Protein 3HJE (pdb70)

Foldseek 3Di:
DDFFAEEEDAQAQLVVLLVCLVVCVLLQHQEYEYFAFAAADPPDRGNLAHQALAWGHVVSPTDVSVQVSQVSNVVSRHFYAYEDHQWKHFQAPSNVLVLQCQQPPPPRPSNQFFFFQVVDQAWEQADDPDDDWAWDDDPNAIFIDDPNGTHHFYPVLVVQNVPVVVSQVPTRHHYHHNQDDTRADADQLDSRITTTQCVDPVSVCRSPVNVLPHDGQYYEYEPLQLYLASQVSVVVVCVSNPPRAYEYAFFWAVVGDDPHPPGQYYQALVLQQQLLQQQAAQPPLLVVLVCVQDNDDLLVLQLVLLLVSCVRRPVVVQCVLCVVLVHHSVLVSNLLSPQPHLFDRDDPPDCPCLVSSVVSPVSSSVSCVVPVSSVSSVSSCSNSSCCLRQLQASLLQRPSQSLQSWRNHDVVRNHDFLVVSLVVLQVQFQGQHANDNDDLAIQKGNLLSLLSSQCNQPVVVVSVLLVVLCVQLVAPAGSRLSSVLLSLCLSQPDDLDDVVLVVSLVQSLSSCQSNVPQAHDVGGPVPNSVSVSVSSVCCSPRPVNVVSSVVVSVVSSLSSLLLLQLSLLCRLQGAYHRYHYAQSLFSHIAGGPPRSSPDHDDDDQDDADDPCCSVVRSLSSLSSSQSSNVSVVVPCQSRHFRWAWDDDDRQKGWTAGHPWKTKIGGSHQDWDKDADDDWWQFRRNRDIDHGIDIHHSHIGITTD

Radius of gyration: 26.4 Å; Cα contacts (8 Å, |Δi|>4): 1314; chains: 1; bounding box: 61×87×60 Å

B-factor: mean 23.53, std 9.02, range [10.16, 66.52]

Nearest PDB structures (foldseek):
  3hje-assembly1_A  TM=1.001E+00  e=0.000E+00  Sulfurisphaera tokodaii str. 7
  1iv8-assembly1_A  TM=9.634E-01  e=3.775E-85  Sulfolobus acidocaldarius
  5zcr-assembly2_B  TM=9.379E-01  e=2.049E-74  Saccharolobus shibatae B12
  6lcu-assembly1_A  TM=9.072E-01  e=7.700E-54  Arthrobacter ramosus
  6lcv-assembly1_A  TM=9.036E-01  e=4.249E-53  Arthrobacter ramosus

CATH classification: 3.20.20.80 (+4 more: 3.30.1590.10, 1.10.150.200, 1.10.10.470)

Structure (mmCIF, N/CA/C/O backbone):
data_3HJE
#
_entry.id   3HJE
#
_cell.length_a   63.992
_cell.length_b   86.100
_cell.length_c   70.130
_cell.angle_alpha   90.00
_cell.angle_beta   95.43
_cell.angle_gamma   90.00
#
_symmetry.space_group_name_H-M   'P 1 21 1'
#
loop_
_entity.id
_entity.type
_entity.pdbx_description
1 polymer '704aa long hypothetical glycosyltransferase'
2 non-polymer GLYCEROL
3 water water
#
loop_
_atom_site.group_PDB
_atom_site.id
_atom_site.type_symbol
_atom_site.label_atom_id
_atom_site.label_alt_id
_atom_site.label_comp_id
_atom_site.label_asym_id
_atom_site.label_entity_id
_atom_site.label_seq_id
_atom_site.pdbx_PDB_ins_code
_atom_site.Cartn_x
_atom_site.Cartn_y
_atom_site.Cartn_z
_atom_site.occupancy
_atom_site.B_iso_or_equiv
_atom_site.auth_seq_id
_atom_site.auth_comp_id
_atom_site.auth_asym_id
_atom_site.auth_atom_id
_atom_site.pdbx_PDB_model_num
ATOM 1 N N . MET A 1 1 ? 50.820 56.117 28.776 1.00 25.96 1 MET A N 1
ATOM 2 C CA . MET A 1 1 ? 50.323 57.264 29.600 1.00 25.64 1 MET A CA 1
ATOM 3 C C . MET A 1 1 ? 51.171 57.406 30.864 1.00 24.07 1 MET A C 1
ATOM 4 O O . MET A 1 1 ? 51.584 56.394 31.448 1.00 24.45 1 MET A O 1
ATOM 9 N N A LYS A 1 2 ? 51.446 58.641 31.282 0.50 23.05 2 LYS A N 1
ATOM 10 N N B LYS A 1 2 ? 51.424 58.650 31.277 0.50 22.94 2 LYS A N 1
ATOM 11 C CA A LYS A 1 2 ? 52.276 58.869 32.472 0.50 21.66 2 LYS A CA 1
ATOM 12 C CA B LYS A 1 2 ? 52.211 58.932 32.485 0.50 21.48 2 LYS A CA 1
ATOM 13 C C A LYS A 1 2 ? 51.530 58.579 33.776 0.50 20.27 2 LYS A C 1
ATOM 14 C C B LYS A 1 2 ? 51.461 58.481 33.739 0.50 20.17 2 LYS A C 1
ATOM 15 O O A LYS A 1 2 ? 50.433 59.088 34.009 0.50 19.91 2 LYS A O 1
ATOM 16 O O B LYS A 1 2 ? 50.274 58.775 33.900 0.50 19.90 2 LYS A O 1
ATOM 27 N N . LEU A 1 3 ? 52.150 57.757 34.618 1.00 18.82 3 LEU A N 1
ATOM 28 C CA . LEU A 1 3 ? 51.493 57.187 35.801 1.00 16.94 3 LEU A CA 1
ATOM 29 C C . LEU A 1 3 ? 51.433 58.124 36.998 1.00 15.60 3 LEU A C 1
ATOM 30 O O . LEU A 1 3 ? 52.474 58.502 37.544 1.00 14.79 3 LEU A O 1
ATOM 35 N N . LEU A 1 4 ? 50.215 58.477 37.415 1.00 14.09 4 LEU A N 1
ATOM 36 C CA . LEU A 1 4 ? 50.005 59.336 38.590 1.00 13.71 4 LEU A CA 1
ATOM 37 C C . LEU A 1 4 ? 49.020 58.751 39.606 1.00 12.98 4 LEU A C 1
ATOM 38 O O . LEU A 1 4 ? 49.123 59.012 40.813 1.00 12.53 4 LEU A O 1
ATOM 43 N N . SER A 1 5 ? 48.064 57.975 39.106 1.00 11.74 5 SER A N 1
ATOM 44 C CA . SER A 1 5 ? 47.015 57.406 39.943 1.00 11.51 5 SER A CA 1
ATOM 45 C C . SER A 1 5 ? 46.386 56.166 39.309 1.00 11.31 5 SER A C 1
ATOM 46 O O . SER A 1 5 ? 46.272 56.060 38.074 1.00 11.69 5 SER A O 1
ATOM 49 N N . THR A 1 6 ? 45.958 55.244 40.166 1.00 11.67 6 THR A N 1
ATOM 50 C CA . THR A 1 6 ? 45.369 53.978 39.733 1.00 11.95 6 THR A CA 1
ATOM 51 C C . THR A 1 6 ? 43.970 53.739 40.311 1.00 12.02 6 THR A C 1
ATOM 52 O O . THR A 1 6 ? 43.667 54.121 41.450 1.00 12.02 6 THR A O 1
ATOM 56 N N . TYR A 1 7 ? 43.124 53.095 39.512 1.00 12.19 7 TYR A N 1
ATOM 57 C CA . TYR A 1 7 ? 41.791 52.701 39.956 1.00 12.17 7 TYR A CA 1
ATOM 58 C C . TYR A 1 7 ? 41.711 51.187 39.827 1.00 12.12 7 TYR A C 1
ATOM 59 O O . TYR A 1 7 ? 41.679 50.641 38.712 1.00 11.97 7 TYR A O 1
ATOM 68 N N . ARG A 1 8 ? 41.738 50.518 40.977 1.00 12.33 8 ARG A N 1
ATOM 69 C CA . ARG A 1 8 ? 41.647 49.067 41.037 1.00 12.85 8 ARG A CA 1
ATOM 70 C C . ARG A 1 8 ? 40.231 48.569 40.752 1.00 12.79 8 ARG A C 1
ATOM 71 O O . ARG A 1 8 ? 39.264 48.947 41.444 1.00 13.36 8 ARG A O 1
ATOM 79 N N . LEU A 1 9 ? 40.121 47.713 39.741 1.00 12.91 9 LEU A N 1
ATOM 80 C CA . LEU A 1 9 ? 38.863 47.026 39.446 1.00 13.09 9 LEU A CA 1
ATOM 81 C C . LEU A 1 9 ? 38.985 45.539 39.734 1.00 12.94 9 LEU A C 1
ATOM 82 O O . LEU A 1 9 ? 39.916 44.872 39.268 1.00 12.50 9 LEU A O 1
ATOM 87 N N . GLN A 1 10 ? 38.014 45.024 40.481 1.00 12.58 10 GLN A N 1
ATOM 88 C CA . GLN A 1 10 ? 37.793 43.595 40.553 1.00 13.10 10 GLN A CA 1
ATOM 89 C C . GLN A 1 10 ? 37.293 43.131 39.169 1.00 13.73 10 GLN A C 1
ATOM 90 O O . GLN A 1 10 ? 37.002 43.974 38.318 1.00 13.87 10 GLN A O 1
ATOM 96 N N . PRO A 1 11 ? 37.243 41.808 38.919 1.00 14.80 11 PRO A N 1
ATOM 97 C CA . PRO A 1 11 ? 36.871 41.360 37.566 1.00 15.25 11 PRO A CA 1
ATOM 98 C C . PRO A 1 11 ? 35.589 42.006 37.041 1.00 15.63 11 PRO A C 1
ATOM 99 O O . PRO A 1 11 ? 34.574 42.073 37.746 1.00 15.59 11 PRO A O 1
ATOM 103 N N . MET A 1 12 ? 35.683 42.498 35.809 1.00 16.15 12 MET A N 1
ATOM 104 C CA . MET A 1 12 ? 34.588 43.170 35.110 1.00 16.64 12 MET A CA 1
ATOM 105 C C . MET A 1 12 ? 34.749 42.909 33.613 1.00 15.90 12 MET A C 1
ATOM 106 O O . MET A 1 12 ? 35.862 42.982 33.078 1.00 15.37 12 MET A O 1
ATOM 111 N N . LYS A 1 13 ? 33.643 42.598 32.941 1.00 15.99 13 LYS A N 1
ATOM 112 C CA . LYS A 1 13 ? 33.660 42.404 31.490 1.00 16.72 13 LYS A CA 1
ATOM 113 C C . LYS A 1 13 ? 34.377 43.572 30.824 1.00 15.70 13 LYS A C 1
ATOM 114 O O . LYS A 1 13 ? 34.131 44.731 31.173 1.00 14.93 13 LYS A O 1
ATOM 120 N N . PHE A 1 14 ? 35.270 43.271 29.880 1.00 15.39 14 PHE A N 1
ATOM 121 C CA . PHE A 1 14 ? 36.074 44.313 29.230 1.00 15.17 14 PHE A CA 1
ATOM 122 C C . PHE A 1 14 ? 35.217 45.389 28.589 1.00 15.05 14 PHE A C 1
ATOM 123 O O . PHE A 1 14 ? 35.528 46.574 28.682 1.00 14.43 14 PHE A O 1
ATOM 131 N N . SER A 1 15 ? 34.122 44.967 27.968 1.00 15.48 15 SER A N 1
ATOM 132 C CA . SER A 1 15 ? 33.196 45.903 27.314 1.00 16.11 15 SER A CA 1
ATOM 133 C C . SER A 1 15 ? 32.556 46.867 28.336 1.00 16.49 15 SER A C 1
ATOM 134 O O . SER A 1 15 ? 32.309 48.031 28.026 1.00 16.20 15 SER A O 1
ATOM 137 N N . GLU A 1 16 ? 32.327 46.387 29.558 1.00 16.60 16 GLU A N 1
ATOM 138 C CA . GLU A 1 16 ? 31.743 47.229 30.608 1.00 16.69 16 GLU A CA 1
ATOM 139 C C . GLU A 1 16 ? 32.753 48.249 31.142 1.00 16.06 16 GLU A C 1
ATOM 140 O O . GLU A 1 16 ? 32.396 49.408 31.385 1.00 15.16 16 GLU A O 1
ATOM 146 N N . ILE A 1 17 ? 34.012 47.825 31.297 1.00 14.71 17 ILE A N 1
ATOM 147 C CA . ILE A 1 17 ? 35.113 48.760 31.608 1.00 14.60 17 ILE A CA 1
ATOM 148 C C . ILE A 1 17 ? 35.222 49.837 30.517 1.00 14.51 17 ILE A C 1
ATOM 149 O O . ILE A 1 17 ? 35.255 51.031 30.814 1.00 13.90 17 ILE A O 1
ATOM 154 N N . ARG A 1 18 ? 35.246 49.400 29.257 1.00 15.14 18 ARG A N 1
ATOM 155 C CA . ARG A 1 18 ? 35.368 50.300 28.111 1.00 16.05 18 ARG A CA 1
ATOM 156 C C . ARG A 1 18 ? 34.249 51.364 28.098 1.00 16.57 18 ARG A C 1
ATOM 157 O O . ARG A 1 18 ? 34.481 52.531 27.797 1.00 16.03 18 ARG A O 1
ATOM 165 N N . ASN A 1 19 ? 33.041 50.968 28.461 1.00 17.59 19 ASN A N 1
ATOM 166 C CA . ASN A 1 19 ? 31.925 51.909 28.431 1.00 19.21 19 ASN A CA 1
ATOM 167 C C . ASN A 1 19 ? 31.865 52.852 29.645 1.00 19.28 19 ASN A C 1
ATOM 168 O O . ASN A 1 19 ? 31.004 53.736 29.729 1.00 19.96 19 ASN A O 1
ATOM 173 N N . ARG A 1 20 ? 32.811 52.677 30.567 1.00 18.72 20 ARG A N 1
ATOM 174 C CA . ARG A 1 20 ? 32.926 53.528 31.744 1.00 18.46 20 ARG A CA 1
ATOM 175 C C . ARG A 1 20 ? 34.168 54.436 31.672 1.00 17.84 20 ARG A C 1
ATOM 176 O O . ARG A 1 20 ? 34.460 55.158 32.622 1.00 17.73 20 ARG A O 1
ATOM 184 N N . LEU A 1 21 ? 34.881 54.414 30.540 1.00 17.02 21 LEU A N 1
ATOM 185 C CA . LEU A 1 21 ? 36.146 55.161 30.398 1.00 16.80 21 LEU A CA 1
ATOM 186 C C . LEU A 1 21 ? 36.030 56.669 30.619 1.00 16.68 21 LEU A C 1
ATOM 187 O O . LEU A 1 21 ? 36.897 57.270 31.248 1.00 16.66 21 LEU A O 1
ATOM 192 N N . ASP A 1 22 ? 34.962 57.275 30.110 1.00 16.19 22 ASP A N 1
ATOM 193 C CA . ASP A 1 22 ? 34.719 58.701 30.343 1.00 16.58 22 ASP A CA 1
ATOM 194 C C . ASP A 1 22 ? 34.629 59.046 31.837 1.00 16.08 22 ASP A C 1
ATOM 195 O O . ASP A 1 22 ? 35.145 60.077 32.272 1.00 16.23 22 ASP A O 1
ATOM 200 N N . TYR A 1 23 ? 33.979 58.184 32.609 1.00 15.89 23 TYR A N 1
ATOM 201 C CA . TYR A 1 23 ? 33.893 58.345 34.072 1.00 15.93 23 TYR A CA 1
ATOM 202 C C . TYR A 1 23 ? 35.292 58.432 34.697 1.00 15.41 23 TYR A C 1
ATOM 203 O O . TYR A 1 23 ? 35.586 59.359 35.463 1.00 15.53 23 TYR A O 1
ATOM 212 N N . PHE A 1 24 ? 36.154 57.468 34.369 1.00 15.01 24 PHE A N 1
ATOM 213 C CA . PHE A 1 24 ? 37.513 57.446 34.903 1.00 14.95 24 PHE A CA 1
ATOM 214 C C . PHE A 1 24 ? 38.316 58.678 34.497 1.00 15.40 24 PHE A C 1
ATOM 215 O O . PHE A 1 24 ? 39.032 59.247 35.324 1.00 15.40 24 PHE A O 1
ATOM 223 N N . VAL A 1 25 ? 38.183 59.103 33.238 1.00 15.14 25 VAL A N 1
ATOM 224 C CA . VAL A 1 25 ? 38.829 60.338 32.799 1.00 15.88 25 VAL A CA 1
ATOM 225 C C . VAL A 1 25 ? 38.386 61.512 33.666 1.00 15.68 25 VAL A C 1
ATOM 226 O O . VAL A 1 25 ? 39.231 62.227 34.206 1.00 15.40 25 VAL A O 1
ATOM 230 N N . GLU A 1 26 ? 37.066 61.691 33.801 1.00 15.80 26 GLU A N 1
ATOM 231 C CA . GLU A 1 26 ? 36.508 62.774 34.621 1.00 16.26 26 GLU A CA 1
ATOM 232 C C . GLU A 1 26 ? 37.002 62.735 36.068 1.00 15.69 26 GLU A C 1
ATOM 233 O O . GLU A 1 26 ? 37.348 63.777 36.633 1.00 15.44 26 GLU A O 1
ATOM 239 N N . LEU A 1 27 ? 37.019 61.540 36.662 1.00 15.48 27 LEU A N 1
ATOM 240 C CA . LEU A 1 27 ? 37.469 61.374 38.050 1.00 15.18 27 LEU A CA 1
ATOM 241 C C . LEU A 1 27 ? 38.928 61.820 38.228 1.00 14.99 27 LEU A C 1
ATOM 242 O O . LEU A 1 27 ? 39.312 62.282 39.306 1.00 14.69 27 LEU A O 1
ATOM 247 N N . GLY A 1 28 ? 39.723 61.687 37.168 1.00 14.93 28 GLY A N 1
ATOM 248 C CA . GLY A 1 28 ? 41.102 62.165 37.155 1.00 15.17 28 GLY A CA 1
ATOM 249 C C . GLY A 1 28 ? 42.197 61.105 37.274 1.00 15.60 28 GLY A C 1
ATOM 250 O O . GLY A 1 28 ? 43.375 61.444 37.339 1.00 15.96 28 GLY A O 1
ATOM 251 N N . VAL A 1 29 ? 41.823 59.826 37.313 1.00 15.59 29 VAL A N 1
ATOM 252 C CA . VAL A 1 29 ? 42.827 58.755 37.361 1.00 15.54 29 VAL A CA 1
ATOM 253 C C . VAL A 1 29 ? 43.561 58.650 36.025 1.00 15.43 29 VAL A C 1
ATOM 254 O O . VAL A 1 29 ? 43.000 58.972 34.974 1.00 14.63 29 VAL A O 1
ATOM 258 N N . THR A 1 30 ? 44.817 58.221 36.071 1.00 14.72 30 THR A N 1
ATOM 259 C CA . THR A 1 30 ? 45.604 58.052 34.851 1.00 14.29 30 THR A CA 1
ATOM 260 C C . THR A 1 30 ? 45.593 56.612 34.356 1.00 14.27 30 THR A C 1
ATOM 261 O O . THR A 1 30 ? 45.743 56.364 33.149 1.00 13.85 30 THR A O 1
ATOM 265 N N . HIS A 1 31 ? 45.426 55.676 35.292 1.00 13.76 31 HIS A N 1
ATOM 266 C CA . HIS A 1 31 ? 45.522 54.245 35.011 1.00 13.81 31 HIS A CA 1
ATOM 267 C C . HIS A 1 31 ? 44.429 53.411 35.660 1.00 13.80 31 HIS A C 1
ATOM 268 O O . HIS A 1 31 ? 44.004 53.677 36.797 1.00 14.94 31 HIS A O 1
ATOM 275 N N . LEU A 1 32 ? 43.991 52.397 34.923 1.00 13.27 32 LEU A N 1
ATOM 276 C CA . LEU A 1 32 ? 43.144 51.332 35.447 1.00 13.09 32 LEU A CA 1
ATOM 277 C C . LEU A 1 32 ? 44.039 50.177 35.867 1.00 13.05 32 LEU A C 1
ATOM 278 O O . LEU A 1 32 ? 44.927 49.747 35.112 1.00 13.60 32 LEU A O 1
ATOM 283 N N . TYR A 1 33 ? 43.815 49.710 37.089 1.00 12.73 33 TYR A N 1
ATOM 284 C CA . TYR A 1 33 ? 44.574 48.627 37.694 1.00 12.10 33 TYR A CA 1
ATOM 285 C C . TYR A 1 33 ? 43.654 47.395 37.643 1.00 12.20 33 TYR A C 1
ATOM 286 O O . TYR A 1 33 ? 42.716 47.255 38.423 1.00 12.13 33 TYR A O 1
ATOM 295 N N . LEU A 1 34 ? 43.887 46.541 36.646 1.00 12.15 34 LEU A N 1
ATOM 296 C CA . LEU A 1 34 ? 42.963 45.441 36.372 1.00 12.25 34 LEU A CA 1
ATOM 297 C C . LEU A 1 34 ? 43.312 44.152 37.111 1.00 12.30 34 LEU A C 1
ATOM 298 O O . LEU A 1 34 ? 44.485 43.816 37.252 1.00 12.46 34 LEU A O 1
ATOM 303 N N . SER A 1 35 ? 42.279 43.422 37.535 1.00 11.93 35 SER A N 1
ATOM 304 C CA . SER A 1 35 ? 42.424 42.067 38.081 1.00 12.54 35 SER A CA 1
ATOM 305 C C . SER A 1 35 ? 42.979 41.117 37.013 1.00 12.30 35 SER A C 1
ATOM 306 O O . SER A 1 35 ? 42.914 41.430 35.827 1.00 13.31 35 SER A O 1
ATOM 309 N N . PRO A 1 36 ? 43.529 39.958 37.430 1.00 12.47 36 PRO A N 1
ATOM 310 C CA . PRO A 1 36 ? 44.113 39.022 36.465 1.00 12.52 36 PRO A CA 1
ATOM 311 C C . PRO A 1 36 ? 43.130 38.630 35.343 1.00 12.71 36 PRO A C 1
ATOM 312 O O . PRO A 1 36 ? 41.932 38.431 35.587 1.00 12.58 36 PRO A O 1
ATOM 316 N N . VAL A 1 37 ? 43.641 38.528 34.126 1.00 13.25 37 VAL A N 1
ATOM 317 C CA . VAL A 1 37 ? 42.788 38.377 32.950 1.00 13.78 37 VAL A CA 1
ATOM 318 C C . VAL A 1 37 ? 42.992 37.047 32.204 1.00 14.33 37 VAL A C 1
ATOM 319 O O . VAL A 1 37 ? 42.331 36.801 31.196 1.00 14.43 37 VAL A O 1
ATOM 323 N N . LEU A 1 38 ? 43.905 36.206 32.692 1.00 14.36 38 LEU A N 1
ATOM 324 C CA . LEU A 1 38 ? 44.125 34.891 32.073 1.00 14.49 38 LEU A CA 1
ATOM 325 C C . LEU A 1 38 ? 43.071 33.877 32.501 1.00 14.51 38 LEU A C 1
ATOM 326 O O . LEU A 1 38 ? 42.516 33.964 33.602 1.00 14.63 38 LEU A O 1
ATOM 331 N N . LYS A 1 39 ? 42.810 32.915 31.618 1.00 14.48 39 LYS A N 1
ATOM 332 C CA . LYS A 1 39 ? 41.749 31.932 31.813 1.00 14.31 39 LYS A CA 1
ATOM 333 C C . LYS A 1 39 ? 41.885 31.292 33.186 1.00 13.95 39 LYS A C 1
ATOM 334 O O . LYS A 1 39 ? 42.952 30.776 33.545 1.00 13.27 39 LYS A O 1
ATOM 340 N N . ALA A 1 40 ? 40.801 31.355 33.949 1.00 14.34 40 ALA A N 1
ATOM 341 C CA . ALA A 1 40 ? 40.771 30.827 35.310 1.00 14.94 40 ALA A CA 1
ATOM 342 C C . ALA A 1 40 ? 39.726 29.724 35.441 1.00 15.59 40 ALA A C 1
ATOM 343 O O . ALA A 1 40 ? 39.049 29.387 34.467 1.00 15.62 40 ALA A O 1
ATOM 345 N N . ARG A 1 41 ? 39.576 29.178 36.647 1.00 16.26 41 ARG A N 1
ATOM 346 C CA . ARG A 1 41 ? 38.541 28.170 36.899 1.00 18.00 41 ARG A CA 1
ATOM 347 C C . ARG A 1 41 ? 37.164 28.736 36.565 1.00 18.72 41 ARG A C 1
ATOM 348 O O . ARG A 1 41 ? 36.934 29.933 36.759 1.00 18.63 41 ARG A O 1
ATOM 356 N N . PRO A 1 42 ? 36.245 27.878 36.072 1.00 19.18 42 PRO A N 1
ATOM 357 C CA . PRO A 1 42 ? 34.921 28.333 35.651 1.00 19.58 42 PRO A CA 1
ATOM 358 C C . PRO A 1 42 ? 34.260 29.166 36.738 1.00 19.74 42 PRO A C 1
ATOM 359 O O . PRO A 1 42 ? 34.240 28.758 37.901 1.00 20.22 42 PRO A O 1
ATOM 363 N N . GLY A 1 43 ? 33.770 30.341 36.349 1.00 20.00 43 GLY A N 1
ATOM 364 C CA . GLY A 1 43 ? 33.123 31.281 37.272 1.00 20.28 43 GLY A CA 1
ATOM 365 C C . GLY A 1 43 ? 33.971 31.818 38.420 1.00 19.98 43 GLY A C 1
ATOM 366 O O . GLY A 1 43 ? 33.429 32.219 39.462 1.00 19.94 43 GLY A O 1
ATOM 367 N N . SER A 1 44 ? 35.296 31.834 38.253 1.00 19.10 44 SER A N 1
ATOM 368 C CA . SER A 1 44 ? 36.143 32.473 39.260 1.00 18.23 44 SER A CA 1
ATOM 369 C C . SER A 1 44 ? 35.695 33.920 39.404 1.00 18.01 44 SER A C 1
ATOM 370 O O . SER A 1 44 ? 35.422 34.596 38.405 1.00 17.84 44 SER A O 1
ATOM 373 N N . THR A 1 45 ? 35.614 34.384 40.646 1.00 17.53 45 THR A N 1
ATOM 374 C CA . THR A 1 45 ? 35.226 35.764 40.910 1.00 17.23 45 THR A CA 1
ATOM 375 C C . THR A 1 45 ? 36.422 36.704 41.070 1.00 16.31 45 THR A C 1
ATOM 376 O O . THR A 1 45 ? 36.232 37.901 41.259 1.00 16.47 45 THR A O 1
ATOM 380 N N . HIS A 1 46 ? 37.641 36.167 40.993 1.00 15.44 46 HIS A N 1
ATOM 381 C CA . HIS A 1 46 ? 38.849 36.950 41.292 1.00 15.10 46 HIS A CA 1
ATOM 382 C C . HIS A 1 46 ? 40.007 36.792 40.296 1.00 14.76 46 HIS A C 1
ATOM 383 O O . HIS A 1 46 ? 40.861 37.676 40.195 1.00 15.55 46 HIS A O 1
ATOM 390 N N . GLY A 1 47 ? 40.057 35.666 39.585 1.00 14.55 47 GLY A N 1
ATOM 391 C CA . GLY A 1 47 ? 41.107 35.414 38.591 1.00 13.49 47 GLY A CA 1
ATOM 392 C C . GLY A 1 47 ? 42.465 34.964 39.101 1.00 13.30 47 GLY A C 1
ATOM 393 O O . GLY A 1 47 ? 43.394 34.821 38.309 1.00 13.25 47 GLY A O 1
ATOM 394 N N . TYR A 1 48 ? 42.589 34.716 40.409 1.00 13.38 48 TYR A N 1
ATOM 395 C CA . TYR A 1 48 ? 43.867 34.259 40.987 1.00 13.60 48 TYR A CA 1
ATOM 396 C C . TYR A 1 48 ? 44.100 32.752 40.867 1.00 13.65 48 TYR A C 1
ATOM 397 O O . TYR A 1 48 ? 45.152 32.239 41.288 1.00 13.50 48 TYR A O 1
ATOM 406 N N . ASP A 1 49 ? 43.114 32.063 40.292 1.00 13.20 49 ASP A N 1
ATOM 407 C CA . ASP A 1 49 ? 43.151 30.613 40.091 1.00 13.40 49 ASP A CA 1
ATOM 408 C C . ASP A 1 49 ? 43.264 30.288 38.594 1.00 13.20 49 ASP A C 1
ATOM 409 O O . ASP A 1 49 ? 42.308 29.840 37.956 1.00 12.93 49 ASP A O 1
ATOM 414 N N . VAL A 1 50 ? 44.462 30.506 38.058 1.00 13.13 50 VAL A N 1
ATOM 415 C CA . VAL A 1 50 ? 44.745 30.398 36.621 1.00 13.59 50 VAL A CA 1
ATOM 416 C C . VAL A 1 50 ? 44.765 28.942 36.157 1.00 13.41 50 VAL A C 1
ATOM 417 O O . VAL A 1 50 ? 45.362 28.086 36.815 1.00 13.02 50 VAL A O 1
ATOM 421 N N . VAL A 1 51 ? 44.123 28.674 35.020 1.00 13.36 51 VAL A N 1
ATOM 422 C CA . VAL A 1 51 ? 44.155 27.338 34.413 1.00 14.19 51 VAL A CA 1
ATOM 423 C C . VAL A 1 51 ? 44.947 27.272 33.110 1.00 14.16 51 VAL A C 1
ATOM 424 O O . VAL A 1 51 ? 45.392 26.196 32.695 1.00 14.14 51 VAL A O 1
ATOM 428 N N . ASP A 1 52 ? 45.139 28.424 32.478 1.00 14.62 52 ASP A N 1
ATOM 429 C CA . ASP A 1 52 ? 45.875 28.498 31.227 1.00 15.49 52 ASP A CA 1
ATOM 430 C C . ASP A 1 52 ? 46.487 29.873 31.026 1.00 15.31 52 ASP A C 1
ATOM 431 O O . ASP A 1 52 ? 45.773 30.878 30.853 1.00 15.45 52 ASP A O 1
ATOM 436 N N . TYR A 1 53 ? 47.818 29.901 31.046 1.00 15.26 53 TYR A N 1
ATOM 437 C CA . TYR A 1 53 ? 48.581 31.123 30.811 1.00 15.17 53 TYR A CA 1
ATOM 438 C C . TYR A 1 53 ? 48.489 31.621 29.358 1.00 15.50 53 TYR A C 1
ATOM 439 O O . TYR A 1 53 ? 48.852 32.757 29.070 1.00 15.28 53 TYR A O 1
ATOM 448 N N . ASN A 1 54 ? 47.992 30.776 28.456 1.00 15.69 54 ASN A N 1
ATOM 449 C CA . ASN A 1 54 ? 47.991 31.094 27.024 1.00 16.95 54 ASN A CA 1
ATOM 450 C C . ASN A 1 54 ? 46.766 31.831 26.512 1.00 16.64 54 ASN A C 1
ATOM 451 O O . ASN A 1 54 ? 46.740 32.240 25.356 1.00 16.40 54 ASN A O 1
ATOM 456 N N . THR A 1 55 ? 45.751 31.981 27.359 1.00 16.80 55 THR A N 1
ATOM 457 C CA . THR A 1 55 ? 44.447 32.456 26.896 1.00 17.34 55 THR A CA 1
ATOM 458 C C . THR A 1 55 ? 43.859 33.535 27.796 1.00 16.70 55 THR A C 1
ATOM 459 O O . THR A 1 55 ? 43.808 33.371 29.012 1.00 16.39 55 THR A O 1
ATOM 463 N N . ILE A 1 56 ? 43.430 34.633 27.175 1.00 16.27 56 ILE A N 1
ATOM 464 C CA . ILE A 1 56 ? 42.648 35.669 27.848 1.00 16.23 56 ILE A CA 1
ATOM 465 C C . ILE A 1 56 ? 41.249 35.119 28.171 1.00 16.50 56 ILE A C 1
ATOM 466 O O . ILE A 1 56 ? 40.589 34.540 27.305 1.00 16.09 56 ILE A O 1
ATOM 471 N N . ASN A 1 57 ? 40.849 35.276 29.431 1.00 16.35 57 ASN A N 1
ATOM 472 C CA . ASN A 1 57 ? 39.548 34.859 29.975 1.00 17.58 57 ASN A CA 1
ATOM 473 C C . ASN A 1 57 ? 38.362 35.208 29.061 1.00 18.06 57 ASN A C 1
ATOM 474 O O . ASN A 1 57 ? 38.049 36.383 28.845 1.00 17.20 57 ASN A O 1
ATOM 479 N N . ASP A 1 58 ? 37.704 34.174 28.539 1.00 18.78 58 ASP A N 1
ATOM 480 C CA . ASP A 1 58 ? 36.538 34.360 27.662 1.00 20.26 58 ASP A CA 1
ATOM 481 C C . ASP A 1 58 ? 35.305 34.850 28.408 1.00 20.01 58 ASP A C 1
ATOM 482 O O . ASP A 1 58 ? 34.441 35.505 27.821 1.00 19.82 58 ASP A O 1
ATOM 487 N N . GLU A 1 59 ? 35.216 34.527 29.696 1.00 20.15 59 GLU A N 1
ATOM 488 C CA . GLU A 1 59 ? 34.095 34.984 30.512 1.00 20.82 59 GLU A CA 1
ATOM 489 C C . GLU A 1 59 ? 34.050 36.517 30.602 1.00 20.06 59 GLU A C 1
ATOM 490 O O . GLU A 1 59 ? 32.973 37.105 30.724 1.00 19.88 59 GLU A O 1
ATOM 496 N N . LEU A 1 60 ? 35.222 37.145 30.502 1.00 19.08 60 LEU A N 1
ATOM 497 C CA . LEU A 1 60 ? 35.363 38.600 30.572 1.00 18.78 60 LEU A CA 1
ATOM 498 C C . LEU A 1 60 ? 35.205 39.282 29.215 1.00 18.09 60 LEU A C 1
ATOM 499 O O . LEU A 1 60 ? 35.140 40.509 29.138 1.00 17.71 60 LEU A O 1
ATOM 504 N N . GLY A 1 61 ? 35.139 38.481 28.155 1.00 18.00 61 GLY A N 1
ATOM 505 C CA . GLY A 1 61 ? 34.974 38.997 26.799 1.00 17.59 61 GLY A CA 1
ATOM 506 C C . GLY A 1 61 ? 36.058 38.493 25.867 1.00 17.89 61 GLY A C 1
ATOM 507 O O . GLY A 1 61 ? 35.947 38.620 24.647 1.00 17.78 61 GLY A O 1
ATOM 508 N N . GLY A 1 62 ? 37.121 37.930 26.435 1.00 17.46 62 GLY A N 1
ATOM 509 C CA . GLY A 1 62 ? 38.183 37.333 25.624 1.00 17.04 62 GLY A CA 1
ATOM 510 C C . GLY A 1 62 ? 39.184 38.323 25.054 1.00 17.25 62 GLY A C 1
ATOM 511 O O . GLY A 1 62 ? 39.113 39.532 25.307 1.00 16.92 62 GLY A O 1
ATOM 512 N N . GLU A 1 63 ? 40.132 37.800 24.283 1.00 17.12 63 GLU A N 1
ATOM 513 C CA . GLU A 1 63 ? 41.287 38.581 23.838 1.00 17.48 63 GLU A CA 1
ATOM 514 C C . GLU A 1 63 ? 40.958 39.809 22.980 1.00 17.98 63 GLU A C 1
ATOM 515 O O . GLU A 1 63 ? 41.542 40.879 23.169 1.00 17.33 63 GLU A O 1
ATOM 521 N N . GLU A 1 64 ? 40.038 39.664 22.030 1.00 18.32 64 GLU A N 1
ATOM 522 C CA . GLU A 1 64 ? 39.728 40.803 21.164 1.00 19.56 64 GLU A CA 1
ATOM 523 C C . GLU A 1 64 ? 39.084 41.954 21.942 1.00 18.60 64 GLU A C 1
ATOM 524 O O . GLU A 1 64 ? 39.403 43.114 21.693 1.00 18.54 64 GLU A O 1
ATOM 530 N N . GLU A 1 65 ? 38.230 41.626 22.913 1.00 18.13 65 GLU A N 1
ATOM 531 C CA . GLU A 1 65 ? 37.658 42.641 23.807 1.00 17.79 65 GLU A CA 1
ATOM 532 C C . GLU A 1 65 ? 38.707 43.284 24.735 1.00 17.10 65 GLU A C 1
ATOM 533 O O . GLU A 1 65 ? 38.642 44.481 25.015 1.00 16.43 65 GLU A O 1
ATOM 539 N N . TYR A 1 66 ? 39.680 42.492 25.177 1.00 16.28 66 TYR A N 1
ATOM 540 C CA . TYR A 1 66 ? 40.805 43.007 25.971 1.00 15.96 66 TYR A CA 1
ATOM 541 C C . TYR A 1 66 ? 41.620 44.030 25.172 1.00 16.02 66 TYR A C 1
ATOM 542 O O . TYR A 1 66 ? 41.890 45.142 25.648 1.00 15.37 66 TYR A O 1
ATOM 551 N N . ILE A 1 67 ? 41.980 43.661 23.940 1.00 16.19 67 ILE A N 1
ATOM 552 C CA . ILE A 1 67 ? 42.735 44.553 23.053 1.00 16.49 67 ILE A CA 1
ATOM 553 C C . ILE A 1 67 ? 41.933 45.827 22.792 1.00 15.82 67 ILE A C 1
ATOM 554 O O . ILE A 1 67 ? 42.479 46.930 22.808 1.00 15.23 67 ILE A O 1
ATOM 559 N N . ARG A 1 68 ? 40.629 45.664 22.581 1.00 16.16 68 ARG A N 1
ATOM 560 C CA . ARG A 1 68 ? 39.737 46.799 22.328 1.00 16.60 68 ARG A CA 1
ATOM 561 C C . ARG A 1 68 ? 39.741 47.776 23.504 1.00 15.72 68 ARG A C 1
ATOM 562 O O . ARG A 1 68 ? 39.794 48.995 23.307 1.00 15.73 68 ARG A O 1
ATOM 570 N N . LEU A 1 69 ? 39.675 47.231 24.717 1.00 15.09 69 LEU A N 1
ATOM 571 C CA . LEU A 1 69 ? 39.750 48.032 25.933 1.00 13.91 69 LEU A CA 1
ATOM 572 C C . LEU A 1 69 ? 41.080 48.784 26.018 1.00 14.13 69 LEU A C 1
ATOM 573 O O . LEU A 1 69 ? 41.096 49.992 26.257 1.00 13.95 69 LEU A O 1
ATOM 578 N N . ILE A 1 70 ? 42.190 48.070 25.832 1.00 14.18 70 ILE A N 1
ATOM 579 C CA . ILE A 1 70 ? 43.511 48.696 25.848 1.00 14.60 70 ILE A CA 1
ATOM 580 C C . ILE A 1 70 ? 43.607 49.881 24.876 1.00 14.87 70 ILE A C 1
ATOM 581 O O . ILE A 1 70 ? 44.036 50.964 25.268 1.00 14.35 70 ILE A O 1
ATOM 586 N N . ASP A 1 71 ? 43.167 49.670 23.632 1.00 15.47 71 ASP A N 1
ATOM 587 C CA A ASP A 1 71 ? 43.245 50.696 22.590 0.50 16.12 71 ASP A CA 1
ATOM 588 C CA B ASP A 1 71 ? 43.233 50.698 22.582 0.50 15.86 71 ASP A CA 1
ATOM 589 C C . ASP A 1 71 ? 42.342 51.907 22.872 1.00 16.16 71 ASP A C 1
ATOM 590 O O . ASP A 1 71 ? 42.779 53.058 22.739 1.00 16.14 71 ASP A O 1
ATOM 599 N N A GLU A 1 72 ? 41.094 51.648 23.258 0.50 16.27 72 GLU A N 1
ATOM 600 N N B GLU A 1 72 ? 41.085 51.656 23.238 0.50 16.31 72 GLU A N 1
ATOM 601 C CA A GLU A 1 72 ? 40.152 52.734 23.552 0.50 16.60 72 GLU A CA 1
ATOM 602 C CA B GLU A 1 72 ? 40.152 52.748 23.551 0.50 16.67 72 GLU A CA 1
ATOM 603 C C A GLU A 1 72 ? 40.517 53.510 24.830 0.50 16.62 72 GLU A C 1
ATOM 604 C C B GLU A 1 72 ? 40.606 53.529 24.796 0.50 16.67 72 GLU A C 1
ATOM 605 O O A GLU A 1 72 ? 40.298 54.719 24.904 0.50 16.38 72 GLU A O 1
ATOM 606 O O B GLU A 1 72 ? 40.540 54.761 24.812 0.50 16.32 72 GLU A O 1
ATOM 617 N N . ALA A 1 73 ? 41.091 52.818 25.817 1.00 16.81 73 ALA A N 1
ATOM 618 C CA . ALA A 1 73 ? 41.677 53.479 26.998 1.00 17.10 73 ALA A CA 1
ATOM 619 C C . ALA A 1 73 ? 42.783 54.450 26.566 1.00 17.85 73 ALA A C 1
ATOM 620 O O . ALA A 1 73 ? 42.772 55.628 26.945 1.00 17.16 73 ALA A O 1
ATOM 622 N N . LYS A 1 74 ? 43.720 53.951 25.757 1.00 18.49 74 LYS A N 1
ATOM 623 C CA . LYS A 1 74 ? 44.815 54.774 25.250 1.00 20.03 74 LYS A CA 1
ATOM 624 C C . LYS A 1 74 ? 44.275 56.037 24.552 1.00 20.19 74 LYS A C 1
ATOM 625 O O . LYS A 1 74 ? 44.725 57.155 24.828 1.00 20.11 74 LYS A O 1
ATOM 631 N N . SER A 1 75 ? 43.285 55.862 23.685 1.00 20.57 75 SER A N 1
ATOM 632 C CA . SER A 1 75 ? 42.728 57.007 22.961 1.00 21.37 75 SER A CA 1
ATOM 633 C C . SER A 1 75 ? 42.078 58.029 23.909 1.00 21.12 75 SER A C 1
ATOM 634 O O . SER A 1 75 ? 42.082 59.217 23.616 1.00 21.23 75 SER A O 1
ATOM 637 N N . LYS A 1 76 ? 41.570 57.564 25.054 1.00 20.91 76 LYS A N 1
ATOM 638 C CA . LYS A 1 76 ? 40.959 58.445 26.069 1.00 20.75 76 LYS A CA 1
ATOM 639 C C . LYS A 1 76 ? 41.968 59.010 27.084 1.00 20.21 76 LYS A C 1
ATOM 640 O O . LYS A 1 76 ? 41.607 59.806 27.964 1.00 20.28 76 LYS A O 1
ATOM 646 N N . GLY A 1 77 ? 43.230 58.603 26.950 1.00 19.63 77 GLY A N 1
ATOM 647 C CA . GLY A 1 77 ? 44.308 59.075 27.816 1.00 18.80 77 GLY A CA 1
ATOM 648 C C . GLY A 1 77 ? 44.422 58.308 29.124 1.00 18.40 77 GLY A C 1
ATOM 649 O O . GLY A 1 77 ? 44.857 58.867 30.138 1.00 19.11 77 GLY A O 1
ATOM 650 N N . LEU A 1 78 ? 44.024 57.034 29.110 1.00 16.88 78 LEU A N 1
ATOM 651 C CA . LEU A 1 78 ? 44.166 56.166 30.277 1.00 15.94 78 LEU A CA 1
ATOM 652 C C . LEU A 1 78 ? 45.079 55.000 29.921 1.00 15.39 78 LEU A C 1
ATOM 653 O O . LEU A 1 78 ? 45.025 54.486 28.798 1.00 14.93 78 LEU A O 1
ATOM 658 N N . GLY A 1 79 ? 45.906 54.592 30.878 1.00 14.42 79 GLY A N 1
ATOM 659 C CA . GLY A 1 79 ? 46.772 53.428 30.701 1.00 14.19 79 GLY A CA 1
ATOM 660 C C . GLY A 1 79 ? 46.270 52.242 31.523 1.00 13.61 79 GLY A C 1
ATOM 661 O O . GLY A 1 79 ? 45.317 52.369 32.291 1.00 13.36 79 GLY A O 1
ATOM 662 N N . ILE A 1 80 ? 46.918 51.095 31.356 1.00 13.02 80 ILE A N 1
ATOM 663 C CA . ILE A 1 80 ? 46.551 49.871 32.071 1.00 13.38 80 ILE A CA 1
ATOM 664 C C . ILE A 1 80 ? 47.740 49.353 32.895 1.00 13.13 80 ILE A C 1
ATOM 665 O O . ILE A 1 80 ? 48.868 49.282 32.404 1.00 12.82 80 ILE A O 1
ATOM 670 N N . ILE A 1 81 ? 47.470 49.022 34.151 1.00 12.93 81 ILE A N 1
ATOM 671 C CA . ILE A 1 81 ? 48.402 48.271 34.982 1.00 12.70 81 ILE A CA 1
ATOM 672 C C . ILE A 1 81 ? 47.775 46.889 35.213 1.00 12.33 81 ILE A C 1
ATOM 673 O O . ILE A 1 81 ? 46.698 46.777 35.803 1.00 12.31 81 ILE A O 1
ATOM 678 N N . GLN A 1 82 ? 48.444 45.845 34.736 1.00 11.85 82 GLN A N 1
ATOM 679 C CA . GLN A 1 82 ? 47.853 44.504 34.698 1.00 11.17 82 GLN A CA 1
ATOM 680 C C . GLN A 1 82 ? 48.360 43.581 35.820 1.00 11.25 82 GLN A C 1
ATOM 681 O O . GLN A 1 82 ? 49.544 43.268 35.882 1.00 11.11 82 GLN A O 1
ATOM 687 N N . ASP A 1 83 ? 47.444 43.138 36.684 1.00 10.84 83 ASP A N 1
ATOM 688 C CA . ASP A 1 83 ? 47.739 42.155 37.721 1.00 11.26 83 ASP A CA 1
ATOM 689 C C . ASP A 1 83 ? 48.092 40.841 37.015 1.00 11.09 83 ASP A C 1
ATOM 690 O O . ASP A 1 83 ? 47.379 40.416 36.100 1.00 10.95 83 ASP A O 1
ATOM 695 N N . ILE A 1 84 ? 49.218 40.238 37.383 1.00 11.16 84 ILE A N 1
ATOM 696 C CA . ILE A 1 84 ? 49.590 38.903 36.867 1.00 11.49 84 ILE A CA 1
ATOM 697 C C . ILE A 1 84 ? 49.949 37.958 38.011 1.00 11.61 84 ILE A C 1
ATOM 698 O O . ILE A 1 84 ? 50.281 38.409 39.117 1.00 11.82 84 ILE A O 1
ATOM 703 N N . VAL A 1 85 ? 49.850 36.654 37.743 1.00 11.28 85 VAL A N 1
ATOM 704 C CA . VAL A 1 85 ? 49.895 35.633 38.797 1.00 11.45 85 VAL A CA 1
ATOM 705 C C . VAL A 1 85 ? 50.933 34.545 38.468 1.00 11.50 85 VAL A C 1
ATOM 706 O O . VAL A 1 85 ? 50.580 33.451 38.002 1.00 11.76 85 VAL A O 1
ATOM 710 N N . PRO A 1 86 ? 52.224 34.850 38.689 1.00 11.85 86 PRO A N 1
ATOM 711 C CA . PRO A 1 86 ? 53.264 33.886 38.329 1.00 11.94 86 PRO A CA 1
ATOM 712 C C . PRO A 1 86 ? 53.466 32.715 39.317 1.00 11.57 86 PRO A C 1
ATOM 713 O O . PRO A 1 86 ? 53.981 31.679 38.910 1.00 11.42 86 PRO A O 1
ATOM 717 N N . ASN A 1 87 ? 53.082 32.868 40.586 1.00 11.65 87 ASN A N 1
ATOM 718 C CA . ASN A 1 87 ? 53.500 31.903 41.598 1.00 11.61 87 ASN A CA 1
ATOM 719 C C . ASN A 1 87 ? 52.816 30.532 41.536 1.00 11.88 87 ASN A C 1
ATOM 720 O O . ASN A 1 87 ? 53.416 29.527 41.919 1.00 12.67 87 ASN A O 1
ATOM 725 N N . HIS A 1 88 ? 51.577 30.494 41.057 1.00 11.99 88 HIS A N 1
ATOM 726 C CA . HIS A 1 88 ? 50.738 29.290 41.186 1.00 12.05 88 HIS A CA 1
ATOM 727 C C . HIS A 1 88 ? 49.639 29.221 40.129 1.00 11.95 88 HIS A C 1
ATOM 728 O O . HIS A 1 88 ? 49.311 30.236 39.501 1.00 12.16 88 HIS A O 1
ATOM 735 N N . MET A 1 89 ? 49.109 28.011 39.931 1.00 12.47 89 MET A N 1
ATOM 736 C CA . MET A 1 89 ? 47.938 27.767 39.081 1.00 13.40 89 MET A CA 1
ATOM 737 C C . MET A 1 89 ? 46.889 26.998 39.872 1.00 13.49 89 MET A C 1
ATOM 738 O O . MET A 1 89 ? 47.145 26.522 40.983 1.00 13.95 89 MET A O 1
ATOM 743 N N . ALA A 1 90 ? 45.720 26.845 39.270 1.00 13.72 90 ALA A N 1
ATOM 744 C CA . ALA A 1 90 ? 44.621 26.109 39.881 1.00 13.99 90 ALA A CA 1
ATOM 745 C C . ALA A 1 90 ? 44.693 24.632 39.529 1.00 14.41 90 ALA A C 1
ATOM 746 O O . ALA A 1 90 ? 44.997 24.266 38.383 1.00 14.97 90 ALA A O 1
ATOM 748 N N . VAL A 1 91 ? 44.381 23.794 40.514 1.00 14.62 91 VAL A N 1
ATOM 749 C CA . VAL A 1 91 ? 44.191 22.360 40.312 1.00 14.29 91 VAL A CA 1
ATOM 750 C C . VAL A 1 91 ? 42.754 22.170 39.830 1.00 14.39 91 VAL A C 1
ATOM 751 O O . VAL A 1 91 ? 41.807 22.144 40.625 1.00 14.23 91 VAL A O 1
ATOM 755 N N . HIS A 1 92 ? 42.608 22.090 38.514 1.00 14.19 92 HIS A N 1
ATOM 756 C CA . HIS A 1 92 ? 41.315 21.932 37.872 1.00 14.67 92 HIS A CA 1
ATOM 757 C C . HIS A 1 92 ? 41.573 21.254 36.548 1.00 14.80 92 HIS A C 1
ATOM 758 O O . HIS A 1 92 ? 42.661 21.392 35.973 1.00 14.30 92 HIS A O 1
ATOM 765 N N . HIS A 1 93 ? 40.584 20.507 36.065 1.00 14.86 93 HIS A N 1
ATOM 766 C CA . HIS A 1 93 ? 40.759 19.731 34.839 1.00 15.37 93 HIS A CA 1
ATOM 767 C C . HIS A 1 93 ? 40.957 20.571 33.566 1.00 15.39 93 HIS A C 1
ATOM 768 O O . HIS A 1 93 ? 41.473 20.069 32.564 1.00 15.51 93 HIS A O 1
ATOM 775 N N . THR A 1 94 ? 40.597 21.854 33.611 1.00 15.19 94 THR A N 1
ATOM 776 C CA . THR A 1 94 ? 40.888 22.752 32.484 1.00 15.11 94 THR A CA 1
ATOM 777 C C . THR A 1 94 ? 42.344 23.256 32.481 1.00 14.87 94 THR A C 1
ATOM 778 O O . THR A 1 94 ? 42.762 23.936 31.547 1.00 14.32 94 THR A O 1
ATOM 782 N N . ASN A 1 95 ? 43.104 22.929 33.530 1.00 14.36 95 ASN A N 1
ATOM 783 C CA . ASN A 1 95 ? 44.541 23.210 33.547 1.00 14.37 95 ASN A CA 1
ATOM 784 C C . ASN A 1 95 ? 45.243 22.103 32.759 1.00 14.58 95 ASN A C 1
ATOM 785 O O . ASN A 1 95 ? 45.630 21.082 33.322 1.00 14.19 95 ASN A O 1
ATOM 790 N N . TRP A 1 96 ? 45.392 22.309 31.453 1.00 15.11 96 TRP A N 1
ATOM 791 C CA . TRP A 1 96 ? 45.906 21.248 30.578 1.00 15.48 96 TRP A CA 1
ATOM 792 C C . TRP A 1 96 ? 47.359 20.873 30.880 1.00 15.17 96 TRP A C 1
ATOM 793 O O . TRP A 1 96 ? 47.735 19.706 30.754 1.00 15.03 96 TRP A O 1
ATOM 804 N N . ARG A 1 97 ? 48.163 21.851 31.298 1.00 14.89 97 ARG A N 1
ATOM 805 C CA . ARG A 1 97 ? 49.538 21.575 31.725 1.00 14.55 97 ARG A CA 1
ATOM 806 C C . ARG A 1 97 ? 49.566 20.581 32.892 1.00 14.70 97 ARG A C 1
ATOM 807 O O . ARG A 1 97 ? 50.308 19.586 32.864 1.00 14.20 97 ARG A O 1
ATOM 815 N N . LEU A 1 98 ? 48.755 20.852 33.910 1.00 14.26 98 LEU A N 1
ATOM 816 C CA . LEU A 1 98 ? 48.701 19.994 35.086 1.00 14.65 98 LEU A CA 1
ATOM 817 C C . LEU A 1 98 ? 48.101 18.628 34.759 1.00 14.61 98 LEU A C 1
ATOM 818 O O . LEU A 1 98 ? 48.571 17.612 35.271 1.00 13.88 98 LEU A O 1
ATOM 823 N N . MET A 1 99 ? 47.076 18.608 33.903 1.00 15.01 99 MET A N 1
ATOM 824 C CA . MET A 1 99 ? 46.475 17.331 33.483 1.00 15.44 99 MET A CA 1
ATOM 825 C C . MET A 1 99 ? 47.502 16.455 32.753 1.00 15.41 99 MET A C 1
ATOM 826 O O . MET A 1 99 ? 47.513 15.239 32.933 1.00 15.23 99 MET A O 1
ATOM 831 N N . ASP A 1 100 ? 48.368 17.079 31.957 1.00 15.47 100 ASP A N 1
ATOM 832 C CA . ASP A 1 100 ? 49.438 16.355 31.261 1.00 15.70 100 ASP A CA 1
ATOM 833 C C . ASP A 1 100 ? 50.350 15.629 32.252 1.00 15.56 100 ASP A C 1
ATOM 834 O O . ASP A 1 100 ? 50.729 14.469 32.033 1.00 15.57 100 ASP A O 1
ATOM 839 N N . VAL A 1 101 ? 50.699 16.314 33.339 1.00 15.22 101 VAL A N 1
ATOM 840 C CA . VAL A 1 101 ? 51.528 15.720 34.393 1.00 15.08 101 VAL A CA 1
ATOM 841 C C . VAL A 1 101 ? 50.782 14.585 35.109 1.00 15.18 101 VAL A C 1
ATOM 842 O O . VAL A 1 101 ? 51.335 13.509 35.324 1.00 14.18 101 VAL A O 1
ATOM 846 N N . LEU A 1 102 ? 49.522 14.822 35.474 1.00 14.81 102 LEU A N 1
ATOM 847 C CA . LEU A 1 102 ? 48.751 13.793 36.172 1.00 15.27 102 LEU A CA 1
ATOM 848 C C . LEU A 1 102 ? 48.543 12.533 35.319 1.00 15.79 102 LEU A C 1
ATOM 849 O O . LEU A 1 102 ? 48.469 11.430 35.860 1.00 16.12 102 LEU A O 1
ATOM 854 N N . LYS A 1 103 ? 48.467 12.711 34.001 1.00 16.50 103 LYS A N 1
ATOM 855 C CA . LYS A 1 103 ? 48.282 11.613 33.049 1.00 17.55 103 LYS A CA 1
ATOM 856 C C . LYS A 1 103 ? 49.573 10.874 32.681 1.00 17.76 103 LYS A C 1
ATOM 857 O O . LYS A 1 103 ? 49.538 9.679 32.387 1.00 18.01 103 LYS A O 1
ATOM 863 N N . LYS A 1 104 ? 50.697 11.588 32.668 1.00 18.08 104 LYS A N 1
ATOM 864 C CA . LYS A 1 104 ? 51.974 11.011 32.202 1.00 18.57 104 LYS A CA 1
ATOM 865 C C . LYS A 1 104 ? 53.061 10.910 33.280 1.00 18.87 104 LYS A C 1
ATOM 866 O O . LYS A 1 104 ? 54.110 10.280 33.055 1.00 19.40 104 LYS A O 1
ATOM 872 N N . GLY A 1 105 ? 52.809 11.521 34.436 1.00 18.87 105 GLY A N 1
ATOM 873 C CA . GLY A 1 105 ? 53.769 11.573 35.547 1.00 18.97 105 GLY A CA 1
ATOM 874 C C . GLY A 1 105 ? 55.057 12.296 35.177 1.00 19.33 105 GLY A C 1
ATOM 875 O O . GLY A 1 105 ? 55.042 13.301 34.451 1.00 18.56 105 GLY A O 1
ATOM 876 N N . ARG A 1 106 ? 56.178 11.755 35.643 1.00 19.39 106 ARG A N 1
ATOM 877 C CA . ARG A 1 106 ? 57.493 12.358 35.391 1.00 20.20 106 ARG A CA 1
ATOM 878 C C . ARG A 1 106 ? 57.879 12.484 33.916 1.00 19.98 106 ARG A C 1
ATOM 879 O O . ARG A 1 106 ? 58.760 13.280 33.574 1.00 20.45 106 ARG A O 1
ATOM 887 N N . HIS A 1 107 ? 57.196 11.731 33.053 1.00 19.87 107 HIS A N 1
ATOM 888 C CA A HIS A 1 107 ? 57.473 11.774 31.623 0.80 19.97 107 HIS A CA 1
ATOM 889 C CA B HIS A 1 107 ? 57.429 11.739 31.609 0.20 19.57 107 HIS A CA 1
ATOM 890 C C . HIS A 1 107 ? 56.856 12.989 30.935 1.00 19.77 107 HIS A C 1
ATOM 891 O O . HIS A 1 107 ? 57.205 13.310 29.789 1.00 19.97 107 HIS A O 1
ATOM 904 N N . SER A 1 108 ? 55.955 13.678 31.632 1.00 18.79 108 SER A N 1
ATOM 905 C CA . SER A 1 108 ? 55.396 14.915 31.100 1.00 17.89 108 SER A CA 1
ATOM 906 C C . SER A 1 108 ? 56.474 16.003 31.030 1.00 17.52 108 SER A C 1
ATOM 907 O O . SER A 1 108 ? 57.231 16.195 31.986 1.00 17.24 108 SER A O 1
ATOM 910 N N . ARG A 1 109 ? 56.526 16.707 29.901 1.00 16.97 109 ARG A N 1
ATOM 911 C CA . ARG A 1 109 ? 57.298 17.952 29.786 1.00 17.07 109 ARG A CA 1
ATOM 912 C C . ARG A 1 109 ? 57.032 18.885 30.975 1.00 16.65 109 ARG A C 1
ATOM 913 O O . ARG A 1 109 ? 57.938 19.581 31.439 1.00 16.60 109 ARG A O 1
ATOM 921 N N . TYR A 1 110 ? 55.795 18.871 31.478 1.00 16.22 110 TYR A N 1
ATOM 922 C CA . TYR A 1 110 ? 55.361 19.816 32.513 1.00 16.24 110 TYR A CA 1
ATOM 923 C C . TYR A 1 110 ? 55.595 19.372 33.960 1.00 15.86 110 TYR A C 1
ATOM 924 O O . TYR A 1 110 ? 55.224 20.078 34.896 1.00 16.05 110 TYR A O 1
ATOM 933 N N . TYR A 1 111 ? 56.218 18.214 34.155 1.00 16.01 111 TYR A N 1
ATOM 934 C CA . TYR A 1 111 ? 56.541 17.790 35.519 1.00 16.22 111 TYR A CA 1
ATOM 935 C C . TYR A 1 111 ? 57.387 18.831 36.274 1.00 16.08 111 TYR A C 1
ATOM 936 O O . TYR A 1 111 ? 57.110 19.133 37.437 1.00 15.53 111 TYR A O 1
ATOM 945 N N . ASN A 1 112 ? 58.394 19.394 35.608 1.00 15.96 112 ASN A N 1
ATOM 946 C CA . ASN A 1 112 ? 59.209 20.457 36.212 1.00 16.61 112 ASN A CA 1
ATOM 947 C C . ASN A 1 112 ? 58.499 21.808 36.297 1.00 16.59 112 ASN A C 1
ATOM 948 O O . ASN A 1 112 ? 58.983 22.723 36.957 1.00 17.19 112 ASN A O 1
ATOM 953 N N . TYR A 1 113 ? 57.377 21.941 35.596 1.00 16.64 113 TYR A N 1
ATOM 954 C CA . TYR A 1 113 ? 56.626 23.200 35.555 1.00 16.11 113 TYR A CA 1
ATOM 955 C C . TYR A 1 113 ? 56.072 23.563 36.937 1.00 15.57 113 TYR A C 1
ATOM 956 O O . TYR A 1 113 ? 55.965 24.741 37.269 1.00 15.22 113 TYR A O 1
ATOM 965 N N . PHE A 1 114 ? 55.727 22.544 37.733 1.00 15.28 114 PHE A N 1
ATOM 966 C CA . PHE A 1 114 ? 55.136 22.741 39.054 1.00 15.06 114 PHE A CA 1
ATOM 967 C C . PHE A 1 114 ? 56.058 22.247 40.143 1.00 14.90 114 PHE A C 1
ATOM 968 O O . PHE A 1 114 ? 56.914 21.396 39.913 1.00 15.17 114 PHE A O 1
ATOM 976 N N . ASP A 1 115 ? 55.857 22.768 41.343 1.00 15.08 115 ASP A N 1
ATOM 977 C CA . ASP A 1 115 ? 56.758 22.486 42.446 1.00 15.56 115 ASP A CA 1
ATOM 978 C C . ASP A 1 115 ? 56.330 21.221 43.206 1.00 15.55 115 ASP A C 1
ATOM 979 O O . ASP A 1 115 ? 55.859 21.294 44.347 1.00 15.40 115 ASP A O 1
ATOM 984 N N . PHE A 1 116 ? 56.507 20.072 42.554 1.00 15.84 116 PHE A N 1
ATOM 985 C CA . PHE A 1 116 ? 56.183 18.774 43.153 1.00 16.06 116 PHE A CA 1
ATOM 986 C C . PHE A 1 116 ? 57.284 18.354 44.114 1.00 16.79 116 PHE A C 1
ATOM 987 O O . PHE A 1 116 ? 58.451 18.693 43.920 1.00 16.79 116 PHE A O 1
ATOM 995 N N . TYR A 1 117 ? 56.901 17.590 45.127 1.00 17.46 117 TYR A N 1
ATOM 996 C CA . TYR A 1 117 ? 57.852 17.033 46.072 1.00 18.47 117 TYR A CA 1
ATOM 997 C C . TYR A 1 117 ? 58.392 15.736 45.476 1.00 19.49 117 TYR A C 1
ATOM 998 O O . TYR A 1 117 ? 57.709 14.702 45.447 1.00 19.00 117 TYR A O 1
ATOM 1007 N N . GLU A 1 118 ? 59.623 15.811 44.972 1.00 20.75 118 GLU A N 1
ATOM 1008 C CA . GLU A 1 118 ? 60.149 14.779 44.084 1.00 22.94 118 GLU A CA 1
ATOM 1009 C C . GLU A 1 118 ? 60.426 13.426 44.743 1.00 22.67 118 GLU A C 1
ATOM 1010 O O . GLU A 1 118 ? 60.451 12.416 44.056 1.00 22.90 118 GLU A O 1
ATOM 1016 N N . GLU A 1 119 ? 60.597 13.406 46.061 1.00 23.07 119 GLU A N 1
ATOM 1017 C CA . GLU A 1 119 ? 60.778 12.143 46.790 1.00 23.69 119 GLU A CA 1
ATOM 1018 C C . GLU A 1 119 ? 59.533 11.241 46.774 1.00 24.43 119 GLU A C 1
ATOM 1019 O O . GLU A 1 119 ? 59.635 10.039 47.024 1.00 24.17 119 GLU A O 1
ATOM 1025 N N . GLU A 1 120 ? 58.369 11.820 46.480 1.00 24.72 120 GLU A N 1
ATOM 1026 C CA . GLU A 1 120 ? 57.121 11.066 46.471 1.00 25.38 120 GLU A CA 1
ATOM 1027 C C . GLU A 1 120 ? 56.981 10.254 45.200 1.00 25.70 120 GLU A C 1
ATOM 1028 O O . GLU A 1 120 ? 57.136 10.779 44.093 1.00 25.76 120 GLU A O 1
ATOM 1034 N N . GLU A 1 121 ? 56.672 8.974 45.370 1.00 25.83 121 GLU A N 1
ATOM 1035 C CA . GLU A 1 121 ? 56.488 8.068 44.247 1.00 26.26 121 GLU A CA 1
ATOM 1036 C C . GLU A 1 121 ? 55.304 8.493 43.383 1.00 25.51 121 GLU A C 1
ATOM 1037 O O . GLU A 1 121 ? 55.367 8.426 42.150 1.00 25.63 121 GLU A O 1
ATOM 1043 N N . LYS A 1 122 ? 54.227 8.910 44.039 1.00 24.56 122 LYS A N 1
ATOM 1044 C CA . LYS A 1 122 ? 53.038 9.389 43.349 1.00 23.68 122 LYS A CA 1
ATOM 1045 C C . LYS A 1 122 ? 52.655 10.766 43.866 1.00 22.65 122 LYS A C 1
ATOM 1046 O O . LYS A 1 122 ? 52.909 11.102 45.031 1.00 22.78 122 LYS A O 1
ATOM 1052 N N . ILE A 1 123 ? 52.061 11.561 42.984 1.00 21.64 123 ILE A N 1
ATOM 1053 C CA . ILE A 1 123 ? 51.563 12.885 43.336 1.00 20.89 123 ILE A CA 1
ATOM 1054 C C . ILE A 1 123 ? 50.314 12.750 44.209 1.00 20.62 123 ILE A C 1
ATOM 1055 O O . ILE A 1 123 ? 49.258 12.329 43.738 1.00 20.13 123 ILE A O 1
ATOM 1060 N N . ARG A 1 124 ? 50.457 13.099 45.485 1.00 20.08 124 ARG A N 1
ATOM 1061 C CA . ARG A 1 124 ? 49.374 12.990 46.457 1.00 20.34 124 ARG A CA 1
ATOM 1062 C C . ARG A 1 124 ? 48.483 14.217 46.411 1.00 19.37 124 ARG A C 1
ATOM 1063 O O . ARG A 1 124 ? 48.959 15.350 46.568 1.00 19.31 124 ARG A O 1
ATOM 1071 N N . ILE A 1 125 ? 47.191 13.980 46.188 1.00 18.88 125 ILE A N 1
ATOM 1072 C CA . ILE A 1 125 ? 46.194 15.042 46.078 1.00 18.74 125 ILE A CA 1
ATOM 1073 C C . ILE A 1 125 ? 45.127 14.841 47.161 1.00 19.18 125 ILE A C 1
ATOM 1074 O O . ILE A 1 125 ? 44.338 13.888 47.090 1.00 18.66 125 ILE A O 1
ATOM 1079 N N . PRO A 1 126 ? 45.125 15.720 48.188 1.00 19.89 126 PRO A N 1
ATOM 1080 C CA . PRO A 1 126 ? 44.186 15.581 49.306 1.00 20.29 126 PRO A CA 1
ATOM 1081 C C . PRO A 1 126 ? 42.781 16.011 48.904 1.00 20.68 126 PRO A C 1
ATOM 1082 O O . PRO A 1 126 ? 42.554 17.189 48.664 1.00 20.96 126 PRO A O 1
ATOM 1086 N N . ILE A 1 127 ? 41.849 15.062 48.828 1.00 20.98 127 ILE A N 1
ATOM 1087 C CA . ILE A 1 127 ? 40.501 15.371 48.347 1.00 21.58 127 ILE A CA 1
ATOM 1088 C C . ILE A 1 127 ? 39.398 14.449 48.908 1.00 21.80 127 ILE A C 1
ATOM 1089 O O . ILE A 1 127 ? 38.230 14.841 48.979 1.00 21.54 127 ILE A O 1
ATOM 1094 N N . LEU A 1 128 ? 39.784 13.245 49.323 1.00 22.17 128 LEU A N 1
ATOM 1095 C CA . LEU A 1 128 ? 38.825 12.185 49.652 1.00 22.72 128 LEU A CA 1
ATOM 1096 C C . LEU A 1 128 ? 38.156 12.305 51.017 1.00 23.12 128 LEU A C 1
ATOM 1097 O O . LEU A 1 128 ? 38.818 12.535 52.043 1.00 23.28 128 LEU A O 1
ATOM 1102 N N . GLY A 1 129 ? 36.831 12.151 50.999 1.00 23.76 129 GLY A N 1
ATOM 1103 C CA . GLY A 1 129 ? 36.019 11.918 52.192 1.00 24.01 129 GLY A CA 1
ATOM 1104 C C . GLY A 1 129 ? 35.394 10.523 52.164 1.00 24.40 129 GLY A C 1
ATOM 1105 O O . GLY A 1 129 ? 34.869 10.052 53.170 1.00 24.30 129 GLY A O 1
ATOM 1106 N N . ASP A 1 130 ? 35.435 9.881 50.995 1.00 24.26 130 ASP A N 1
ATOM 1107 C CA . ASP A 1 130 ? 35.010 8.489 50.814 1.00 24.26 130 ASP A CA 1
ATOM 1108 C C . ASP A 1 130 ? 35.687 7.912 49.567 1.00 24.17 130 ASP A C 1
ATOM 1109 O O . ASP A 1 130 ? 36.667 8.481 49.068 1.00 24.06 130 ASP A O 1
ATOM 1114 N N . ARG A 1 131 ? 35.180 6.786 49.067 1.00 23.63 131 ARG A N 1
ATOM 1115 C CA . ARG A 1 131 ? 35.725 6.198 47.849 1.00 23.31 131 ARG A CA 1
ATOM 1116 C C . ARG A 1 131 ? 34.650 6.064 46.768 1.00 23.26 131 ARG A C 1
ATOM 1117 O O . ARG A 1 131 ? 34.585 5.056 46.051 1.00 23.33 131 ARG A O 1
ATOM 1125 N N . ASN A 1 132 ? 33.816 7.096 46.668 1.00 22.58 132 ASN A N 1
ATOM 1126 C CA . ASN A 1 132 ? 32.730 7.139 45.704 1.00 22.77 132 ASN A CA 1
ATOM 1127 C C . ASN A 1 132 ? 33.174 7.761 44.379 1.00 22.14 132 ASN A C 1
ATOM 1128 O O . ASN A 1 132 ? 33.149 8.983 44.224 1.00 22.58 132 ASN A O 1
ATOM 1133 N N . PHE A 1 133 ? 33.570 6.911 43.431 1.00 21.58 133 PHE A N 1
ATOM 1134 C CA . PHE A 1 133 ? 34.128 7.356 42.146 1.00 21.27 133 PHE A CA 1
ATOM 1135 C C . PHE A 1 133 ? 33.216 7.027 40.965 1.00 20.73 133 PHE A C 1
ATOM 1136 O O . PHE A 1 133 ? 32.440 6.067 41.011 1.00 21.27 133 PHE A O 1
ATOM 1144 N N . LYS A 1 134 ? 33.309 7.836 39.916 1.00 20.01 134 LYS A N 1
ATOM 1145 C CA . LYS A 1 134 ? 32.693 7.521 38.626 1.00 19.55 134 LYS A CA 1
ATOM 1146 C C . LYS A 1 134 ? 33.587 7.985 37.473 1.00 19.28 134 LYS A C 1
ATOM 1147 O O . LYS A 1 134 ? 34.659 8.549 37.705 1.00 19.58 134 LYS A O 1
ATOM 1153 N N . ILE A 1 135 ? 33.167 7.725 36.237 1.00 18.86 135 ILE A N 1
ATOM 1154 C CA . ILE A 1 135 ? 33.914 8.183 35.065 1.00 18.52 135 ILE A CA 1
ATOM 1155 C C . ILE A 1 135 ? 33.081 9.219 34.317 1.00 18.51 135 ILE A C 1
ATOM 1156 O O . ILE A 1 135 ? 31.895 9.013 34.066 1.00 18.21 135 ILE A O 1
ATOM 1161 N N . THR A 1 136 ? 33.711 10.337 33.980 1.00 18.12 136 THR A N 1
ATOM 1162 C CA . THR A 1 136 ? 33.047 11.429 33.275 1.00 17.79 136 THR A CA 1
ATOM 1163 C C . THR A 1 136 ? 33.981 11.902 32.178 1.00 18.27 136 THR A C 1
ATOM 1164 O O . THR A 1 136 ? 35.199 11.935 32.363 1.00 17.98 136 THR A O 1
ATOM 1168 N N . TYR A 1 137 ? 33.410 12.236 31.027 1.00 18.69 137 TYR A N 1
ATOM 1169 C CA . TYR A 1 137 ? 34.197 12.525 29.843 1.00 19.44 137 TYR A CA 1
ATOM 1170 C C . TYR A 1 137 ? 34.338 14.027 29.621 1.00 20.25 137 TYR A C 1
ATOM 1171 O O . TYR A 1 137 ? 33.420 14.793 29.911 1.00 19.27 137 TYR A O 1
ATOM 1180 N N . VAL A 1 138 ? 35.512 14.435 29.148 1.00 21.49 138 VAL A N 1
ATOM 1181 C CA . VAL A 1 138 ? 35.736 15.802 28.690 1.00 23.48 138 VAL A CA 1
ATOM 1182 C C . VAL A 1 138 ? 36.332 15.694 27.290 1.00 24.59 138 VAL A C 1
ATOM 1183 O O . VAL A 1 138 ? 37.404 15.112 27.118 1.00 24.13 138 VAL A O 1
ATOM 1187 N N . ASN A 1 139 ? 35.606 16.237 26.308 1.00 26.14 139 ASN A N 1
ATOM 1188 C CA A ASN A 1 139 ? 35.998 16.156 24.894 0.90 27.57 139 ASN A CA 1
ATOM 1189 C CA B ASN A 1 139 ? 35.943 16.136 24.879 0.10 26.80 139 ASN A CA 1
ATOM 1190 C C . ASN A 1 139 ? 36.424 14.742 24.457 1.00 27.49 139 ASN A C 1
ATOM 1191 O O . ASN A 1 139 ? 37.506 14.560 23.876 1.00 27.85 139 ASN A O 1
ATOM 1200 N N . ASP A 1 140 ? 35.579 13.754 24.763 1.00 27.58 140 ASP A N 1
ATOM 1201 C CA . ASP A 1 140 ? 35.764 12.342 24.369 1.00 28.01 140 ASP A CA 1
ATOM 1202 C C . ASP A 1 140 ? 36.844 11.561 25.130 1.00 27.45 140 ASP A C 1
ATOM 1203 O O . ASP A 1 140 ? 37.091 10.387 24.836 1.00 27.58 140 ASP A O 1
ATOM 1208 N N . GLU A 1 141 ? 37.464 12.208 26.111 1.00 26.38 141 GLU A N 1
ATOM 1209 C CA . GLU A 1 141 ? 38.505 11.579 26.919 1.00 25.93 141 GLU A CA 1
ATOM 1210 C C . GLU A 1 141 ? 37.947 11.262 28.299 1.00 24.34 141 GLU A C 1
ATOM 1211 O O . GLU A 1 141 ? 37.343 12.135 28.926 1.00 23.77 141 GLU A O 1
ATOM 1217 N N . PRO A 1 142 ? 38.162 10.022 28.784 1.00 23.05 142 PRO A N 1
ATOM 1218 C CA . PRO A 1 142 ? 37.638 9.642 30.095 1.00 22.09 142 PRO A CA 1
ATOM 1219 C C . PRO A 1 142 ? 38.426 10.280 31.239 1.00 21.08 142 PRO A C 1
ATOM 1220 O O . PRO A 1 142 ? 39.654 10.358 31.172 1.00 20.82 142 PRO A O 1
ATOM 1224 N N . TYR A 1 143 ? 37.707 10.736 32.266 1.00 20.24 143 TYR A N 1
ATOM 1225 C CA . TYR A 1 143 ? 38.303 11.263 33.497 1.00 19.76 143 TYR A CA 1
ATOM 1226 C C . TYR A 1 143 ? 37.769 10.565 34.737 1.00 19.24 143 TYR A C 1
ATOM 1227 O O . TYR A 1 143 ? 36.596 10.169 34.795 1.00 18.71 143 TYR A O 1
ATOM 1236 N N . LEU A 1 144 ? 38.633 10.429 35.735 1.00 18.63 144 LEU A N 1
ATOM 1237 C CA . LEU A 1 144 ? 38.218 9.980 37.052 1.00 18.77 144 LEU A CA 1
ATOM 1238 C C . LEU A 1 144 ? 37.460 11.139 37.699 1.00 18.74 144 LEU A C 1
ATOM 1239 O O . LEU A 1 144 ? 37.984 12.248 37.821 1.00 18.30 144 LEU A O 1
ATOM 1244 N N . ASP A 1 145 ? 36.219 10.872 38.097 1.00 18.32 145 ASP A N 1
ATOM 1245 C CA . ASP A 1 145 ? 35.322 11.896 38.612 1.00 17.95 145 ASP A CA 1
ATOM 1246 C C . ASP A 1 145 ? 35.078 11.665 40.103 1.00 18.22 145 ASP A C 1
ATOM 1247 O O . ASP A 1 145 ? 34.428 10.677 40.494 1.00 17.93 145 ASP A O 1
ATOM 1252 N N . TYR A 1 146 ? 35.623 12.559 40.927 1.00 17.62 146 TYR A N 1
ATOM 1253 C CA . TYR A 1 146 ? 35.319 12.592 42.358 1.00 18.34 146 TYR A CA 1
ATOM 1254 C C . TYR A 1 146 ? 34.439 13.797 42.713 1.00 18.69 146 TYR A C 1
ATOM 1255 O O . TYR A 1 146 ? 34.934 14.915 42.919 1.00 18.59 146 TYR A O 1
ATOM 1264 N N . TYR A 1 147 ? 33.129 13.561 42.765 1.00 18.67 147 TYR A N 1
ATOM 1265 C CA . TYR A 1 147 ? 32.148 14.627 42.998 1.00 19.17 147 TYR A CA 1
ATOM 1266 C C . TYR A 1 147 ? 32.399 15.866 42.127 1.00 19.24 147 TYR A C 1
ATOM 1267 O O . TYR A 1 147 ? 32.432 16.992 42.625 1.00 18.84 147 TYR A O 1
ATOM 1276 N N . GLY A 1 148 ? 32.584 15.647 40.822 1.00 19.34 148 GLY A N 1
ATOM 1277 C CA . GLY A 1 148 ? 32.789 16.747 39.874 1.00 19.28 148 GLY A CA 1
ATOM 1278 C C . GLY A 1 148 ? 34.226 17.247 39.755 1.00 19.42 148 GLY A C 1
ATOM 1279 O O . GLY A 1 148 ? 34.510 18.114 38.931 1.00 20.29 148 GLY A O 1
ATOM 1280 N N . ASN A 1 149 ? 35.117 16.727 40.596 1.00 18.85 149 ASN A N 1
ATOM 1281 C CA . ASN A 1 149 ? 36.544 17.019 40.514 1.00 18.87 149 ASN A CA 1
ATOM 1282 C C . ASN A 1 149 ? 37.157 15.949 39.637 1.00 18.08 149 ASN A C 1
ATOM 1283 O O . ASN A 1 149 ? 37.109 14.751 39.982 1.00 17.48 149 ASN A O 1
ATOM 1288 N N . LEU A 1 150 ? 37.699 16.384 38.502 1.00 17.18 150 LEU A N 1
ATOM 1289 C CA . LEU A 1 150 ? 38.094 15.486 37.422 1.00 16.86 150 LEU A CA 1
ATOM 1290 C C . LEU A 1 150 ? 39.607 15.346 37.274 1.00 16.37 150 LEU A C 1
ATOM 1291 O O . LEU A 1 150 ? 40.341 16.334 37.279 1.00 15.71 150 LEU A O 1
ATOM 1296 N N . PHE A 1 151 ? 40.048 14.101 37.138 1.00 16.25 151 PHE A N 1
ATOM 1297 C CA . PHE A 1 151 ? 41.469 13.767 37.044 1.00 16.69 151 PHE A CA 1
ATOM 1298 C C . PHE A 1 151 ? 41.680 12.828 35.873 1.00 16.75 151 PHE A C 1
ATOM 1299 O O . PHE A 1 151 ? 40.835 11.971 35.614 1.00 16.48 151 PHE A O 1
ATOM 1307 N N . PRO A 1 152 ? 42.808 12.981 35.153 1.00 17.31 152 PRO A N 1
ATOM 1308 C CA . PRO A 1 152 ? 42.957 12.218 33.920 1.00 17.83 152 PRO A CA 1
ATOM 1309 C C . PRO A 1 152 ? 43.293 10.755 34.193 1.00 18.14 152 PRO A C 1
ATOM 1310 O O . PRO A 1 152 ? 43.612 10.381 35.332 1.00 18.20 152 PRO A O 1
ATOM 1314 N N . ILE A 1 153 ? 43.213 9.941 33.148 1.00 18.92 153 ILE A N 1
ATOM 1315 C CA . ILE A 1 153 ? 43.463 8.515 33.268 1.00 20.06 153 ILE A CA 1
ATOM 1316 C C . ILE A 1 153 ? 44.551 8.104 32.275 1.00 20.79 153 ILE A C 1
ATOM 1317 O O . ILE A 1 153 ? 44.424 8.332 31.070 1.00 20.67 153 ILE A O 1
ATOM 1322 N N . ASN A 1 154 ? 45.626 7.506 32.784 1.00 22.03 154 ASN A N 1
ATOM 1323 C CA . ASN A 1 154 ? 46.727 7.108 31.910 1.00 23.42 154 ASN A CA 1
ATOM 1324 C C . ASN A 1 154 ? 46.344 5.933 31.012 1.00 24.67 154 ASN A C 1
ATOM 1325 O O . ASN A 1 154 ? 45.267 5.350 31.169 1.00 24.00 154 ASN A O 1
ATOM 1330 N N . ASP A 1 155 ? 47.219 5.597 30.068 1.00 26.44 155 ASP A N 1
ATOM 1331 C CA . ASP A 1 155 ? 46.912 4.557 29.085 1.00 28.10 155 ASP A CA 1
ATOM 1332 C C . ASP A 1 155 ? 46.600 3.212 29.742 1.00 28.26 155 ASP A C 1
ATOM 1333 O O . ASP A 1 155 ? 45.635 2.552 29.363 1.00 28.10 155 ASP A O 1
ATOM 1338 N N . GLU A 1 156 ? 47.380 2.834 30.754 1.00 28.96 156 GLU A N 1
ATOM 1339 C CA . GLU A 1 156 ? 47.127 1.599 31.498 1.00 29.52 156 GLU A CA 1
ATOM 1340 C C . GLU A 1 156 ? 45.786 1.611 32.232 1.00 29.36 156 GLU A C 1
ATOM 1341 O O . GLU A 1 156 ? 45.099 0.583 32.306 1.00 29.44 156 GLU A O 1
ATOM 1347 N N . GLY A 1 157 ? 45.421 2.765 32.784 1.00 28.98 157 GLY A N 1
ATOM 1348 C CA . GLY A 1 157 ? 44.182 2.893 33.549 1.00 28.79 157 GLY A CA 1
ATOM 1349 C C . GLY A 1 157 ? 42.944 2.748 32.682 1.00 28.59 157 GLY A C 1
ATOM 1350 O O . GLY A 1 157 ? 41.879 2.354 33.162 1.00 28.33 157 GLY A O 1
ATOM 1351 N N . ARG A 1 158 ? 43.090 3.063 31.401 1.00 28.77 158 ARG A N 1
ATOM 1352 C CA . ARG A 1 158 ? 41.957 3.085 30.481 1.00 29.55 158 ARG A CA 1
ATOM 1353 C C . ARG A 1 158 ? 41.433 1.688 30.117 1.00 30.29 158 ARG A C 1
ATOM 1354 O O . ARG A 1 158 ? 40.352 1.557 29.540 1.00 30.33 158 ARG A O 1
ATOM 1362 N N . ASN A 1 159 ? 42.195 0.661 30.492 1.00 30.95 159 ASN A N 1
ATOM 1363 C CA . ASN A 1 159 ? 41.747 -0.725 30.409 1.00 31.70 159 ASN A CA 1
ATOM 1364 C C . ASN A 1 159 ? 40.885 -1.121 31.608 1.00 31.35 159 ASN A C 1
ATOM 1365 O O . ASN A 1 159 ? 40.309 -2.211 31.624 1.00 31.81 159 ASN A O 1
ATOM 1370 N N . TYR A 1 160 ? 40.791 -0.235 32.599 1.00 30.57 160 TYR A N 1
ATOM 1371 C CA . TYR A 1 160 ? 40.096 -0.525 33.857 1.00 30.09 160 TYR A CA 1
ATOM 1372 C C . TYR A 1 160 ? 38.955 0.450 34.195 1.00 28.99 160 TYR A C 1
ATOM 1373 O O . TYR A 1 160 ? 38.640 0.655 35.367 1.00 28.48 160 TYR A O 1
ATOM 1382 N N . LEU A 1 161 ? 38.330 1.037 33.176 1.00 28.18 161 LEU A N 1
ATOM 1383 C CA . LEU A 1 161 ? 37.230 1.990 33.390 1.00 27.64 161 LEU A CA 1
ATOM 1384 C C . LEU A 1 161 ? 36.060 1.411 34.186 1.00 27.88 161 LEU A C 1
ATOM 1385 O O . LEU A 1 161 ? 35.339 2.151 34.863 1.00 27.90 161 LEU A O 1
ATOM 1390 N N . ASN A 1 162 ? 35.884 0.091 34.098 1.00 28.12 162 ASN A N 1
ATOM 1391 C CA A ASN A 1 162 ? 34.830 -0.593 34.848 0.50 28.17 162 ASN A CA 1
ATOM 1392 C CA B ASN A 1 162 ? 34.831 -0.620 34.824 0.50 28.18 162 ASN A CA 1
ATOM 1393 C C . ASN A 1 162 ? 35.336 -1.225 36.146 1.00 28.10 162 ASN A C 1
ATOM 1394 O O . ASN A 1 162 ? 34.603 -1.932 36.837 1.00 28.56 162 ASN A O 1
ATOM 1403 N N . ASP A 1 163 ? 36.594 -0.950 36.483 1.00 27.46 163 ASP A N 1
ATOM 1404 C CA . ASP A 1 163 ? 37.179 -1.374 37.758 1.00 26.77 163 ASP A CA 1
ATOM 1405 C C . ASP A 1 163 ? 38.024 -0.211 38.274 1.00 25.83 163 ASP A C 1
ATOM 1406 O O . ASP A 1 163 ? 39.246 -0.179 38.087 1.00 25.52 163 ASP A O 1
ATOM 1411 N N . ILE A 1 164 ? 37.352 0.747 38.905 1.00 24.96 164 ILE A N 1
ATOM 1412 C CA . ILE A 1 164 ? 37.974 2.019 39.284 1.00 24.45 164 ILE A CA 1
ATOM 1413 C C . ILE A 1 164 ? 39.100 1.883 40.317 1.00 24.35 164 ILE A C 1
ATOM 1414 O O . ILE A 1 164 ? 40.120 2.573 40.210 1.00 24.36 164 ILE A O 1
ATOM 1419 N N . GLU A 1 165 ? 38.938 0.990 41.293 1.00 24.18 165 GLU A N 1
ATOM 1420 C CA . GLU A 1 165 ? 40.019 0.753 42.266 1.00 24.50 165 GLU A CA 1
ATOM 1421 C C . GLU A 1 165 ? 41.315 0.241 41.616 1.00 24.70 165 GLU A C 1
ATOM 1422 O O . GLU A 1 165 ? 42.416 0.654 42.001 1.00 24.35 165 GLU A O 1
ATOM 1428 N N . LYS A 1 166 ? 41.182 -0.629 40.616 1.00 24.93 166 LYS A N 1
ATOM 1429 C CA . LYS A 1 166 ? 42.340 -1.097 39.853 1.00 25.27 166 LYS A CA 1
ATOM 1430 C C . LYS A 1 166 ? 42.913 -0.011 38.933 1.00 24.55 166 LYS A C 1
ATOM 1431 O O . LYS A 1 166 ? 44.136 0.072 38.733 1.00 24.34 166 LYS A O 1
ATOM 1437 N N . LEU A 1 167 ? 42.027 0.819 38.384 1.00 23.64 167 LEU A N 1
ATOM 1438 C CA . LEU A 1 167 ? 42.425 1.986 37.594 1.00 23.00 167 LEU A CA 1
ATOM 1439 C C . LEU A 1 167 ? 43.312 2.922 38.421 1.00 22.44 167 LEU A C 1
ATOM 1440 O O . LEU A 1 167 ? 44.362 3.363 37.960 1.00 21.97 167 LEU A O 1
ATOM 1445 N N . LEU A 1 168 ? 42.872 3.218 39.634 1.00 22.22 168 LEU A N 1
ATOM 1446 C CA . LEU A 1 168 ? 43.576 4.143 40.518 1.00 22.42 168 LEU A CA 1
ATOM 1447 C C . LEU A 1 168 ? 44.965 3.647 40.908 1.00 22.50 168 LEU A C 1
ATOM 1448 O O . LEU A 1 168 ? 45.899 4.438 41.012 1.00 21.82 168 LEU A O 1
ATOM 1453 N N . LYS A 1 169 ? 45.092 2.333 41.097 1.00 22.72 169 LYS A N 1
ATOM 1454 C CA A LYS A 1 169 ? 46.383 1.782 41.518 0.00 21.90 169 LYS A CA 1
ATOM 1455 C CA B LYS A 1 169 ? 46.371 1.723 41.480 1.00 22.92 169 LYS A CA 1
ATOM 1456 C C . LYS A 1 169 ? 47.492 2.013 40.491 1.00 22.14 169 LYS A C 1
ATOM 1457 O O . LYS A 1 169 ? 48.663 2.125 40.882 1.00 22.53 169 LYS A O 1
ATOM 1468 N N . VAL A 1 170 ? 47.147 2.114 39.212 1.00 21.38 170 VAL A N 1
ATOM 1469 C CA . VAL A 1 170 ? 48.160 2.314 38.180 1.00 20.96 170 VAL A CA 1
ATOM 1470 C C . VAL A 1 170 ? 48.368 3.787 37.790 1.00 20.51 170 VAL A C 1
ATOM 1471 O O . VAL A 1 170 ? 49.146 4.079 36.881 1.00 20.40 170 VAL A O 1
ATOM 1475 N N . GLN A 1 171 ? 47.666 4.701 38.463 1.00 20.14 171 GLN A N 1
ATOM 1476 C CA . GLN A 1 171 ? 47.785 6.140 38.164 1.00 19.55 171 GLN A CA 1
ATOM 1477 C C . GLN A 1 171 ? 49.086 6.736 38.713 1.00 19.43 171 GLN A C 1
ATOM 1478 O O . GLN A 1 171 ? 49.681 6.185 39.629 1.00 18.32 171 GLN A O 1
ATOM 1484 N N . TYR A 1 172 ? 49.509 7.858 38.131 1.00 19.54 172 TYR A N 1
ATOM 1485 C CA . TYR A 1 172 ? 50.722 8.568 38.543 1.00 20.00 172 TYR A CA 1
ATOM 1486 C C . TYR A 1 172 ? 50.461 9.536 39.700 1.00 19.81 172 TYR A C 1
ATOM 1487 O O . TYR A 1 172 ? 51.391 10.131 40.267 1.00 19.26 172 TYR A O 1
ATOM 1496 N N . TYR A 1 173 ? 49.183 9.700 40.024 1.00 19.36 173 TYR A N 1
ATOM 1497 C CA . TYR A 1 173 ? 48.761 10.450 41.199 1.00 18.77 173 TYR A CA 1
ATOM 1498 C C . TYR A 1 173 ? 48.062 9.501 42.156 1.00 19.51 173 TYR A C 1
ATOM 1499 O O . TYR A 1 173 ? 47.640 8.402 41.766 1.00 19.26 173 TYR A O 1
ATOM 1508 N N . GLU A 1 174 ? 47.949 9.940 43.402 1.00 19.64 174 GLU A N 1
ATOM 1509 C CA . GLU A 1 174 ? 47.186 9.240 44.409 1.00 20.74 174 GLU A CA 1
ATOM 1510 C C . GLU A 1 174 ? 46.221 10.201 45.092 1.00 20.44 174 GLU A C 1
ATOM 1511 O O . GLU A 1 174 ? 46.636 11.209 45.668 1.00 20.34 174 GLU A O 1
ATOM 1517 N N . LEU A 1 175 ? 44.932 9.893 45.015 1.00 20.73 175 LEU A N 1
ATOM 1518 C CA . LEU A 1 175 ? 43.938 10.679 45.735 1.00 21.00 175 LEU A CA 1
ATOM 1519 C C . LEU A 1 175 ? 43.938 10.231 47.195 1.00 21.15 175 LEU A C 1
ATOM 1520 O O . LEU A 1 175 ? 43.845 9.038 47.487 1.00 21.16 175 LEU A O 1
ATOM 1525 N N . VAL A 1 176 ? 44.095 11.183 48.106 1.00 21.37 176 VAL A N 1
ATOM 1526 C CA . VAL A 1 176 ? 44.184 10.856 49.529 1.00 22.00 176 VAL A CA 1
ATOM 1527 C C . VAL A 1 176 ? 43.154 11.634 50.331 1.00 22.39 176 VAL A C 1
ATOM 1528 O O . VAL A 1 176 ? 42.466 12.506 49.795 1.00 22.58 176 VAL A O 1
ATOM 1532 N N . ASP A 1 177 ? 43.045 11.301 51.615 1.00 23.26 177 ASP A N 1
ATOM 1533 C CA . ASP A 1 177 ? 42.141 11.991 52.522 1.00 24.07 177 ASP A CA 1
ATOM 1534 C C . ASP A 1 177 ? 42.290 13.511 52.407 1.00 24.66 177 ASP A C 1
ATOM 1535 O O . ASP A 1 177 ? 43.412 14.026 52.283 1.00 24.06 177 ASP A O 1
ATOM 1540 N N . TRP A 1 178 ? 41.156 14.213 52.446 1.00 25.07 178 TRP A N 1
ATOM 1541 C CA . TRP A 1 178 ? 41.124 15.673 52.297 1.00 26.50 178 TRP A CA 1
ATOM 1542 C C . TRP A 1 178 ? 41.896 16.447 53.385 1.00 26.27 178 TRP A C 1
ATOM 1543 O O . TRP A 1 178 ? 42.202 17.624 53.205 1.00 26.23 178 TRP A O 1
ATOM 1554 N N . ARG A 1 179 ? 42.204 15.784 54.497 1.00 26.17 179 ARG A N 1
ATOM 1555 C CA . ARG A 1 179 ? 42.957 16.401 55.596 1.00 26.64 179 ARG A CA 1
ATOM 1556 C C . ARG A 1 179 ? 44.468 16.128 55.498 1.00 25.76 179 ARG A C 1
ATOM 1557 O O . ARG A 1 179 ? 45.259 16.716 56.237 1.00 25.45 179 ARG A O 1
ATOM 1565 N N . ASP A 1 180 ? 44.858 15.238 54.586 1.00 25.32 180 ASP A N 1
ATOM 1566 C CA . ASP A 1 180 ? 46.268 14.871 54.391 1.00 24.78 180 ASP A CA 1
ATOM 1567 C C . ASP A 1 180 ? 47.080 15.948 53.678 1.00 23.86 180 ASP A C 1
ATOM 1568 O O . ASP A 1 180 ? 46.521 16.892 53.121 1.00 22.73 180 ASP A O 1
ATOM 1573 N N . TYR A 1 181 ? 48.402 15.784 53.702 1.00 23.42 181 TYR A N 1
ATOM 1574 C CA . TYR A 1 181 ? 49.329 16.709 53.049 1.00 23.29 181 TYR A CA 1
ATOM 1575 C C . TYR A 1 181 ? 49.402 16.431 51.547 1.00 21.90 181 TYR A C 1
ATOM 1576 O O . TYR A 1 181 ? 49.424 15.273 51.136 1.00 21.90 181 TYR A O 1
ATOM 1585 N N . PRO A 1 182 ? 49.446 17.493 50.720 1.00 20.78 182 PRO A N 1
ATOM 1586 C CA . PRO A 1 182 ? 49.725 17.296 49.296 1.00 19.77 182 PRO A CA 1
ATOM 1587 C C . PRO A 1 182 ? 51.225 17.126 49.085 1.00 19.03 182 PRO A C 1
ATOM 1588 O O . PRO A 1 182 ? 52.024 17.558 49.931 1.00 19.30 182 PRO A O 1
ATOM 1592 N N . SER A 1 183 ? 51.594 16.510 47.967 1.00 17.79 183 SER A N 1
ATOM 1593 C CA . SER A 1 183 ? 52.991 16.308 47.610 1.00 17.33 183 SER A CA 1
ATOM 1594 C C . SER A 1 183 ? 53.463 17.405 46.626 1.00 16.36 183 SER A C 1
ATOM 1595 O O . SER A 1 183 ? 54.206 17.153 45.682 1.00 16.41 183 SER A O 1
ATOM 1598 N N . TYR A 1 184 ? 52.998 18.625 46.867 1.00 15.86 184 TYR A N 1
ATOM 1599 C CA . TYR A 1 184 ? 53.424 19.799 46.116 1.00 15.01 184 TYR A CA 1
ATOM 1600 C C . TYR A 1 184 ? 53.320 21.049 46.983 1.00 14.70 184 TYR A C 1
ATOM 1601 O O . TYR A 1 184 ? 52.543 21.090 47.949 1.00 14.20 184 TYR A O 1
ATOM 1610 N N . ARG A 1 185 ? 54.119 22.058 46.634 1.00 14.30 185 ARG A N 1
ATOM 1611 C CA . ARG A 1 185 ? 54.008 23.374 47.235 1.00 14.48 185 ARG A CA 1
ATOM 1612 C C . ARG A 1 185 ? 52.712 24.025 46.767 1.00 13.96 185 ARG A C 1
ATOM 1613 O O . ARG A 1 185 ? 52.421 24.079 45.563 1.00 14.05 185 ARG A O 1
ATOM 1621 N N . ARG A 1 186 ? 51.940 24.514 47.726 1.00 13.99 186 ARG A N 1
ATOM 1622 C CA . ARG A 1 186 ? 50.694 25.222 47.432 1.00 14.29 186 ARG A CA 1
ATOM 1623 C C . ARG A 1 186 ? 50.877 26.726 47.498 1.00 14.57 186 ARG A C 1
ATOM 1624 O O . ARG A 1 186 ? 51.926 27.212 47.937 1.00 14.97 186 ARG A O 1
ATOM 1632 N N . PHE A 1 187 ? 49.848 27.477 47.099 1.00 14.44 187 PHE A N 1
ATOM 1633 C CA . PHE A 1 187 ? 49.752 28.827 47.619 1.00 14.97 187 PHE A CA 1
ATOM 1634 C C . PHE A 1 187 ? 49.250 28.699 49.045 1.00 14.73 187 PHE A C 1
ATOM 1635 O O . PHE A 1 187 ? 48.125 28.220 49.281 1.00 14.62 187 PHE A O 1
ATOM 1643 N N . PHE A 1 188 ? 50.083 29.128 49.990 1.00 15.15 188 PHE A N 1
ATOM 1644 C CA . PHE A 1 188 ? 49.759 29.040 51.416 1.00 15.48 188 PHE A CA 1
ATOM 1645 C C . PHE A 1 188 ? 49.221 27.632 51.729 1.00 15.85 188 PHE A C 1
ATOM 1646 O O . PHE A 1 188 ? 49.852 26.638 51.352 1.00 15.97 188 PHE A O 1
ATOM 1654 N N . ALA A 1 189 ? 48.061 27.525 52.376 1.00 15.89 189 ALA A N 1
ATOM 1655 C CA . ALA A 1 189 ? 47.508 26.204 52.670 1.00 16.15 189 ALA A CA 1
ATOM 1656 C C . ALA A 1 189 ? 46.328 25.833 51.754 1.00 16.22 189 ALA A C 1
ATOM 1657 O O . ALA A 1 189 ? 45.502 24.984 52.100 1.00 16.69 189 ALA A O 1
ATOM 1659 N N . VAL A 1 190 ? 46.267 26.455 50.576 1.00 15.98 190 VAL A N 1
ATOM 1660 C CA . VAL A 1 190 ? 45.165 26.236 49.643 1.00 15.87 190 VAL A CA 1
ATOM 1661 C C . VAL A 1 190 ? 45.501 25.038 48.760 1.00 16.06 190 VAL A C 1
ATOM 1662 O O . VAL A 1 190 ? 46.345 25.131 47.873 1.00 15.47 190 VAL A O 1
ATOM 1666 N N . ASN A 1 191 ? 44.831 23.913 49.019 1.00 16.17 191 ASN A N 1
ATOM 1667 C CA . ASN A 1 191 ? 45.097 22.665 48.314 1.00 16.62 191 ASN A CA 1
ATOM 1668 C C . ASN A 1 191 ? 44.856 22.779 46.804 1.00 16.21 191 ASN A C 1
ATOM 1669 O O . ASN A 1 191 ? 45.527 22.118 46.019 1.00 16.25 191 ASN A O 1
ATOM 1674 N N . GLU A 1 192 ? 43.919 23.642 46.416 1.00 15.88 192 GLU A N 1
ATOM 1675 C CA . GLU A 1 192 ? 43.493 23.787 45.015 1.00 16.07 192 GLU A CA 1
ATOM 1676 C C . GLU A 1 192 ? 44.398 24.727 44.217 1.00 15.22 192 GLU A C 1
ATOM 1677 O O . GLU A 1 192 ? 44.107 25.020 43.054 1.00 15.49 192 GLU A O 1
ATOM 1683 N N . LEU A 1 193 ? 45.480 25.206 44.841 1.00 14.60 193 LEU A N 1
ATOM 1684 C CA . LEU A 1 193 ? 46.465 26.047 44.152 1.00 13.56 193 LEU A CA 1
ATOM 1685 C C . LEU A 1 193 ? 47.832 25.398 44.240 1.00 13.29 193 LEU A C 1
ATOM 1686 O O . LEU A 1 193 ? 48.354 25.182 45.338 1.00 14.03 193 LEU A O 1
ATOM 1691 N N . ILE A 1 194 ? 48.390 25.066 43.081 1.00 12.80 194 ILE A N 1
ATOM 1692 C CA . ILE A 1 194 ? 49.703 24.430 42.991 1.00 12.47 194 ILE A CA 1
ATOM 1693 C C . ILE A 1 194 ? 50.749 25.421 42.469 1.00 12.56 194 ILE A C 1
ATOM 1694 O O . ILE A 1 194 ? 50.526 26.106 41.470 1.00 12.68 194 ILE A O 1
ATOM 1699 N N . ALA A 1 195 ? 51.896 25.461 43.139 1.00 13.36 195 ALA A N 1
ATOM 1700 C CA . ALA A 1 195 ? 52.962 26.423 42.832 1.00 13.58 195 ALA A CA 1
ATOM 1701 C C . ALA A 1 195 ? 53.717 26.104 41.534 1.00 13.94 195 ALA A C 1
ATOM 1702 O O . ALA A 1 195 ? 53.905 24.930 41.184 1.00 14.32 195 ALA A O 1
ATOM 1704 N N . VAL A 1 196 ? 54.144 27.167 40.845 1.00 13.72 196 VAL A N 1
ATOM 1705 C CA . VAL A 1 196 ? 54.805 27.091 39.541 1.00 13.81 196 VAL A CA 1
ATOM 1706 C C . VAL A 1 196 ? 56.288 27.419 39.711 1.00 13.87 196 VAL A C 1
ATOM 1707 O O . VAL A 1 196 ? 56.645 28.341 40.433 1.00 14.02 196 VAL A O 1
ATOM 1711 N N . ARG A 1 197 ? 57.148 26.660 39.037 1.00 14.03 197 ARG A N 1
ATOM 1712 C CA . ARG A 1 197 ? 58.590 26.844 39.176 1.00 13.92 197 ARG A CA 1
ATOM 1713 C C . ARG A 1 197 ? 59.137 27.914 38.230 1.00 13.57 197 ARG A C 1
ATOM 1714 O O . ARG A 1 197 ? 59.824 27.612 37.260 1.00 13.07 197 ARG A O 1
ATOM 1722 N N . GLN A 1 198 ? 58.822 29.168 38.545 1.00 13.39 198 GLN A N 1
ATOM 1723 C CA . GLN A 1 198 ? 59.270 30.339 37.791 1.00 13.44 198 GLN A CA 1
ATOM 1724 C C . GLN A 1 198 ? 60.792 30.465 37.684 1.00 13.36 198 GLN A C 1
ATOM 1725 O O . GLN A 1 198 ? 61.295 31.115 36.768 1.00 13.14 198 GLN A O 1
ATOM 1731 N N . GLU A 1 199 ? 61.513 29.855 38.622 1.00 13.69 199 GLU A N 1
ATOM 1732 C CA . GLU A 1 199 ? 62.978 29.897 38.611 1.00 13.75 199 GLU A CA 1
ATOM 1733 C C . GLU A 1 199 ? 63.545 29.232 37.350 1.00 13.86 199 GLU A C 1
ATOM 1734 O O . GLU A 1 199 ? 64.639 29.581 36.910 1.00 13.61 199 GLU A O 1
ATOM 1740 N N . LEU A 1 200 ? 62.801 28.276 36.782 1.00 13.28 200 LEU A N 1
ATOM 1741 C CA . LEU A 1 200 ? 63.202 27.641 35.531 1.00 13.55 200 LEU A CA 1
ATOM 1742 C C . LEU A 1 200 ? 62.790 28.536 34.377 1.00 13.71 200 LEU A C 1
ATOM 1743 O O . LEU A 1 200 ? 61.605 28.864 34.222 1.00 13.31 200 LEU A O 1
ATOM 1748 N N . GLU A 1 201 ? 63.777 28.934 33.580 1.00 13.59 201 GLU A N 1
ATOM 1749 C CA . GLU A 1 201 ? 63.579 29.956 32.549 1.00 14.05 201 GLU A CA 1
ATOM 1750 C C . GLU A 1 201 ? 62.558 29.589 31.473 1.00 13.84 201 GLU A C 1
ATOM 1751 O O . GLU A 1 201 ? 61.801 30.455 31.012 1.00 13.83 201 GLU A O 1
ATOM 1757 N N . TRP A 1 202 ? 62.513 28.316 31.082 1.00 13.39 202 TRP A N 1
ATOM 1758 C CA . TRP A 1 202 ? 61.489 27.873 30.132 1.00 13.50 202 TRP A CA 1
ATOM 1759 C C . TRP A 1 202 ? 60.073 28.004 30.711 1.00 13.10 202 TRP A C 1
ATOM 1760 O O . TRP A 1 202 ? 59.122 28.231 29.964 1.00 13.09 202 TRP A O 1
ATOM 1771 N N . VAL A 1 203 ? 59.949 27.862 32.035 1.00 12.30 203 VAL A N 1
ATOM 1772 C CA . VAL A 1 203 ? 58.657 28.018 32.718 1.00 12.23 203 VAL A CA 1
ATOM 1773 C C . VAL A 1 203 ? 58.292 29.497 32.776 1.00 12.36 203 VAL A C 1
ATOM 1774 O O . VAL A 1 203 ? 57.141 29.865 32.499 1.00 11.89 203 VAL A O 1
ATOM 1778 N N . PHE A 1 204 ? 59.263 30.347 33.130 1.00 12.27 204 PHE A N 1
ATOM 1779 C CA . PHE A 1 204 ? 59.050 31.799 33.019 1.00 12.75 204 PHE A CA 1
ATOM 1780 C C . PHE A 1 204 ? 58.572 32.190 31.604 1.00 13.17 204 PHE A C 1
ATOM 1781 O O . PHE A 1 204 ? 57.547 32.867 31.446 1.00 12.64 204 PHE A O 1
ATOM 1789 N N . GLU A 1 205 ? 59.321 31.775 30.585 1.00 13.25 205 GLU A N 1
ATOM 1790 C CA . GLU A 1 205 ? 58.977 32.075 29.182 1.00 14.61 205 GLU A CA 1
ATOM 1791 C C . GLU A 1 205 ? 57.571 31.606 28.823 1.00 14.25 205 GLU A C 1
ATOM 1792 O O . GLU A 1 205 ? 56.759 32.405 28.351 1.00 14.88 205 GLU A O 1
ATOM 1798 N N . ASP A 1 206 ? 57.283 30.326 29.069 1.00 14.08 206 ASP A N 1
ATOM 1799 C CA . ASP A 1 206 ? 55.975 29.730 28.769 1.00 14.09 206 ASP A CA 1
ATOM 1800 C C . ASP A 1 206 ? 54.781 30.455 29.416 1.00 13.94 206 ASP A C 1
ATOM 1801 O O . ASP A 1 206 ? 53.769 30.715 28.755 1.00 13.16 206 ASP A O 1
ATOM 1806 N N . SER A 1 207 ? 54.919 30.776 30.701 1.00 13.66 207 SER A N 1
ATOM 1807 C CA . SER A 1 207 ? 53.834 31.364 31.484 1.00 13.90 207 SER A CA 1
ATOM 1808 C C . SER A 1 207 ? 53.624 32.862 31.206 1.00 14.17 207 SER A C 1
ATOM 1809 O O . SER A 1 207 ? 52.581 33.416 31.552 1.00 14.72 207 SER A O 1
ATOM 1812 N N . HIS A 1 208 ? 54.615 33.513 30.602 1.00 14.24 208 HIS A N 1
ATOM 1813 C CA . HIS A 1 208 ? 54.537 34.953 30.327 1.00 14.62 208 HIS A CA 1
ATOM 1814 C C . HIS A 1 208 ? 54.371 35.337 28.866 1.00 15.29 208 HIS A C 1
ATOM 1815 O O . HIS A 1 208 ? 54.134 36.510 28.561 1.00 15.34 208 HIS A O 1
ATOM 1822 N N . SER A 1 209 ? 54.472 34.360 27.966 1.00 15.10 209 SER A N 1
ATOM 1823 C CA . SER A 1 209 ? 54.366 34.648 26.537 1.00 15.75 209 SER A CA 1
ATOM 1824 C C . SER A 1 209 ? 53.125 35.483 26.161 1.00 15.50 209 SER A C 1
ATOM 1825 O O . SER A 1 209 ? 53.234 36.552 25.535 1.00 16.27 209 SER A O 1
ATOM 1828 N N . LYS A 1 210 ? 51.950 35.008 26.549 1.00 14.69 210 LYS A N 1
ATOM 1829 C CA . LYS A 1 210 ? 50.708 35.666 26.153 1.00 14.69 210 LYS A CA 1
ATOM 1830 C C . LYS A 1 210 ? 50.502 37.005 26.874 1.00 14.16 210 LYS A C 1
ATOM 1831 O O . LYS A 1 210 ? 50.262 38.027 26.237 1.00 13.05 210 LYS A O 1
ATOM 1837 N N . ILE A 1 211 ? 50.600 36.993 28.200 1.00 14.17 211 ILE A N 1
ATOM 1838 C CA . ILE A 1 211 ? 50.233 38.169 28.979 1.00 14.15 211 ILE A CA 1
ATOM 1839 C C . ILE A 1 211 ? 51.141 39.379 28.705 1.00 14.29 211 ILE A C 1
ATOM 1840 O O . ILE A 1 211 ? 50.701 40.526 28.818 1.00 15.27 211 ILE A O 1
ATOM 1845 N N . LEU A 1 212 ? 52.391 39.127 28.324 1.00 14.74 212 LEU A N 1
ATOM 1846 C CA . LEU A 1 212 ? 53.336 40.212 28.056 1.00 15.44 212 LEU A CA 1
ATOM 1847 C C . LEU A 1 212 ? 53.235 40.761 26.623 1.00 15.61 212 LEU A C 1
ATOM 1848 O O . LEU A 1 212 ? 53.923 41.718 26.270 1.00 15.92 212 LEU A O 1
ATOM 1853 N N . SER A 1 213 ? 52.364 40.169 25.811 1.00 16.08 213 SER A N 1
ATOM 1854 C CA . SER A 1 213 ? 52.269 40.536 24.389 1.00 15.91 213 SER A CA 1
ATOM 1855 C C . SER A 1 213 ? 51.370 41.754 24.141 1.00 16.46 213 SER A C 1
ATOM 1856 O O . SER A 1 213 ? 51.279 42.230 23.016 1.00 16.08 213 SER A O 1
ATOM 1859 N N . PHE A 1 214 ? 50.730 42.271 25.189 1.00 16.52 214 PHE A N 1
ATOM 1860 C CA . PHE A 1 214 ? 49.745 43.353 25.023 1.00 17.01 214 PHE A CA 1
ATOM 1861 C C . PHE A 1 214 ? 50.297 44.736 25.381 1.00 17.79 214 PHE A C 1
ATOM 1862 O O . PHE A 1 214 ? 51.267 44.851 26.134 1.00 18.00 214 PHE A O 1
ATOM 1870 N N . GLU A 1 215 ? 49.655 45.782 24.863 1.00 18.06 215 GLU A N 1
ATOM 1871 C CA . GLU A 1 215 ? 50.171 47.151 24.996 1.00 18.77 215 GLU A CA 1
ATOM 1872 C C . GLU A 1 215 ? 49.734 47.865 26.275 1.00 17.60 215 GLU A C 1
ATOM 1873 O O . GLU A 1 215 ? 49.275 49.009 26.241 1.00 17.76 215 GLU A O 1
ATOM 1879 N N . VAL A 1 216 ? 49.885 47.179 27.407 1.00 17.17 216 VAL A N 1
ATOM 1880 C CA . VAL A 1 216 ? 49.642 47.794 28.709 1.00 16.22 216 VAL A CA 1
ATOM 1881 C C . VAL A 1 216 ? 50.839 48.635 29.137 1.00 16.25 216 VAL A C 1
ATOM 1882 O O . VAL A 1 216 ? 51.906 48.586 28.514 1.00 16.26 216 VAL A O 1
ATOM 1886 N N . ASP A 1 217 ? 50.652 49.411 30.200 1.00 15.69 217 ASP A N 1
ATOM 1887 C CA . ASP A 1 217 ? 51.679 50.324 30.673 1.00 15.47 217 ASP A CA 1
ATOM 1888 C C . ASP A 1 217 ? 52.537 49.715 31.768 1.00 14.71 217 ASP A C 1
ATOM 1889 O O . ASP A 1 217 ? 53.614 50.222 32.060 1.00 14.48 217 ASP A O 1
ATOM 1894 N N . GLY A 1 218 ? 52.057 48.635 32.379 1.00 13.97 218 GLY A N 1
ATOM 1895 C CA . GLY A 1 218 ? 52.788 48.005 33.474 1.00 13.35 218 GLY A CA 1
ATOM 1896 C C . GLY A 1 218 ? 52.075 46.818 34.092 1.00 13.25 218 GLY A C 1
ATOM 1897 O O . GLY A 1 218 ? 50.978 46.449 33.668 1.00 12.94 218 GLY A O 1
ATOM 1898 N N . TYR A 1 219 ? 52.710 46.238 35.109 1.00 12.73 219 TYR A N 1
ATOM 1899 C CA . TYR A 1 219 ? 52.279 44.984 35.711 1.00 12.49 219 TYR A CA 1
ATOM 1900 C C . TYR A 1 219 ? 52.320 45.088 37.229 1.00 12.37 219 TYR A C 1
ATOM 1901 O O . TYR A 1 219 ? 53.134 45.829 37.787 1.00 12.34 219 TYR A O 1
ATOM 1910 N N . ARG A 1 220 ? 51.413 44.366 37.879 1.00 11.93 220 ARG A N 1
ATOM 1911 C CA . ARG A 1 220 ? 51.417 44.207 39.328 1.00 11.88 220 ARG A CA 1
ATOM 1912 C C . ARG A 1 220 ? 51.582 42.718 39.607 1.00 11.98 220 ARG A C 1
ATOM 1913 O O . ARG A 1 220 ? 50.811 41.891 39.097 1.00 12.18 220 ARG A O 1
ATOM 1921 N N . ILE A 1 221 ? 52.597 42.373 40.403 1.00 12.06 221 ILE A N 1
ATOM 1922 C CA . ILE A 1 221 ? 52.990 40.971 40.582 1.00 12.43 221 ILE A CA 1
ATOM 1923 C C . ILE A 1 221 ? 52.393 40.399 41.860 1.00 12.06 221 ILE A C 1
ATOM 1924 O O . ILE A 1 221 ? 52.806 40.764 42.964 1.00 12.01 221 ILE A O 1
ATOM 1929 N N . ASP A 1 222 ? 51.440 39.487 41.696 1.00 11.72 222 ASP A N 1
ATOM 1930 C CA . ASP A 1 222 ? 50.844 38.762 42.815 1.00 12.33 222 ASP A CA 1
ATOM 1931 C C . ASP A 1 222 ? 51.881 37.907 43.547 1.00 12.37 222 ASP A C 1
ATOM 1932 O O . ASP A 1 222 ? 52.639 37.167 42.912 1.00 12.69 222 ASP A O 1
ATOM 1937 N N . HIS A 1 223 ? 51.896 38.016 44.875 1.00 12.70 223 HIS A N 1
ATOM 1938 C CA . HIS A 1 223 ? 52.714 37.168 45.762 1.00 12.74 223 HIS A CA 1
ATOM 1939 C C . HIS A 1 223 ? 54.152 36.978 45.278 1.00 12.59 223 HIS A C 1
ATOM 1940 O O . HIS A 1 223 ? 54.584 35.858 45.084 1.00 12.30 223 HIS A O 1
ATOM 1947 N N . ILE A 1 224 ? 54.887 38.073 45.080 1.00 12.83 224 ILE A N 1
ATOM 1948 C CA . ILE A 1 224 ? 56.303 37.954 44.717 1.00 13.15 224 ILE A CA 1
ATOM 1949 C C . ILE A 1 224 ? 57.084 37.075 45.723 1.00 13.12 224 ILE A C 1
ATOM 1950 O O . ILE A 1 224 ? 57.976 36.318 45.337 1.00 12.83 224 ILE A O 1
ATOM 1955 N N . ASP A 1 225 ? 56.709 37.161 46.997 1.00 13.45 225 ASP A N 1
ATOM 1956 C CA . ASP A 1 225 ? 57.422 36.464 48.065 1.00 14.00 225 ASP A CA 1
ATOM 1957 C C . ASP A 1 225 ? 57.318 34.924 48.031 1.00 14.39 225 ASP A C 1
ATOM 1958 O O . ASP A 1 225 ? 58.005 34.243 48.790 1.00 14.93 225 ASP A O 1
ATOM 1963 N N . GLY A 1 226 ? 56.461 34.390 47.160 1.00 14.20 226 GLY A N 1
ATOM 1964 C CA . GLY A 1 226 ? 56.351 32.946 46.971 1.00 14.28 226 GLY A CA 1
ATOM 1965 C C . GLY A 1 226 ? 57.484 32.367 46.133 1.00 14.67 226 GLY A C 1
ATOM 1966 O O . GLY A 1 226 ? 57.747 31.163 46.191 1.00 14.45 226 GLY A O 1
ATOM 1967 N N . LEU A 1 227 ? 58.166 33.231 45.375 1.00 14.39 227 LEU A N 1
ATOM 1968 C CA . LEU A 1 227 ? 59.133 32.781 44.379 1.00 14.55 227 LEU A CA 1
ATOM 1969 C C . LEU A 1 227 ? 60.448 32.307 44.984 1.00 14.33 227 LEU A C 1
ATOM 1970 O O . LEU A 1 227 ? 60.883 32.809 46.024 1.00 14.29 227 LEU A O 1
ATOM 1975 N N . PHE A 1 228 ? 61.048 31.317 44.326 1.00 14.27 228 PHE A N 1
ATOM 1976 C CA . PHE A 1 228 ? 62.314 30.737 44.754 1.00 14.21 228 PHE A CA 1
ATOM 1977 C C . PHE A 1 228 ? 63.427 31.786 44.625 1.00 14.23 228 PHE A C 1
ATOM 1978 O O . PHE A 1 228 ? 64.263 31.947 45.529 1.00 13.94 228 PHE A O 1
ATOM 1986 N N . LYS A 1 229 ? 63.409 32.509 43.507 1.00 14.17 229 LYS A N 1
ATOM 1987 C CA . LYS A 1 229 ? 64.389 33.560 43.228 1.00 14.70 229 LYS A CA 1
ATOM 1988 C C . LYS A 1 229 ? 63.672 34.797 42.690 1.00 14.19 229 LYS A C 1
ATOM 1989 O O . LYS A 1 229 ? 63.636 35.008 41.468 1.00 14.18 229 LYS A O 1
ATOM 1995 N N . PRO A 1 230 ? 63.049 35.596 43.595 1.00 14.39 230 PRO A N 1
ATOM 1996 C CA . PRO A 1 230 ? 62.238 36.732 43.159 1.00 14.32 230 PRO A CA 1
ATOM 1997 C C . PRO A 1 230 ? 63.024 37.793 42.391 1.00 14.70 230 PRO A C 1
ATOM 1998 O O . PRO A 1 230 ? 62.518 38.326 41.417 1.00 13.62 230 PRO A O 1
ATOM 2002 N N . GLU A 1 231 ? 64.254 38.085 42.817 1.00 15.17 231 GLU A N 1
ATOM 2003 C CA . GLU A 1 231 ? 65.064 39.086 42.118 1.00 15.68 231 GLU A CA 1
ATOM 2004 C C . GLU A 1 231 ? 65.301 38.686 40.666 1.00 15.30 231 GLU A C 1
ATOM 2005 O O . GLU A 1 231 ? 65.092 39.482 39.768 1.00 15.18 231 GLU A O 1
ATOM 2011 N N . GLU A 1 232 ? 65.724 37.440 40.451 1.00 15.05 232 GLU A N 1
ATOM 2012 C CA . GLU A 1 232 ? 65.978 36.904 39.114 1.00 14.71 232 GLU A CA 1
ATOM 2013 C C . GLU A 1 232 ? 64.733 36.955 38.221 1.00 14.17 232 GLU A C 1
ATOM 2014 O O . GLU A 1 232 ? 64.824 37.313 37.039 1.00 13.81 232 GLU A O 1
ATOM 2020 N N . TYR A 1 233 ? 63.577 36.599 38.785 1.00 13.64 233 TYR A N 1
ATOM 2021 C CA . TYR A 1 233 ? 62.307 36.689 38.073 1.00 13.75 233 TYR A CA 1
ATOM 2022 C C . TYR A 1 233 ? 62.053 38.124 37.610 1.00 13.74 233 TYR A C 1
ATOM 2023 O O . TYR A 1 233 ? 61.745 38.365 36.436 1.00 13.22 233 TYR A O 1
ATOM 2032 N N . LEU A 1 234 ? 62.205 39.067 38.536 1.00 13.95 234 LEU A N 1
ATOM 2033 C CA . LEU A 1 234 ? 61.996 40.483 38.244 1.00 14.14 234 LEU A CA 1
ATOM 2034 C C . LEU A 1 234 ? 62.969 40.998 37.172 1.00 14.60 234 LEU A C 1
ATOM 2035 O O . LEU A 1 234 ? 62.576 41.776 36.301 1.00 13.77 234 LEU A O 1
ATOM 2040 N N . ARG A 1 235 ? 64.221 40.540 37.214 1.00 14.70 235 ARG A N 1
ATOM 2041 C CA . ARG A 1 235 ? 65.176 40.902 36.159 1.00 15.38 235 ARG A CA 1
ATOM 2042 C C . ARG A 1 235 ? 64.789 40.331 34.811 1.00 15.07 235 ARG A C 1
ATOM 2043 O O . ARG A 1 235 ? 64.871 41.024 33.808 1.00 14.43 235 ARG A O 1
ATOM 2051 N N . ARG A 1 236 ? 64.337 39.078 34.795 1.00 15.22 236 ARG A N 1
ATOM 2052 C CA . ARG A 1 236 ? 63.844 38.459 33.566 1.00 15.76 236 ARG A CA 1
ATOM 2053 C C . ARG A 1 236 ? 62.630 39.205 33.017 1.00 16.28 236 ARG A C 1
ATOM 2054 O O . ARG A 1 236 ? 62.564 39.487 31.821 1.00 16.12 236 ARG A O 1
ATOM 2062 N N . LEU A 1 237 ? 61.679 39.520 33.896 1.00 16.82 237 LEU A N 1
ATOM 2063 C CA . LEU A 1 237 ? 60.498 40.292 33.511 1.00 17.05 237 LEU A CA 1
ATOM 2064 C C . LEU A 1 237 ? 60.898 41.657 32.941 1.00 17.58 237 LEU A C 1
ATOM 2065 O O . LEU A 1 237 ? 60.502 41.999 31.833 1.00 18.01 237 LEU A O 1
ATOM 2070 N N . LYS A 1 238 ? 61.699 42.416 33.685 1.00 18.19 238 LYS A N 1
ATOM 2071 C CA . LYS A 1 238 ? 62.153 43.743 33.224 1.00 19.05 238 LYS A CA 1
ATOM 2072 C C . LYS A 1 238 ? 62.795 43.690 31.827 1.00 19.77 238 LYS A C 1
ATOM 2073 O O . LYS A 1 238 ? 62.520 44.537 30.973 1.00 18.86 238 LYS A O 1
ATOM 2079 N N . ASN A 1 239 ? 63.627 42.673 31.601 1.00 20.68 239 ASN A N 1
ATOM 2080 C CA . ASN A 1 239 ? 64.255 42.433 30.297 1.00 21.96 239 ASN A CA 1
ATOM 2081 C C . ASN A 1 239 ? 63.292 42.192 29.128 1.00 21.97 239 ASN A C 1
ATOM 2082 O O . ASN A 1 239 ? 63.615 42.518 27.979 1.00 22.35 239 ASN A O 1
ATOM 2087 N N . LYS A 1 240 ? 62.125 41.615 29.406 1.00 21.59 240 LYS A N 1
ATOM 2088 C CA . LYS A 1 240 ? 61.144 41.313 28.357 1.00 21.33 240 LYS A CA 1
ATOM 2089 C C . LYS A 1 240 ? 60.167 42.450 28.043 1.00 21.06 240 LYS A C 1
ATOM 2090 O O . LYS A 1 240 ? 59.633 42.527 26.934 1.00 20.51 240 LYS A O 1
ATOM 2096 N N . ILE A 1 241 ? 59.909 43.316 29.017 1.00 20.41 241 ILE A N 1
ATOM 2097 C CA . ILE A 1 241 ? 58.782 44.257 28.894 1.00 20.21 241 ILE A CA 1
ATOM 2098 C C . ILE A 1 241 ? 59.192 45.657 28.463 1.00 21.05 241 ILE A C 1
ATOM 2099 O O . ILE A 1 241 ? 58.345 46.542 28.307 1.00 20.91 241 ILE A O 1
ATOM 2104 N N . GLY A 1 242 ? 60.492 45.856 28.286 1.00 21.75 242 GLY A N 1
ATOM 2105 C CA . GLY A 1 242 ? 61.018 47.173 27.960 1.00 23.38 242 GLY A CA 1
ATOM 2106 C C . GLY A 1 242 ? 60.859 48.109 29.143 1.00 23.76 242 GLY A C 1
ATOM 2107 O O . GLY A 1 242 ? 61.292 47.801 30.263 1.00 25.14 242 GLY A O 1
ATOM 2108 N N . ASN A 1 243 ? 60.210 49.239 28.897 1.00 24.20 243 ASN A N 1
ATOM 2109 C CA . ASN A 1 243 ? 60.148 50.313 29.888 1.00 24.20 243 ASN A CA 1
ATOM 2110 C C . ASN A 1 243 ? 58.859 50.347 30.708 1.00 22.54 243 ASN A C 1
ATOM 2111 O O . ASN A 1 243 ? 58.667 51.251 31.528 1.00 23.13 243 ASN A O 1
ATOM 2116 N N . LYS A 1 244 ? 57.994 49.354 30.490 1.00 20.10 244 LYS A N 1
ATOM 2117 C CA . LYS A 1 244 ? 56.742 49.206 31.236 1.00 17.48 244 LYS A CA 1
ATOM 2118 C C . LYS A 1 244 ? 57.035 49.099 32.735 1.00 16.20 244 LYS A C 1
ATOM 2119 O O . LYS A 1 244 ? 58.095 48.610 33.122 1.00 15.32 244 LYS A O 1
ATOM 2125 N N . HIS A 1 245 ? 56.093 49.546 33.564 1.00 14.66 245 HIS A N 1
ATOM 2126 C CA . HIS A 1 245 ? 56.272 49.526 35.024 1.00 14.00 245 HIS A CA 1
ATOM 2127 C C . HIS A 1 245 ? 56.158 48.126 35.630 1.00 13.44 245 HIS A C 1
ATOM 2128 O O . HIS A 1 245 ? 55.501 47.240 35.077 1.00 12.68 245 HIS A O 1
ATOM 2135 N N . ILE A 1 246 ? 56.803 47.949 36.782 1.00 13.35 246 ILE A N 1
ATOM 2136 C CA . ILE A 1 246 ? 56.670 46.731 37.590 1.00 13.38 246 ILE A CA 1
ATOM 2137 C C . ILE A 1 246 ? 56.418 47.096 39.053 1.00 13.24 246 ILE A C 1
ATOM 2138 O O . ILE A 1 246 ? 57.249 47.738 39.701 1.00 13.23 246 ILE A O 1
ATOM 2143 N N . PHE A 1 247 ? 55.255 46.682 39.550 1.00 12.80 247 PHE A N 1
ATOM 2144 C CA . PHE A 1 247 ? 54.921 46.788 40.972 1.00 12.42 247 PHE A CA 1
ATOM 2145 C C . PHE A 1 247 ? 54.735 45.406 41.553 1.00 12.35 247 PHE A C 1
ATOM 2146 O O . PHE A 1 247 ? 54.210 44.517 40.882 1.00 12.34 247 PHE A O 1
ATOM 2154 N N . VAL A 1 248 ? 55.159 45.215 42.801 1.00 12.00 248 VAL A N 1
ATOM 2155 C CA . VAL A 1 248 ? 54.974 43.919 43.439 1.00 11.78 248 VAL A CA 1
ATOM 2156 C C . VAL A 1 248 ? 54.008 44.020 44.606 1.00 11.99 248 VAL A C 1
ATOM 2157 O O . VAL A 1 248 ? 53.970 45.031 45.305 1.00 10.88 248 VAL A O 1
ATOM 2161 N N . GLU A 1 249 ? 53.223 42.966 44.810 1.00 12.09 249 GLU A N 1
ATOM 2162 C CA . GLU A 1 249 ? 52.529 42.819 46.064 1.00 12.55 249 GLU A CA 1
ATOM 2163 C C . GLU A 1 249 ? 53.530 42.220 47.046 1.00 13.24 249 GLU A C 1
ATOM 2164 O O . GLU A 1 249 ? 53.946 41.065 46.895 1.00 13.27 249 GLU A O 1
ATOM 2170 N N . LYS A 1 250 ? 53.906 43.006 48.049 1.00 13.79 250 LYS A N 1
ATOM 2171 C CA . LYS A 1 250 ? 54.905 42.583 49.032 1.00 14.54 250 LYS A CA 1
ATOM 2172 C C . LYS A 1 250 ? 54.700 43.379 50.316 1.00 15.12 250 LYS A C 1
ATOM 2173 O O . LYS A 1 250 ? 54.653 44.620 50.293 1.00 14.93 250 LYS A O 1
ATOM 2179 N N . ILE A 1 251 ? 54.617 42.661 51.434 1.00 16.04 251 ILE A N 1
ATOM 2180 C CA . ILE A 1 251 ? 54.419 43.287 52.736 1.00 17.34 251 ILE A CA 1
ATOM 2181 C C . ILE A 1 251 ? 55.753 43.595 53.423 1.00 18.13 251 ILE A C 1
ATOM 2182 O O . ILE A 1 251 ? 56.554 42.694 53.713 1.00 17.74 251 ILE A O 1
ATOM 2187 N N . LEU A 1 252 ? 55.980 44.882 53.669 1.00 19.47 252 LEU A N 1
ATOM 2188 C CA . LEU A 1 252 ? 57.186 45.344 54.345 1.00 20.96 252 LEU A CA 1
ATOM 2189 C C . LEU A 1 252 ? 56.941 45.588 55.826 1.00 22.29 252 LEU A C 1
ATOM 2190 O O . LEU A 1 252 ? 55.855 46.013 56.219 1.00 22.46 252 LEU A O 1
ATOM 2195 N N . SER A 1 253 ? 57.954 45.305 56.642 1.00 24.11 253 SER A N 1
ATOM 2196 C CA . SER A 1 253 ? 57.944 45.696 58.056 1.00 25.94 253 SER A CA 1
ATOM 2197 C C . SER A 1 253 ? 58.357 47.167 58.172 1.00 26.68 253 SER A C 1
ATOM 2198 O O . SER A 1 253 ? 59.038 47.691 57.289 1.00 26.92 253 SER A O 1
ATOM 2201 N N . ILE A 1 254 ? 57.942 47.830 59.255 1.00 27.85 254 ILE A N 1
ATOM 2202 C CA . ILE A 1 254 ? 58.385 49.202 59.526 1.00 28.04 254 ILE A CA 1
ATOM 2203 C C . ILE A 1 254 ? 59.916 49.228 59.546 1.00 27.87 254 ILE A C 1
ATOM 2204 O O . ILE A 1 254 ? 60.553 48.399 60.201 1.00 28.22 254 ILE A O 1
ATOM 2209 N N . GLY A 1 255 ? 60.493 50.151 58.782 1.00 27.41 255 GLY A N 1
ATOM 2210 C CA . GLY A 1 255 ? 61.942 50.239 58.638 1.00 26.55 255 GLY A CA 1
ATOM 2211 C C . GLY A 1 255 ? 62.533 49.312 57.585 1.00 25.79 255 GLY A C 1
ATOM 2212 O O . GLY A 1 255 ? 63.722 49.422 57.254 1.00 26.00 255 GLY A O 1
ATOM 2213 N N . GLU A 1 256 ? 61.725 48.386 57.063 1.00 24.79 256 GLU A N 1
ATOM 2214 C CA . GLU A 1 256 ? 62.197 47.487 56.003 1.00 23.56 256 GLU A CA 1
ATOM 2215 C C . GLU A 1 256 ? 62.102 48.146 54.619 1.00 23.27 256 GLU A C 1
ATOM 2216 O O . GLU A 1 256 ? 61.080 48.726 54.265 1.00 23.02 256 GLU A O 1
ATOM 2222 N N . LYS A 1 257 ? 63.187 48.053 53.856 1.00 23.19 257 LYS A N 1
ATOM 2223 C CA . LYS A 1 257 ? 63.250 48.591 52.493 1.00 23.39 257 LYS A CA 1
ATOM 2224 C C . LYS A 1 257 ? 62.976 47.479 51.476 1.00 22.10 257 LYS A C 1
ATOM 2225 O O . LYS A 1 257 ? 63.446 46.348 51.643 1.00 21.93 257 LYS A O 1
ATOM 2231 N N . LEU A 1 258 ? 62.233 47.809 50.422 1.00 21.11 258 LEU A N 1
ATOM 2232 C CA . LEU A 1 258 ? 62.068 46.897 49.284 1.00 19.89 258 LEU A CA 1
ATOM 2233 C C . LEU A 1 258 ? 63.444 46.475 48.768 1.00 19.71 258 LEU A C 1
ATOM 2234 O O . LEU A 1 258 ? 64.305 47.321 48.533 1.00 19.47 258 LEU A O 1
ATOM 2239 N N . ARG A 1 259 ? 63.653 45.169 48.611 1.00 19.46 259 ARG A N 1
ATOM 2240 C CA . ARG A 1 259 ? 64.977 44.632 48.277 1.00 19.50 259 ARG A CA 1
ATOM 2241 C C . ARG A 1 259 ? 65.447 45.002 46.859 1.00 19.67 259 ARG A C 1
ATOM 2242 O O . ARG A 1 259 ? 66.652 45.004 46.580 1.00 19.94 259 ARG A O 1
ATOM 2250 N N . TRP A 1 260 ? 64.492 45.311 45.980 1.00 19.16 260 TRP A N 1
ATOM 2251 C CA . TRP A 1 260 ? 64.755 45.420 44.542 1.00 19.12 260 TRP A CA 1
ATOM 2252 C C . TRP A 1 260 ? 64.566 46.850 44.037 1.00 20.11 260 TRP A C 1
ATOM 2253 O O . TRP A 1 260 ? 63.438 47.322 43.839 1.00 19.96 260 TRP A O 1
ATOM 2264 N N . ASP A 1 261 ? 65.693 47.527 43.823 1.00 21.02 261 ASP A N 1
ATOM 2265 C CA . ASP A 1 261 ? 65.718 48.955 43.506 1.00 21.59 261 ASP A CA 1
ATOM 2266 C C . ASP A 1 261 ? 65.421 49.245 42.036 1.00 20.98 261 ASP A C 1
ATOM 2267 O O . ASP A 1 261 ? 65.264 50.406 41.659 1.00 21.84 261 ASP A O 1
ATOM 2272 N N . PHE A 1 262 ? 65.364 48.197 41.219 1.00 19.44 262 PHE A N 1
ATOM 2273 C CA . PHE A 1 262 ? 65.256 48.308 39.768 1.00 18.31 262 PHE A CA 1
ATOM 2274 C C . PHE A 1 262 ? 63.825 48.095 39.258 1.00 17.59 262 PHE A C 1
ATOM 2275 O O . PHE A 1 262 ? 63.588 48.006 38.048 1.00 17.66 262 PHE A O 1
ATOM 2283 N N . ILE A 1 263 ? 62.879 47.984 40.188 1.00 16.42 263 ILE A N 1
ATOM 2284 C CA . ILE A 1 263 ? 61.456 47.991 39.863 1.00 15.20 263 ILE A CA 1
ATOM 2285 C C . ILE A 1 263 ? 60.822 49.254 40.446 1.00 15.30 263 ILE A C 1
ATOM 2286 O O . ILE A 1 263 ? 61.494 50.015 41.148 1.00 15.19 263 ILE A O 1
ATOM 2291 N N . ASP A 1 264 ? 59.540 49.477 40.168 1.00 15.12 264 ASP A N 1
ATOM 2292 C CA . ASP A 1 264 ? 58.870 50.739 40.544 1.00 15.44 264 ASP A CA 1
ATOM 2293 C C . ASP A 1 264 ? 58.378 50.838 41.993 1.00 15.38 264 ASP A C 1
ATOM 2294 O O . ASP A 1 264 ? 58.199 51.945 42.519 1.00 15.60 264 ASP A O 1
ATOM 2299 N N . GLY A 1 265 ? 58.158 49.696 42.637 1.00 14.45 265 GLY A N 1
ATOM 2300 C CA . GLY A 1 265 ? 57.761 49.694 44.035 1.00 13.31 265 GLY A CA 1
ATOM 2301 C C . GLY A 1 265 ? 56.754 48.610 44.356 1.00 13.19 265 GLY A C 1
ATOM 2302 O O . GLY A 1 265 ? 56.726 47.561 43.698 1.00 12.98 265 GLY A O 1
ATOM 2303 N N . THR A 1 266 ? 55.930 48.873 45.368 1.00 12.66 266 THR A N 1
ATOM 2304 C CA . THR A 1 266 ? 54.919 47.912 45.826 1.00 12.34 266 THR A CA 1
ATOM 2305 C C . THR A 1 266 ? 53.510 48.461 45.647 1.00 11.71 266 THR A C 1
ATOM 2306 O O . THR A 1 266 ? 53.332 49.615 45.249 1.00 11.87 266 THR A O 1
ATOM 2310 N N . THR A 1 267 ? 52.514 47.630 45.961 1.00 11.50 267 THR A N 1
ATOM 2311 C CA . THR A 1 267 ? 51.111 48.055 45.928 1.00 11.56 267 THR A CA 1
ATOM 2312 C C . THR A 1 267 ? 50.688 48.879 47.160 1.00 11.44 267 THR A C 1
ATOM 2313 O O . THR A 1 267 ? 49.514 49.250 47.299 1.00 10.91 267 THR A O 1
ATOM 2317 N N . GLY A 1 268 ? 51.646 49.158 48.044 1.00 11.37 268 GLY A N 1
ATOM 2318 C CA . GLY A 1 268 ? 51.525 50.282 48.967 1.00 12.13 268 GLY A CA 1
ATOM 2319 C C . GLY A 1 268 ? 50.944 50.075 50.356 1.00 12.40 268 GLY A C 1
ATOM 2320 O O . GLY A 1 268 ? 50.331 50.992 50.908 1.00 11.82 268 GLY A O 1
ATOM 2321 N N . TYR A 1 269 ? 51.144 48.888 50.926 1.00 12.64 269 TYR A N 1
ATOM 2322 C CA . TYR A 1 269 ? 50.741 48.631 52.308 1.00 13.05 269 TYR A CA 1
ATOM 2323 C C . TYR A 1 269 ? 51.611 49.403 53.302 1.00 13.29 269 TYR A C 1
ATOM 2324 O O . TYR A 1 269 ? 51.202 49.602 54.454 1.00 13.16 269 TYR A O 1
ATOM 2333 N N . ASP A 1 270 ? 52.804 49.821 52.863 1.00 13.04 270 ASP A N 1
ATOM 2334 C CA . ASP A 1 270 ? 53.643 50.702 53.681 1.00 13.59 270 ASP A CA 1
ATOM 2335 C C . ASP A 1 270 ? 52.948 52.043 53.911 1.00 13.22 270 ASP A C 1
ATOM 2336 O O . ASP A 1 270 ? 52.803 52.476 55.055 1.00 12.78 270 ASP A O 1
ATOM 2341 N N . PHE A 1 271 ? 52.494 52.674 52.828 1.00 13.07 271 PHE A N 1
ATOM 2342 C CA . PHE A 1 271 ? 51.771 53.933 52.945 1.00 13.34 271 PHE A CA 1
ATOM 2343 C C . PHE A 1 271 ? 50.475 53.752 53.729 1.00 13.66 271 PHE A C 1
ATOM 2344 O O . PHE A 1 271 ? 50.113 54.603 54.545 1.00 14.06 271 PHE A O 1
ATOM 2352 N N . LEU A 1 272 ? 49.763 52.664 53.448 1.00 13.36 272 LEU A N 1
ATOM 2353 C CA . LEU A 1 272 ? 48.513 52.361 54.146 1.00 13.72 272 LEU A CA 1
ATOM 2354 C C . LEU A 1 272 ? 48.723 52.411 55.653 1.00 14.23 272 LEU A C 1
ATOM 2355 O O . LEU A 1 272 ? 47.965 53.058 56.376 1.00 14.52 272 LEU A O 1
ATOM 2360 N N . ASN A 1 273 ? 49.778 51.747 56.109 1.00 14.80 273 ASN A N 1
ATOM 2361 C CA A ASN A 1 273 ? 49.982 51.657 57.536 0.70 15.15 273 ASN A CA 1
ATOM 2362 C CA B ASN A 1 273 ? 50.110 51.583 57.535 0.30 15.04 273 ASN A CA 1
ATOM 2363 C C . ASN A 1 273 ? 50.591 52.883 58.191 1.00 15.33 273 ASN A C 1
ATOM 2364 O O . ASN A 1 273 ? 50.122 53.276 59.264 1.00 15.10 273 ASN A O 1
ATOM 2373 N N . TYR A 1 274 ? 51.566 53.525 57.544 1.00 15.39 274 TYR A N 1
ATOM 2374 C CA . TYR A 1 274 ? 52.110 54.801 58.031 1.00 15.99 274 TYR A CA 1
ATOM 2375 C C . TYR A 1 274 ? 51.021 55.872 58.163 1.00 16.00 274 TYR A C 1
ATOM 2376 O O . TYR A 1 274 ? 50.931 56.547 59.197 1.00 16.40 274 TYR A O 1
ATOM 2385 N N . SER A 1 275 ? 50.186 56.023 57.131 1.00 15.13 275 SER A N 1
ATOM 2386 C CA . SER A 1 275 ? 49.077 56.982 57.195 1.00 15.29 275 SER A CA 1
ATOM 2387 C C . SER A 1 275 ? 47.993 56.583 58.213 1.00 15.39 275 SER A C 1
ATOM 2388 O O . SER A 1 275 ? 47.432 57.451 58.889 1.00 15.36 275 SER A O 1
ATOM 2391 N N . ASN A 1 276 ? 47.703 55.283 58.314 1.00 15.40 276 ASN A N 1
ATOM 2392 C CA . ASN A 1 276 ? 46.714 54.768 59.267 1.00 16.01 276 ASN A CA 1
ATOM 2393 C C . ASN A 1 276 ? 47.083 55.194 60.696 1.00 16.49 276 ASN A C 1
ATOM 2394 O O . ASN A 1 276 ? 46.215 55.562 61.485 1.00 16.77 276 ASN A O 1
ATOM 2399 N N . LEU A 1 277 ? 48.383 55.183 60.984 1.00 16.74 277 LEU A N 1
ATOM 2400 C CA . LEU A 1 277 ? 48.914 55.419 62.330 1.00 17.27 277 LEU A CA 1
ATOM 2401 C C . LEU A 1 277 ? 48.826 56.879 62.782 1.00 17.47 277 LEU A C 1
ATOM 2402 O O . LEU A 1 277 ? 49.106 57.202 63.949 1.00 17.93 277 LEU A O 1
ATOM 2407 N N . LEU A 1 278 ? 48.403 57.749 61.867 1.00 17.95 278 LEU A N 1
ATOM 2408 C CA . LEU A 1 278 ? 48.268 59.177 62.147 1.00 18.36 278 LEU A CA 1
ATOM 2409 C C . LEU A 1 278 ? 46.930 59.554 62.783 1.00 18.16 278 LEU A C 1
ATOM 2410 O O . LEU A 1 278 ? 46.791 60.653 63.318 1.00 18.60 278 LEU A O 1
ATOM 2415 N N . PHE A 1 279 ? 45.957 58.651 62.736 1.00 18.13 279 PHE A N 1
ATOM 2416 C CA . PHE A 1 279 ? 44.570 58.998 63.068 1.00 18.17 279 PHE A CA 1
ATOM 2417 C C . PHE A 1 279 ? 44.064 58.515 64.432 1.00 18.68 279 PHE A C 1
ATOM 2418 O O . PHE A 1 279 ? 42.909 58.760 64.797 1.00 18.39 279 PHE A O 1
ATOM 2426 N N . THR A 1 280 ? 44.938 57.848 65.175 1.00 19.45 280 THR A N 1
ATOM 2427 C CA . THR A 1 280 ? 44.600 57.292 66.485 1.00 20.56 280 THR A CA 1
ATOM 2428 C C . THR A 1 280 ? 44.882 58.317 67.593 1.00 21.27 280 THR A C 1
ATOM 2429 O O . THR A 1 280 ? 45.724 59.203 67.427 1.00 21.13 280 THR A O 1
ATOM 2433 N N . ASP A 1 281 ? 44.181 58.174 68.719 1.00 22.26 281 ASP A N 1
ATOM 2434 C CA . ASP A 1 281 ? 44.280 59.101 69.850 1.00 23.16 281 ASP A CA 1
ATOM 2435 C C . ASP A 1 281 ? 44.226 58.282 71.150 1.00 23.43 281 ASP A C 1
ATOM 2436 O O . ASP A 1 281 ? 43.859 57.106 71.141 1.00 23.48 281 ASP A O 1
ATOM 2441 N N . ASN A 1 282 ? 44.616 58.902 72.263 1.00 24.20 282 ASN A N 1
ATOM 2442 C CA . ASN A 1 282 ? 44.375 58.336 73.599 1.00 24.59 282 ASN A CA 1
ATOM 2443 C C . ASN A 1 282 ? 44.841 56.895 73.812 1.00 24.78 282 ASN A C 1
ATOM 2444 O O . ASN A 1 282 ? 44.071 56.045 74.275 1.00 24.77 282 ASN A O 1
ATOM 2449 N N . GLU A 1 283 ? 46.104 56.627 73.484 1.00 24.83 283 GLU A N 1
ATOM 2450 C CA . GLU A 1 283 ? 46.664 55.289 73.639 1.00 25.38 283 GLU A CA 1
ATOM 2451 C C . GLU A 1 283 ? 46.491 54.727 75.052 1.00 25.75 283 GLU A C 1
ATOM 2452 O O . GLU A 1 283 ? 46.031 53.592 75.215 1.00 25.89 283 GLU A O 1
ATOM 2458 N N . ASP A 1 284 ? 46.847 55.531 76.054 1.00 26.24 284 ASP A N 1
ATOM 2459 C CA A ASP A 1 284 ? 46.786 55.101 77.456 0.70 26.65 284 ASP A CA 1
ATOM 2460 C CA B ASP A 1 284 ? 46.794 55.101 77.449 0.30 26.09 284 ASP A CA 1
ATOM 2461 C C . ASP A 1 284 ? 45.386 54.660 77.855 1.00 26.28 284 ASP A C 1
ATOM 2462 O O . ASP A 1 284 ? 45.205 53.566 78.378 1.00 26.15 284 ASP A O 1
ATOM 2471 N N . LYS A 1 285 ? 44.394 55.505 77.591 1.00 26.68 285 LYS A N 1
ATOM 2472 C CA . LYS A 1 285 ? 43.008 55.187 77.941 1.00 27.29 285 LYS A CA 1
ATOM 2473 C C . LYS A 1 285 ? 42.482 53.955 77.199 1.00 27.30 285 LYS A C 1
ATOM 2474 O O . LYS A 1 285 ? 41.877 53.072 77.809 1.00 26.91 285 LYS A O 1
ATOM 2480 N N . MET A 1 286 ? 42.736 53.886 75.891 1.00 27.24 286 MET A N 1
ATOM 2481 C CA . MET A 1 286 ? 42.316 52.737 75.092 1.00 27.39 286 MET A CA 1
ATOM 2482 C C . MET A 1 286 ? 43.026 51.442 75.515 1.00 27.63 286 MET A C 1
ATOM 2483 O O . MET A 1 286 ? 42.419 50.369 75.515 1.00 27.44 286 MET A O 1
ATOM 2488 N N . THR A 1 287 ? 44.303 51.552 75.876 1.00 28.20 287 THR A N 1
ATOM 2489 C CA . THR A 1 287 ? 45.069 50.421 76.407 1.00 29.14 287 THR A CA 1
ATOM 2490 C C . THR A 1 287 ? 44.502 49.934 77.748 1.00 29.67 287 THR A C 1
ATOM 2491 O O . THR A 1 287 ? 44.391 48.726 77.973 1.00 29.63 287 THR A O 1
ATOM 2495 N N . GLU A 1 288 ? 44.135 50.876 78.618 1.00 30.28 288 GLU A N 1
ATOM 2496 C CA A GLU A 1 288 ? 43.583 50.566 79.941 0.50 30.74 288 GLU A CA 1
ATOM 2497 C CA B GLU A 1 288 ? 43.606 50.521 79.932 0.50 30.55 288 GLU A CA 1
ATOM 2498 C C . GLU A 1 288 ? 42.226 49.872 79.820 1.00 30.63 288 GLU A C 1
ATOM 2499 O O . GLU A 1 288 ? 41.941 48.898 80.530 1.00 30.58 288 GLU A O 1
ATOM 2510 N N . ILE A 1 289 ? 41.390 50.384 78.913 1.00 30.72 289 ILE A N 1
ATOM 2511 C CA . ILE A 1 289 ? 40.080 49.785 78.646 1.00 30.75 289 ILE A CA 1
ATOM 2512 C C . ILE A 1 289 ? 40.238 48.321 78.208 1.00 30.87 289 ILE A C 1
ATOM 2513 O O . ILE A 1 289 ? 39.552 47.435 78.726 1.00 30.85 289 ILE A O 1
ATOM 2518 N N . TYR A 1 290 ? 41.155 48.072 77.272 1.00 30.98 290 TYR A N 1
ATOM 2519 C CA . TYR A 1 290 ? 41.366 46.719 76.755 1.00 31.14 290 TYR A CA 1
ATOM 2520 C C . TYR A 1 290 ? 41.988 45.746 77.774 1.00 31.90 290 TYR A C 1
ATOM 2521 O O . TYR A 1 290 ? 41.698 44.546 77.736 1.00 31.92 290 TYR A O 1
ATOM 2530 N N . LYS A 1 291 ? 42.825 46.270 78.674 1.00 32.66 291 LYS A N 1
ATOM 2531 C CA A LYS A 1 291 ? 43.430 45.468 79.739 0.50 33.22 291 LYS A CA 1
ATOM 2532 C CA B LYS A 1 291 ? 43.434 45.471 79.740 0.50 33.26 291 LYS A CA 1
ATOM 2533 C C . LYS A 1 291 ? 42.369 44.706 80.529 1.00 33.57 291 LYS A C 1
ATOM 2534 O O . LYS A 1 291 ? 42.599 43.573 80.954 1.00 33.64 291 LYS A O 1
ATOM 2545 N N . ASN A 1 292 ? 41.207 45.332 80.706 1.00 34.29 292 ASN A N 1
ATOM 2546 C CA . ASN A 1 292 ? 40.089 44.744 81.455 1.00 35.51 292 ASN A CA 1
ATOM 2547 C C . ASN A 1 292 ? 39.194 43.791 80.658 1.00 35.78 292 ASN A C 1
ATOM 2548 O O . ASN A 1 292 ? 38.367 43.076 81.230 1.00 35.94 292 ASN A O 1
ATOM 2553 N N . ILE A 1 293 ? 39.364 43.776 79.341 1.00 35.96 293 ILE A N 1
ATOM 2554 C CA . ILE A 1 293 ? 38.623 42.856 78.487 1.00 36.18 293 ILE A CA 1
ATOM 2555 C C . ILE A 1 293 ? 39.469 41.600 78.263 1.00 36.48 293 ILE A C 1
ATOM 2556 O O . ILE A 1 293 ? 38.994 40.473 78.454 1.00 36.60 293 ILE A O 1
ATOM 2561 N N . LEU A 1 294 ? 40.723 41.808 77.868 1.00 36.61 294 LEU A N 1
ATOM 2562 C CA . LEU A 1 294 ? 41.670 40.719 77.657 1.00 36.89 294 LEU A CA 1
ATOM 2563 C C . LEU A 1 294 ? 43.094 41.234 77.812 1.00 37.03 294 LEU A C 1
ATOM 2564 O O . LEU A 1 294 ? 43.557 42.072 77.035 1.00 37.04 294 LEU A O 1
ATOM 2569 N N . ASP A 1 295 ? 43.779 40.732 78.830 1.00 37.08 295 ASP A N 1
ATOM 2570 C CA . ASP A 1 295 ? 45.155 41.109 79.078 1.00 37.39 295 ASP A CA 1
ATOM 2571 C C . ASP A 1 295 ? 46.074 39.970 78.656 1.00 37.18 295 ASP A C 1
ATOM 2572 O O . ASP A 1 295 ? 46.140 38.932 79.319 1.00 37.45 295 ASP A O 1
ATOM 2577 N N . ILE A 1 296 ? 46.762 40.162 77.533 1.00 36.89 296 ILE A N 1
ATOM 2578 C CA . ILE A 1 296 ? 47.732 39.184 77.030 1.00 36.38 296 ILE A CA 1
ATOM 2579 C C . ILE A 1 296 ? 48.980 39.866 76.468 1.00 35.79 296 ILE A C 1
ATOM 2580 O O . ILE A 1 296 ? 48.948 41.049 76.121 1.00 35.89 296 ILE A O 1
ATOM 2585 N N . ASP A 1 297 ? 50.076 39.121 76.399 1.00 35.02 297 ASP A N 1
ATOM 2586 C CA . ASP A 1 297 ? 51.302 39.617 75.796 1.00 34.36 297 ASP A CA 1
ATOM 2587 C C . ASP A 1 297 ? 51.231 39.391 74.287 1.00 33.67 297 ASP A C 1
ATOM 2588 O O . ASP A 1 297 ? 51.002 38.266 73.835 1.00 33.46 297 ASP A O 1
ATOM 2593 N N . LEU A 1 298 ? 51.415 40.467 73.521 1.00 32.81 298 LEU A N 1
ATOM 2594 C CA . LEU A 1 298 ? 51.357 40.404 72.056 1.00 32.02 298 LEU A CA 1
ATOM 2595 C C . LEU A 1 298 ? 52.432 39.485 71.459 1.00 31.42 298 LEU A C 1
ATOM 2596 O O . LEU A 1 298 ? 52.119 38.615 70.649 1.00 31.29 298 LEU A O 1
ATOM 2601 N N . ASP A 1 299 ? 53.686 39.683 71.859 1.00 30.97 299 ASP A N 1
ATOM 2602 C CA . ASP A 1 299 ? 54.796 38.853 71.371 1.00 30.67 299 ASP A CA 1
ATOM 2603 C C . ASP A 1 299 ? 54.603 37.356 71.635 1.00 30.26 299 ASP A C 1
ATOM 2604 O O . ASP A 1 299 ? 54.833 36.535 70.745 1.00 29.87 299 ASP A O 1
ATOM 2609 N N . GLU A 1 300 ? 54.173 37.007 72.849 1.00 29.63 300 GLU A N 1
ATOM 2610 C CA . GLU A 1 300 ? 53.879 35.615 73.184 1.00 29.20 300 GLU A CA 1
ATOM 2611 C C . GLU A 1 300 ? 52.772 35.060 72.292 1.00 28.19 300 GLU A C 1
ATOM 2612 O O . GLU A 1 300 ? 52.911 33.969 71.742 1.00 27.53 300 GLU A O 1
ATOM 2618 N N . LEU A 1 301 ? 51.691 35.827 72.146 1.00 27.52 301 LEU A N 1
ATOM 2619 C CA . LEU A 1 301 ? 50.585 35.478 71.252 1.00 27.21 301 LEU A CA 1
ATOM 2620 C C . LEU A 1 301 ? 51.048 35.255 69.808 1.00 26.63 301 LEU A C 1
ATOM 2621 O O . LEU A 1 301 ? 50.684 34.255 69.183 1.00 26.74 301 LEU A O 1
ATOM 2626 N N . VAL A 1 302 ? 51.846 36.181 69.285 1.00 26.07 302 VAL A N 1
ATOM 2627 C CA . VAL A 1 302 ? 52.337 36.067 67.909 1.00 25.54 302 VAL A CA 1
ATOM 2628 C C . VAL A 1 302 ? 53.222 34.825 67.739 1.00 25.57 302 VAL A C 1
ATOM 2629 O O . VAL A 1 302 ? 53.012 34.042 66.811 1.00 24.93 302 VAL A O 1
ATOM 2633 N N . LYS A 1 303 ? 54.187 34.639 68.647 1.00 25.41 303 LYS A N 1
ATOM 2634 C CA . LYS A 1 303 ? 55.122 33.505 68.577 1.00 25.57 303 LYS A CA 1
ATOM 2635 C C . LYS A 1 303 ? 54.409 32.154 68.636 1.00 25.34 303 LYS A C 1
ATOM 2636 O O . LYS A 1 303 ? 54.714 31.245 67.858 1.00 25.07 303 LYS A O 1
ATOM 2642 N N . GLU A 1 304 ? 53.464 32.032 69.562 1.00 25.04 304 GLU A N 1
ATOM 2643 C CA . GLU A 1 304 ? 52.728 30.789 69.747 1.00 24.91 304 GLU A CA 1
ATOM 2644 C C . GLU A 1 304 ? 51.782 30.516 68.574 1.00 24.20 304 GLU A C 1
ATOM 2645 O O . GLU A 1 304 ? 51.624 29.368 68.148 1.00 24.01 304 GLU A O 1
ATOM 2651 N N . THR A 1 305 ? 51.177 31.577 68.048 1.00 23.24 305 THR A N 1
ATOM 2652 C CA . THR A 1 305 ? 50.275 31.460 66.904 1.00 22.46 305 THR A CA 1
ATOM 2653 C C . THR A 1 305 ? 51.044 30.975 65.670 1.00 21.99 305 THR A C 1
ATOM 2654 O O . THR A 1 305 ? 50.571 30.098 64.942 1.00 22.01 305 THR A O 1
ATOM 2658 N N . LYS A 1 306 ? 52.233 31.533 65.458 1.00 21.30 306 LYS A N 1
ATOM 2659 C CA . LYS A 1 306 ? 53.102 31.103 64.355 1.00 21.27 306 LYS A CA 1
ATOM 2660 C C . LYS A 1 306 ? 53.462 29.621 64.458 1.00 21.26 306 LYS A C 1
ATOM 2661 O O . LYS A 1 306 ? 53.394 28.891 63.467 1.00 20.40 306 LYS A O 1
ATOM 2667 N N . LYS A 1 307 ? 53.821 29.174 65.659 1.00 21.13 307 LYS A N 1
ATOM 2668 C CA . LYS A 1 307 ? 54.139 27.755 65.886 1.00 21.60 307 LYS A CA 1
ATOM 2669 C C . LYS A 1 307 ? 52.928 26.856 65.620 1.00 21.53 307 LYS A C 1
ATOM 2670 O O . LYS A 1 307 ? 53.051 25.811 64.979 1.00 21.56 307 LYS A O 1
ATOM 2676 N N . LYS A 1 308 ? 51.760 27.294 66.083 1.00 21.58 308 LYS A N 1
ATOM 2677 C CA . LYS A 1 308 ? 50.507 26.577 65.882 1.00 22.30 308 LYS A CA 1
ATOM 2678 C C . LYS A 1 308 ? 50.142 26.477 64.384 1.00 21.61 308 LYS A C 1
ATOM 2679 O O . LYS A 1 308 ? 49.738 25.421 63.903 1.00 21.43 308 LYS A O 1
ATOM 2685 N N . ILE A 1 309 ? 50.281 27.590 63.672 1.00 21.18 309 ILE A N 1
ATOM 2686 C CA . ILE A 1 309 ? 50.039 27.642 62.228 1.00 21.01 309 ILE A CA 1
ATOM 2687 C C . ILE A 1 309 ? 50.919 26.643 61.471 1.00 20.86 309 ILE A C 1
ATOM 2688 O O . ILE A 1 309 ? 50.430 25.938 60.582 1.00 21.19 309 ILE A O 1
ATOM 2693 N N . ILE A 1 310 ? 52.204 26.583 61.829 1.00 20.24 310 ILE A N 1
ATOM 2694 C CA . ILE A 1 310 ? 53.142 25.636 61.230 1.00 20.33 310 ILE A CA 1
ATOM 2695 C C . ILE A 1 310 ? 52.701 24.180 61.473 1.00 20.82 310 ILE A C 1
ATOM 2696 O O . ILE A 1 310 ? 52.642 23.385 60.527 1.00 20.53 310 ILE A O 1
ATOM 2701 N N . ASP A 1 311 ? 52.368 23.848 62.724 1.00 21.15 311 ASP A N 1
ATOM 2702 C CA . ASP A 1 311 ? 51.899 22.488 63.074 1.00 21.67 311 ASP A CA 1
ATOM 2703 C C . ASP A 1 311 ? 50.604 22.083 62.357 1.00 21.37 311 ASP A C 1
ATOM 2704 O O . ASP A 1 311 ? 50.465 20.933 61.918 1.00 21.38 311 ASP A O 1
ATOM 2709 N N . THR A 1 312 ? 49.662 23.021 62.256 1.00 20.50 312 THR A N 1
ATOM 2710 C CA . THR A 1 312 ? 48.320 22.720 61.769 1.00 20.59 312 THR A CA 1
ATOM 2711 C C . THR A 1 312 ? 48.192 22.822 60.241 1.00 20.33 312 THR A C 1
ATOM 2712 O O . THR A 1 312 ? 47.404 22.094 59.647 1.00 20.25 312 THR A O 1
ATOM 2716 N N . LEU A 1 313 ? 48.972 23.710 59.621 1.00 19.89 313 LEU A N 1
ATOM 2717 C CA . LEU A 1 313 ? 48.837 23.992 58.184 1.00 19.79 313 LEU A CA 1
ATOM 2718 C C . LEU A 1 313 ? 50.024 23.554 57.322 1.00 19.52 313 LEU A C 1
ATOM 2719 O O . LEU A 1 313 ? 49.852 23.185 56.161 1.00 19.38 313 LEU A O 1
ATOM 2724 N N . PHE A 1 314 ? 51.226 23.605 57.887 1.00 19.00 314 PHE A N 1
ATOM 2725 C CA . PHE A 1 314 ? 52.431 23.431 57.088 1.00 18.83 314 PHE A CA 1
ATOM 2726 C C . PHE A 1 314 ? 53.383 22.361 57.605 1.00 18.98 314 PHE A C 1
ATOM 2727 O O . PHE A 1 314 ? 54.559 22.368 57.253 1.00 19.21 314 PHE A O 1
ATOM 2735 N N . LYS A 1 315 ? 52.888 21.427 58.415 1.00 19.22 315 LYS A N 1
ATOM 2736 C CA . LYS A 1 315 ? 53.796 20.485 59.077 1.00 19.50 315 LYS A CA 1
ATOM 2737 C C . LYS A 1 315 ? 54.647 19.679 58.090 1.00 19.35 315 LYS A C 1
ATOM 2738 O O . LYS A 1 315 ? 55.873 19.659 58.215 1.00 18.92 315 LYS A O 1
ATOM 2744 N N . HIS A 1 316 ? 54.009 19.025 57.114 1.00 19.09 316 HIS A N 1
ATOM 2745 C CA . HIS A 1 316 ? 54.757 18.243 56.133 1.00 19.46 316 HIS A CA 1
ATOM 2746 C C . HIS A 1 316 ? 55.709 19.111 55.310 1.00 19.09 316 HIS A C 1
ATOM 2747 O O . HIS A 1 316 ? 56.849 18.720 55.075 1.00 19.12 316 HIS A O 1
ATOM 2754 N N . ASP A 1 317 ? 55.235 20.280 54.878 1.00 18.90 317 ASP A N 1
ATOM 2755 C CA . ASP A 1 317 ? 56.039 21.191 54.051 1.00 19.13 317 ASP A CA 1
ATOM 2756 C C . ASP A 1 317 ? 57.344 21.572 54.748 1.00 19.30 317 ASP A C 1
ATOM 2757 O O . ASP A 1 317 ? 58.401 21.606 54.126 1.00 19.05 317 ASP A O 1
ATOM 2762 N N . ILE A 1 318 ? 57.244 21.845 56.046 1.00 19.42 318 ILE A N 1
ATOM 2763 C CA . ILE A 1 318 ? 58.383 22.294 56.847 1.00 20.10 318 ILE A CA 1
ATOM 2764 C C . ILE A 1 318 ? 59.278 21.128 57.280 1.00 20.38 318 ILE A C 1
ATOM 2765 O O . ILE A 1 318 ? 60.507 21.257 57.256 1.00 20.40 318 ILE A O 1
ATOM 2770 N N . GLU A 1 319 ? 58.662 20.000 57.656 1.00 21.11 319 GLU A N 1
ATOM 2771 C CA . GLU A 1 319 ? 59.392 18.764 58.004 1.00 21.52 319 GLU A CA 1
ATOM 2772 C C . GLU A 1 319 ? 60.361 18.360 56.903 1.00 21.18 319 GLU A C 1
ATOM 2773 O O . GLU A 1 319 ? 61.523 18.052 57.180 1.00 20.93 319 GLU A O 1
ATOM 2779 N N . ARG A 1 320 ? 59.868 18.363 55.659 1.00 20.80 320 ARG A N 1
ATOM 2780 C CA . ARG A 1 320 ? 60.662 18.060 54.464 1.00 21.18 320 ARG A CA 1
ATOM 2781 C C . ARG A 1 320 ? 61.944 18.864 54.381 1.00 20.50 320 ARG A C 1
ATOM 2782 O O . ARG A 1 320 ? 63.016 18.315 54.136 1.00 20.42 320 ARG A O 1
ATOM 2790 N N . ILE A 1 321 ? 61.803 20.179 54.521 1.00 20.53 321 ILE A N 1
ATOM 2791 C CA . ILE A 1 321 ? 62.927 21.104 54.375 1.00 20.62 321 ILE A CA 1
ATOM 2792 C C . ILE A 1 321 ? 63.850 21.016 55.589 1.00 21.08 321 ILE A C 1
ATOM 2793 O O . ILE A 1 321 ? 65.061 21.122 55.447 1.00 20.71 321 ILE A O 1
ATOM 2798 N N . SER A 1 322 ? 63.265 20.820 56.771 1.00 21.79 322 SER A N 1
ATOM 2799 C CA . SER A 1 322 ? 64.043 20.615 57.993 1.00 22.77 322 SER A CA 1
ATOM 2800 C C . SER A 1 322 ? 64.988 19.435 57.808 1.00 23.14 322 SER A C 1
ATOM 2801 O O . SER A 1 322 ? 66.171 19.533 58.118 1.00 23.32 322 SER A O 1
ATOM 2804 N N . MET A 1 323 ? 64.461 18.336 57.276 1.00 23.73 323 MET A N 1
ATOM 2805 C CA . MET A 1 323 ? 65.266 17.170 56.922 1.00 24.89 323 MET A CA 1
ATOM 2806 C C . MET A 1 323 ? 66.401 17.512 55.950 1.00 24.31 323 MET A C 1
ATOM 2807 O O . MET A 1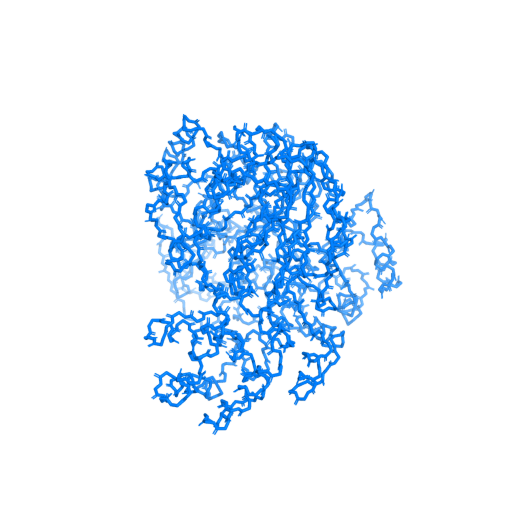 323 ? 67.514 17.015 56.095 1.00 23.89 323 MET A O 1
ATOM 2812 N N . MET A 1 324 ? 66.121 18.365 54.963 1.00 23.78 324 MET A N 1
ATOM 2813 C CA . MET A 1 324 ? 67.135 18.759 53.978 1.00 23.66 324 MET A CA 1
ATOM 2814 C C . MET A 1 324 ? 68.261 19.551 54.631 1.00 23.73 324 MET A C 1
ATOM 2815 O O . MET A 1 324 ? 69.438 19.381 54.290 1.00 23.97 324 MET A O 1
ATOM 2820 N N . LEU A 1 325 ? 67.879 20.413 55.566 1.00 24.10 325 LEU A N 1
ATOM 2821 C CA . LEU A 1 325 ? 68.803 21.312 56.251 1.00 24.58 325 LEU A CA 1
ATOM 2822 C C . LEU A 1 325 ? 69.615 20.623 57.352 1.00 25.27 325 LEU A 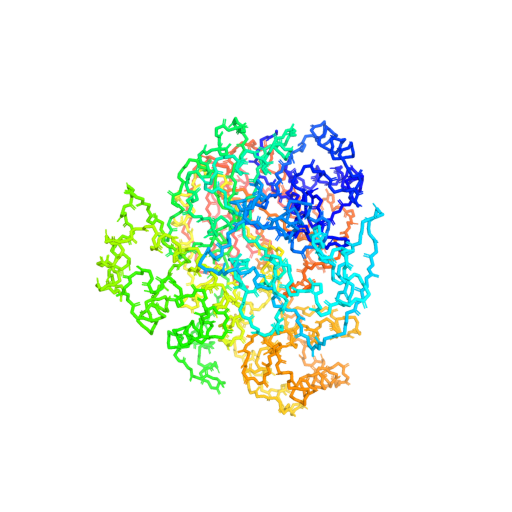C 1
ATOM 2823 O O . LEU A 1 325 ? 70.607 21.175 57.831 1.00 25.07 325 LEU A O 1
ATOM 2828 N N . GLY A 1 326 ? 69.185 19.429 57.753 1.00 25.62 326 GLY A N 1
ATOM 2829 C CA . GLY A 1 326 ? 69.835 18.709 58.856 1.00 26.28 326 GLY A CA 1
ATOM 2830 C C . GLY A 1 326 ? 69.595 19.369 60.202 1.00 26.70 326 GLY A C 1
ATOM 2831 O O . GLY A 1 326 ? 70.418 19.258 61.112 1.00 27.44 326 GLY A O 1
ATOM 2832 N N . VAL A 1 327 ? 68.471 20.076 60.316 1.00 26.66 327 VAL A N 1
ATOM 2833 C CA . VAL A 1 327 ? 68.027 20.690 61.561 1.00 26.57 327 VAL A CA 1
ATOM 2834 C C . VAL A 1 327 ? 66.659 20.088 61.870 1.00 26.96 327 VAL A C 1
ATOM 2835 O O . VAL A 1 327 ? 65.846 19.908 60.958 1.00 26.91 327 VAL A O 1
ATOM 2839 N N . ASN A 1 328 ? 66.403 19.766 63.136 1.00 26.99 328 ASN A N 1
ATOM 2840 C CA . ASN A 1 328 ? 65.132 19.129 63.495 1.00 27.51 328 ASN A CA 1
ATOM 2841 C C . ASN A 1 328 ? 63.928 20.063 63.357 1.00 26.87 328 ASN A C 1
ATOM 2842 O O . ASN A 1 328 ? 64.042 21.272 63.563 1.00 26.53 328 ASN A O 1
ATOM 2847 N N . TYR A 1 329 ? 62.780 19.476 63.022 1.00 26.60 329 TYR A N 1
ATOM 2848 C CA . TYR A 1 329 ? 61.533 20.210 62.790 1.00 26.08 329 TYR A CA 1
ATOM 2849 C C . TYR A 1 329 ? 61.187 21.232 63.874 1.00 26.23 329 TYR A C 1
ATOM 2850 O O . TYR A 1 329 ? 60.828 22.371 63.561 1.00 25.76 329 TYR A O 1
ATOM 2859 N N . GLU A 1 330 ? 61.298 20.829 65.141 1.00 26.18 330 GLU A N 1
ATOM 2860 C CA . GLU A 1 330 ? 60.952 21.711 66.258 1.00 26.28 330 GLU A CA 1
ATOM 2861 C C . GLU A 1 330 ? 61.811 22.978 66.295 1.00 25.84 330 GLU A C 1
ATOM 2862 O O . GLU A 1 330 ? 61.316 24.052 66.651 1.00 25.97 330 GLU A O 1
ATOM 2868 N N . GLU A 1 331 ? 63.083 22.854 65.917 1.00 25.32 331 GLU A N 1
ATOM 2869 C CA . GLU A 1 331 ? 63.996 24.009 65.844 1.00 24.94 331 GLU A CA 1
ATOM 2870 C C . GLU A 1 331 ? 63.711 24.933 64.651 1.00 24.25 331 GLU A C 1
ATOM 2871 O O . GLU A 1 331 ? 63.842 26.152 64.760 1.00 23.97 331 GLU A O 1
ATOM 2877 N N . ILE A 1 332 ? 63.353 24.351 63.510 1.00 23.86 332 ILE A N 1
ATOM 2878 C CA . ILE A 1 332 ? 63.007 25.162 62.334 1.00 23.41 332 ILE A CA 1
ATOM 2879 C C . ILE A 1 332 ? 61.685 25.883 62.586 1.00 23.47 332 ILE A C 1
ATOM 2880 O O . ILE A 1 332 ? 61.546 27.067 62.269 1.00 23.51 332 ILE A O 1
ATOM 2885 N N . LYS A 1 333 ? 60.727 25.171 63.176 1.00 23.53 333 LYS A N 1
ATOM 2886 C CA . LYS A 1 333 ? 59.450 25.772 63.580 1.00 23.98 333 LYS A CA 1
ATOM 2887 C C . LYS A 1 333 ? 59.648 26.952 64.535 1.00 23.91 333 LYS A C 1
ATOM 2888 O O . LYS A 1 333 ? 58.976 27.984 64.419 1.00 23.38 333 LYS A O 1
ATOM 2894 N N . GLU A 1 334 ? 60.575 26.798 65.474 1.00 23.95 334 GLU A N 1
ATOM 2895 C CA . GLU A 1 334 ? 60.891 27.864 66.415 1.00 24.39 334 GLU A CA 1
ATOM 2896 C C . GLU A 1 334 ? 61.551 29.052 65.716 1.00 23.91 334 GLU A C 1
ATOM 2897 O O . GLU A 1 334 ? 61.179 30.206 65.955 1.00 23.94 334 GLU A O 1
ATOM 2903 N N . PHE A 1 335 ? 62.526 28.755 64.859 1.00 23.74 335 PHE A N 1
ATOM 2904 C CA . PHE A 1 335 ? 63.180 29.757 64.015 1.00 23.56 335 PHE A CA 1
ATOM 2905 C C . PHE A 1 335 ? 62.162 30.570 63.194 1.00 23.51 335 PHE A C 1
ATOM 2906 O O . PHE A 1 335 ? 62.212 31.793 63.178 1.00 23.23 335 PHE A O 1
ATOM 2914 N N . LEU A 1 336 ? 61.241 29.883 62.521 1.00 23.54 336 LEU A N 1
ATOM 2915 C CA . LEU A 1 336 ? 60.217 30.559 61.719 1.00 23.71 336 LEU A CA 1
ATOM 2916 C C . LEU A 1 336 ? 59.341 31.487 62.570 1.00 24.17 336 LEU A C 1
ATOM 2917 O O . LEU A 1 336 ? 58.969 32.579 62.128 1.00 24.35 336 LEU A O 1
ATOM 2922 N N . SER A 1 337 ? 59.044 31.067 63.801 1.00 24.43 337 SER A N 1
ATOM 2923 C CA . SER A 1 337 ? 58.220 31.866 64.716 1.00 25.19 337 SER A CA 1
ATOM 2924 C C . SER A 1 337 ? 58.974 33.068 65.301 1.00 25.62 337 SER A C 1
ATOM 2925 O O . SER A 1 337 ? 58.368 33.941 65.927 1.00 25.92 337 SER A O 1
ATOM 2928 N N . CYS A 1 338 ? 60.289 33.095 65.094 1.00 26.52 338 CYS A N 1
ATOM 2929 C CA . CYS A 1 338 ? 61.163 34.181 65.560 1.00 26.35 338 CYS A CA 1
ATOM 2930 C C . CYS A 1 338 ? 61.267 35.333 64.553 1.00 25.73 338 CYS A C 1
ATOM 2931 O O . CYS A 1 338 ? 61.522 36.480 64.933 1.00 25.38 338 CYS A O 1
ATOM 2934 N N . LEU A 1 339 ? 61.078 35.029 63.271 1.00 24.86 339 LEU A N 1
ATOM 2935 C CA . LEU A 1 339 ? 61.242 36.039 62.224 1.00 24.28 339 LEU A CA 1
ATOM 2936 C C . LEU A 1 339 ? 60.274 37.213 62.362 1.00 23.75 339 LEU A C 1
ATOM 2937 O O . LEU A 1 339 ? 59.089 37.045 62.688 1.00 23.73 339 LEU A O 1
ATOM 2942 N N . LYS A 1 340 ? 60.802 38.409 62.135 1.00 23.49 340 LYS A N 1
ATOM 2943 C CA . LYS A 1 340 ? 60.017 39.629 62.276 1.00 23.32 340 LYS A CA 1
ATOM 2944 C C . LYS A 1 340 ? 59.724 40.265 60.914 1.00 22.54 340 LYS A C 1
ATOM 2945 O O . LYS A 1 340 ? 59.157 41.363 60.847 1.00 22.65 340 LYS A O 1
ATOM 2951 N N . VAL A 1 341 ? 60.101 39.557 59.842 1.00 21.21 341 VAL A N 1
ATOM 2952 C CA . VAL A 1 341 ? 59.796 39.951 58.451 1.00 20.09 341 VAL A CA 1
ATOM 2953 C C . VAL A 1 341 ? 59.084 38.806 57.711 1.00 19.49 341 VAL A C 1
ATOM 2954 O O . VAL A 1 341 ? 59.168 37.646 58.124 1.00 18.72 341 VAL A O 1
ATOM 2958 N N . TYR A 1 342 ? 58.401 39.134 56.613 1.00 18.42 342 TYR A N 1
ATOM 2959 C CA . TYR A 1 342 ? 57.711 38.117 55.803 1.00 17.82 342 TYR A CA 1
ATOM 2960 C C . TYR A 1 342 ? 58.632 37.022 55.266 1.00 17.27 342 TYR A C 1
ATOM 2961 O O . TYR A 1 342 ? 58.243 35.862 55.211 1.00 17.04 342 TYR A O 1
ATOM 2970 N N . ARG A 1 343 ? 59.846 37.396 54.884 1.00 16.59 343 ARG A N 1
ATOM 2971 C CA . ARG A 1 343 ? 60.850 36.431 54.433 1.00 16.68 343 ARG A CA 1
ATOM 2972 C C . ARG A 1 343 ? 62.196 37.089 54.185 1.00 16.79 343 ARG A C 1
ATOM 2973 O O . ARG A 1 343 ? 62.299 38.317 54.063 1.00 17.34 343 ARG A O 1
ATOM 2981 N N . THR A 1 344 ? 63.220 36.248 54.106 1.00 16.82 344 THR A N 1
ATOM 2982 C CA . THR A 1 344 ? 64.562 36.677 53.766 1.00 17.14 344 THR A CA 1
ATOM 2983 C C . THR A 1 344 ? 64.785 36.349 52.297 1.00 17.38 344 THR A C 1
ATOM 2984 O O . THR A 1 344 ? 63.980 35.633 51.682 1.00 17.17 344 THR A O 1
ATOM 2988 N N . TYR A 1 345 ? 65.862 36.889 51.740 1.00 17.56 345 TYR A N 1
ATOM 2989 C CA . TYR A 1 345 ? 66.180 36.722 50.327 1.00 17.94 345 TYR A CA 1
ATOM 2990 C C . TYR A 1 345 ? 67.629 36.306 50.114 1.00 18.21 345 TYR A C 1
ATOM 2991 O O . TYR A 1 345 ? 68.371 36.948 49.357 1.00 18.26 345 TYR A O 1
ATOM 3000 N N . ILE A 1 346 ? 68.025 35.225 50.781 1.00 18.90 346 ILE A N 1
ATOM 3001 C CA . ILE A 1 346 ? 69.268 34.540 50.463 1.00 19.03 346 ILE A CA 1
ATOM 3002 C C . ILE A 1 346 ? 69.182 33.981 49.043 1.00 19.62 346 ILE A C 1
ATOM 3003 O O . ILE A 1 346 ? 68.130 33.472 48.628 1.00 18.81 346 ILE A O 1
ATOM 3008 N N . THR A 1 347 ? 70.280 34.112 48.301 1.00 19.82 347 THR A N 1
ATOM 3009 C CA . THR A 1 347 ? 70.505 33.369 47.062 1.00 21.09 347 THR A CA 1
ATOM 3010 C C . THR A 1 347 ? 71.912 32.758 47.146 1.00 22.10 347 THR A C 1
ATOM 3011 O O . THR A 1 347 ? 72.635 32.992 48.120 1.00 21.88 347 THR A O 1
ATOM 3015 N N A GLU A 1 348 ? 72.296 31.990 46.130 0.50 22.71 348 GLU A N 1
ATOM 3016 N N B GLU A 1 348 ? 72.289 31.994 46.122 0.50 22.68 348 GLU A N 1
ATOM 3017 C CA A GLU A 1 348 ? 73.611 31.342 46.116 0.50 23.74 348 GLU A CA 1
ATOM 3018 C CA B GLU A 1 348 ? 73.604 31.338 46.069 0.50 23.67 348 GLU A CA 1
ATOM 3019 C C A GLU A 1 348 ? 74.777 32.342 46.120 0.50 24.15 348 GLU A C 1
ATOM 3020 C C B GLU A 1 348 ? 74.793 32.308 45.934 0.50 24.14 348 GLU A C 1
ATOM 3021 O O A GLU A 1 348 ? 75.904 31.978 46.459 0.50 24.19 348 GLU A O 1
ATOM 3022 O O B GLU A 1 348 ? 75.950 31.887 45.992 0.50 24.28 348 GLU A O 1
ATOM 3033 N N . ASN A 1 349 ? 74.501 33.598 45.765 1.00 24.52 349 ASN A N 1
ATOM 3034 C CA . ASN A 1 349 ? 75.536 34.649 45.788 1.00 25.17 349 ASN A CA 1
ATOM 3035 C C . ASN A 1 349 ? 75.119 35.956 46.483 1.00 25.22 349 ASN A C 1
ATOM 3036 O O . ASN A 1 349 ? 75.662 37.032 46.195 1.00 25.35 349 ASN A O 1
ATOM 3041 N N . ASP A 1 350 ? 74.164 35.859 47.403 1.00 24.73 350 ASP A N 1
ATOM 3042 C CA . ASP A 1 350 ? 73.700 37.018 48.157 1.00 24.55 350 ASP A CA 1
ATOM 3043 C C . ASP A 1 350 ? 73.315 36.612 49.582 1.00 24.51 350 ASP A C 1
ATOM 3044 O O . ASP A 1 350 ? 72.257 36.020 49.817 1.00 24.37 350 ASP A O 1
ATOM 3049 N N . PHE A 1 351 ? 74.180 36.954 50.531 1.00 24.38 351 PHE A N 1
ATOM 3050 C CA . PHE A 1 351 ? 73.999 36.546 51.921 1.00 24.70 351 PHE A CA 1
ATOM 3051 C C . PHE A 1 351 ? 73.750 37.711 52.869 1.00 24.76 351 PHE A C 1
ATOM 3052 O O . PHE A 1 351 ? 73.993 37.611 54.070 1.00 24.39 351 PHE A O 1
ATOM 3060 N N . ARG A 1 352 ? 73.223 38.806 52.323 1.00 24.99 352 ARG A N 1
ATOM 3061 C CA . ARG A 1 352 ? 72.887 39.997 53.115 1.00 25.51 352 ARG A CA 1
ATOM 3062 C C . ARG A 1 352 ? 72.000 39.711 54.312 1.00 25.28 352 ARG A C 1
ATOM 3063 O O . ARG A 1 352 ? 72.138 40.344 55.355 1.00 25.43 352 ARG A O 1
ATOM 3071 N N . ASP A 1 353 ? 71.083 38.758 54.155 1.00 25.29 353 ASP A N 1
ATOM 3072 C CA . ASP A 1 353 ? 70.103 38.466 55.188 1.00 25.51 353 ASP A CA 1
ATOM 3073 C C . ASP A 1 353 ? 70.612 37.516 56.276 1.00 25.68 353 ASP A C 1
ATOM 3074 O O . ASP A 1 353 ? 69.852 37.142 57.158 1.00 25.29 353 ASP A O 1
ATOM 3079 N N . GLU A 1 354 ? 71.898 37.160 56.233 1.00 26.14 354 GLU A N 1
ATOM 3080 C CA . GLU A 1 354 ? 72.430 36.134 57.139 1.00 26.98 354 GLU A CA 1
ATOM 3081 C C . GLU A 1 354 ? 72.424 36.516 58.623 1.00 27.23 354 GLU A C 1
ATOM 3082 O O . GLU A 1 354 ? 72.340 35.642 59.487 1.00 27.27 354 GLU A O 1
ATOM 3088 N N . GLU A 1 355 ? 72.484 37.814 58.919 1.00 27.58 355 GLU A N 1
ATOM 3089 C CA . GLU A 1 355 ? 72.420 38.263 60.312 1.00 28.07 355 GLU A CA 1
ATOM 3090 C C . GLU A 1 355 ? 70.999 38.256 60.873 1.00 27.83 355 GLU A C 1
ATOM 3091 O O . GLU A 1 355 ? 70.813 38.005 62.061 1.00 27.75 355 GLU A O 1
ATOM 3097 N N . ILE A 1 356 ? 70.005 38.526 60.021 1.00 27.33 356 ILE A N 1
ATOM 3098 C CA . ILE A 1 356 ? 68.596 38.327 60.385 1.00 26.90 356 ILE A CA 1
ATOM 3099 C C . ILE A 1 356 ? 68.382 36.868 60.794 1.00 26.53 356 ILE A C 1
ATOM 3100 O O . ILE A 1 356 ? 67.770 36.586 61.819 1.00 26.78 356 ILE A O 1
ATOM 3105 N N . ILE A 1 357 ? 68.903 35.954 59.981 1.00 26.58 357 ILE A N 1
ATOM 3106 C CA . ILE A 1 357 ? 68.827 34.516 60.233 1.00 26.47 357 ILE A CA 1
ATOM 3107 C C . ILE A 1 357 ? 69.592 34.133 61.506 1.00 27.17 357 ILE A C 1
ATOM 3108 O O . ILE A 1 357 ? 69.044 33.471 62.389 1.00 26.78 357 ILE A O 1
ATOM 3113 N N . ARG A 1 358 ? 70.852 34.560 61.587 1.00 27.72 358 ARG A N 1
ATOM 3114 C CA . ARG A 1 358 ? 71.697 34.290 62.753 1.00 28.69 358 ARG A CA 1
ATOM 3115 C C . ARG A 1 358 ? 71.085 34.788 64.072 1.00 28.76 358 ARG A C 1
ATOM 3116 O O . ARG A 1 358 ? 71.136 34.074 65.076 1.00 28.80 358 ARG A O 1
ATOM 3124 N N . ASN A 1 359 ? 70.510 35.996 64.051 1.00 28.91 359 ASN A N 1
ATOM 3125 C CA A ASN A 1 359 ? 69.822 36.601 65.203 0.50 29.10 359 ASN A CA 1
ATOM 3126 C CA B ASN A 1 359 ? 69.864 36.568 65.233 0.50 29.04 359 ASN A CA 1
ATOM 3127 C C . ASN A 1 359 ? 68.747 35.696 65.801 1.00 29.15 359 ASN A C 1
ATOM 3128 O O . ASN A 1 359 ? 68.493 35.722 67.007 1.00 29.02 359 ASN A O 1
ATOM 3137 N N . CYS A 1 360 ? 68.100 34.918 64.937 1.00 28.97 360 CYS A N 1
ATOM 3138 C CA . CYS A 1 360 ? 67.075 33.985 65.376 1.00 29.14 360 CYS A CA 1
ATOM 3139 C C . CYS A 1 360 ? 67.667 32.631 65.763 1.00 28.72 360 CYS A C 1
ATOM 3140 O O . CYS A 1 360 ? 67.251 32.037 66.756 1.00 29.10 360 CYS A O 1
ATOM 3143 N N . SER A 1 361 ? 68.642 32.154 64.993 1.00 28.42 361 SER A N 1
ATOM 3144 C CA . SER A 1 361 ? 69.298 30.890 65.311 1.00 27.98 361 SER A CA 1
ATOM 3145 C C . SER A 1 361 ? 70.660 30.717 64.652 1.00 27.73 361 SER A C 1
ATOM 3146 O O . SER A 1 361 ? 70.789 30.750 63.422 1.00 27.05 361 SER A O 1
ATOM 3149 N N . GLN A 1 362 ? 71.665 30.509 65.502 1.00 27.36 362 GLN A N 1
ATOM 3150 C CA . GLN A 1 362 ? 73.019 30.199 65.073 1.00 27.32 362 GLN A CA 1
ATOM 3151 C C . GLN A 1 362 ? 73.075 28.912 64.245 1.00 27.11 362 GLN A C 1
ATOM 3152 O O . GLN A 1 362 ? 73.714 28.880 63.191 1.00 27.22 362 GLN A O 1
ATOM 3158 N N A LYS A 1 363 ? 72.402 27.865 64.723 0.50 27.20 363 LYS A N 1
ATOM 3159 N N B LYS A 1 363 ? 72.398 27.866 64.720 0.50 27.23 363 LYS A N 1
ATOM 3160 C CA A LYS A 1 363 ? 72.373 26.569 64.034 0.50 27.12 363 LYS A CA 1
ATOM 3161 C CA B LYS A 1 363 ? 72.374 26.571 64.030 0.50 27.17 363 LYS A CA 1
ATOM 3162 C C A LYS A 1 363 ? 71.720 26.640 62.654 0.50 26.83 363 LYS A C 1
ATOM 3163 C C B LYS A 1 363 ? 71.718 26.638 62.652 0.50 26.87 363 LYS A C 1
ATOM 3164 O O A LYS A 1 363 ? 72.198 26.014 61.704 0.50 26.68 363 LYS A O 1
ATOM 3165 O O B LYS A 1 363 ? 72.192 26.008 61.703 0.50 26.72 363 LYS A O 1
ATOM 3176 N N . VAL A 1 364 ? 70.638 27.407 62.549 1.00 26.83 364 VAL A N 1
ATOM 3177 C CA . VAL A 1 364 ? 69.914 27.573 61.273 1.00 26.87 364 VAL A CA 1
ATOM 3178 C C . VAL A 1 364 ? 70.786 28.316 60.245 1.00 26.77 364 VAL A C 1
ATOM 3179 O O . VAL A 1 364 ? 70.887 27.906 59.089 1.00 26.77 364 VAL A O 1
ATOM 3183 N N . TYR A 1 365 ? 71.432 29.389 60.694 1.00 27.23 365 TYR A N 1
ATOM 3184 C CA . TYR A 1 365 ? 72.418 30.117 59.898 1.00 27.42 365 TYR A CA 1
ATOM 3185 C C . TYR A 1 365 ? 73.508 29.175 59.362 1.00 27.23 365 TYR A C 1
ATOM 3186 O O . TYR A 1 365 ? 73.832 29.191 58.174 1.00 26.89 365 TYR A O 1
ATOM 3195 N N . GLU A 1 366 ? 74.060 28.348 60.247 1.00 27.03 366 GLU A N 1
ATOM 3196 C CA . GLU A 1 366 ? 75.078 27.370 59.862 1.00 27.22 366 GLU A CA 1
ATOM 3197 C C . GLU A 1 366 ? 74.567 26.372 58.822 1.00 26.75 366 GLU A C 1
ATOM 3198 O O . GLU A 1 366 ? 75.285 26.042 57.879 1.00 26.65 366 GLU A O 1
ATOM 3204 N N . SER A 1 367 ? 73.326 25.911 58.994 1.00 26.55 367 SER A N 1
ATOM 3205 C CA . SER A 1 367 ? 72.691 24.973 58.058 1.00 26.69 367 SER A CA 1
ATOM 3206 C C . SER A 1 367 ? 72.421 25.609 56.695 1.00 26.47 367 SER A C 1
ATOM 3207 O O . SER A 1 367 ? 72.514 24.944 55.665 1.00 26.57 367 SER A O 1
ATOM 3210 N N . MET A 1 368 ? 72.077 26.896 56.706 1.00 26.50 368 MET A N 1
ATOM 3211 C CA . MET A 1 368 ? 71.893 27.667 55.478 1.00 26.58 368 MET A CA 1
ATOM 3212 C C . MET A 1 368 ? 73.186 27.717 54.655 1.00 26.79 368 MET A C 1
ATOM 3213 O O . MET A 1 368 ? 73.163 27.477 53.454 1.00 26.33 368 MET A O 1
ATOM 3218 N N . LYS A 1 369 ? 74.315 28.001 55.306 1.00 27.16 369 LYS A N 1
ATOM 3219 C CA . LYS A 1 369 ? 75.603 28.077 54.600 1.00 27.61 369 LYS A CA 1
ATOM 3220 C C . LYS A 1 369 ? 75.992 26.735 53.975 1.00 27.49 369 LYS A C 1
ATOM 3221 O O . LYS A 1 369 ? 76.613 26.690 52.911 1.00 27.68 369 LYS A O 1
ATOM 3227 N N . LYS A 1 370 ? 75.604 25.645 54.633 1.00 27.22 370 LYS A N 1
ATOM 3228 C CA . LYS A 1 370 ? 75.914 24.303 54.150 1.00 27.09 370 LYS A CA 1
ATOM 3229 C C . LYS A 1 370 ? 74.943 23.812 53.070 1.00 26.18 370 LYS A C 1
ATOM 3230 O O . LYS A 1 370 ? 75.322 23.020 52.209 1.00 26.24 370 LYS A O 1
ATOM 3236 N N . ASN A 1 371 ? 73.693 24.279 53.137 1.00 25.50 371 ASN A N 1
ATOM 3237 C CA A ASN A 1 371 ? 72.626 23.858 52.240 0.50 24.99 371 ASN A CA 1
ATOM 3238 C CA B ASN A 1 371 ? 72.672 23.880 52.164 0.50 24.59 371 ASN A CA 1
ATOM 3239 C C . ASN A 1 371 ? 71.815 25.073 51.778 1.00 24.49 371 ASN A C 1
ATOM 3240 O O . ASN A 1 371 ? 70.684 25.251 52.242 1.00 24.21 371 ASN A O 1
ATOM 3249 N N . VAL A 1 372 ? 72.382 25.901 50.900 1.00 24.18 372 VAL A N 1
ATOM 3250 C CA . VAL A 1 372 ? 71.743 27.167 50.518 1.00 23.69 372 VAL A CA 1
ATOM 3251 C C . VAL A 1 372 ? 70.412 26.949 49.788 1.00 23.03 372 VAL A C 1
ATOM 3252 O O . VAL A 1 372 ? 69.436 27.651 50.053 1.00 22.21 372 VAL A O 1
ATOM 3256 N N . THR A 1 373 ? 70.388 25.958 48.899 1.00 22.54 373 THR A N 1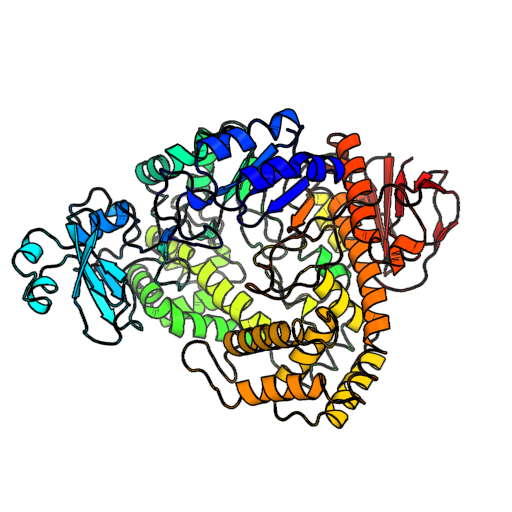
ATOM 3257 C CA . THR A 1 373 ? 69.206 25.637 48.103 1.00 22.75 373 THR A CA 1
ATOM 3258 C C . THR A 1 373 ? 68.032 25.237 48.995 1.00 21.76 373 THR A C 1
ATOM 3259 O O . THR A 1 373 ? 66.914 25.725 48.808 1.00 20.90 373 THR A O 1
ATOM 3263 N N . ALA A 1 374 ? 68.300 24.370 49.973 1.00 20.99 374 ALA A N 1
ATOM 3264 C CA . ALA A 1 374 ? 67.296 23.988 50.970 1.00 20.47 374 ALA A CA 1
ATOM 3265 C C . ALA A 1 374 ? 66.753 25.186 51.745 1.00 20.11 374 ALA A C 1
ATOM 3266 O O . ALA A 1 374 ? 65.540 25.278 51.990 1.00 19.56 374 ALA A O 1
ATOM 3268 N N . PHE A 1 375 ? 67.639 26.102 52.137 1.00 19.43 375 PHE A N 1
ATOM 3269 C CA . PHE A 1 375 ? 67.194 27.275 52.887 1.00 19.32 375 PHE A CA 1
ATOM 3270 C C . PHE A 1 375 ? 66.345 28.191 52.007 1.00 18.95 375 PHE A C 1
ATOM 3271 O O . PHE A 1 375 ? 65.380 28.798 52.479 1.00 18.74 375 PHE A O 1
ATOM 3279 N N . MET A 1 376 ? 66.720 28.282 50.734 1.00 18.64 376 MET A N 1
ATOM 3280 C CA . MET A 1 376 ? 65.961 29.056 49.754 1.00 18.55 376 MET A CA 1
ATOM 3281 C C . MET A 1 376 ? 64.534 28.498 49.571 1.00 18.32 376 MET A C 1
ATOM 3282 O O . MET A 1 376 ? 63.593 29.257 49.348 1.00 17.86 376 MET A O 1
ATOM 3287 N N . LYS A 1 377 ? 64.381 27.179 49.692 1.00 17.91 377 LYS A N 1
ATOM 3288 C CA . LYS A 1 377 ? 63.049 26.553 49.741 1.00 17.73 377 LYS A CA 1
ATOM 3289 C C . LYS A 1 377 ? 62.279 27.002 50.979 1.00 16.88 377 LYS A C 1
ATOM 3290 O O . LYS A 1 377 ? 61.106 27.370 50.885 1.00 16.05 377 LYS A O 1
ATOM 3296 N N . LEU A 1 378 ? 62.951 27.002 52.135 1.00 16.32 378 LEU A N 1
ATOM 3297 C CA . LEU A 1 378 ? 62.342 27.474 53.382 1.00 15.93 378 LEU A CA 1
ATOM 3298 C C . LEU A 1 378 ? 61.788 28.898 53.251 1.00 15.57 378 LEU A C 1
ATOM 3299 O O . LEU A 1 378 ? 60.719 29.214 53.791 1.00 14.99 378 LEU A O 1
ATOM 3304 N N . GLN A 1 379 ? 62.522 29.746 52.529 1.00 15.56 379 GLN A N 1
ATOM 3305 C CA . GLN A 1 379 ? 62.122 31.143 52.320 1.00 15.91 379 GLN A CA 1
ATOM 3306 C C . GLN A 1 379 ? 60.750 31.301 51.664 1.00 16.08 379 GLN A C 1
ATOM 3307 O O . GLN A 1 379 ? 60.046 32.278 51.927 1.00 16.56 379 GLN A O 1
ATOM 3313 N N . GLN A 1 380 ? 60.375 30.332 50.834 1.00 16.25 380 GLN A N 1
ATOM 3314 C CA . GLN A 1 380 ? 59.082 30.351 50.132 1.00 16.47 380 GLN A CA 1
ATOM 3315 C C . GLN A 1 380 ? 57.889 30.133 51.067 1.00 16.53 380 GLN A C 1
ATOM 3316 O O . GLN A 1 380 ? 56.768 30.487 50.728 1.00 16.64 380 GLN A O 1
ATOM 3322 N N . TYR A 1 381 ? 58.138 29.550 52.240 1.00 16.80 381 TYR A N 1
ATOM 3323 C CA . TYR A 1 381 ? 57.080 29.291 53.224 1.00 17.04 381 TYR A CA 1
ATOM 3324 C C . TYR A 1 381 ? 57.014 30.351 54.307 1.00 16.82 381 TYR A C 1
ATOM 3325 O O . TYR A 1 381 ? 55.991 30.485 54.985 1.00 16.51 381 TYR A O 1
ATOM 3334 N N . MET A 1 382 ? 58.093 31.121 54.449 1.00 16.22 382 MET A N 1
ATOM 3335 C CA . MET A 1 382 ? 58.140 32.222 55.418 1.00 16.07 382 MET A CA 1
ATOM 3336 C C . MET A 1 382 ? 56.951 33.203 55.309 1.00 15.43 382 MET A C 1
ATOM 3337 O O . MET A 1 382 ? 56.383 33.567 56.322 1.00 14.64 382 MET A O 1
ATOM 3342 N N . PRO A 1 383 ? 56.581 33.644 54.081 1.00 15.41 383 PRO A N 1
ATOM 3343 C CA . PRO A 1 383 ? 55.408 34.527 54.011 1.00 15.47 383 PRO A CA 1
ATOM 3344 C C . PRO A 1 383 ? 54.086 33.848 54.381 1.00 15.79 383 PRO A C 1
ATOM 3345 O O . PRO A 1 383 ? 53.193 34.511 54.915 1.00 16.50 383 PRO A O 1
ATOM 3349 N N . ALA A 1 384 ? 53.968 32.550 54.106 1.00 16.06 384 ALA A N 1
ATOM 3350 C CA . ALA A 1 384 ? 52.772 31.787 54.459 1.00 16.40 384 ALA A CA 1
ATOM 3351 C C . ALA A 1 384 ? 52.606 31.721 55.980 1.00 16.82 384 ALA A C 1
ATOM 3352 O O . ALA A 1 384 ? 51.493 31.868 56.498 1.00 17.09 384 ALA A O 1
ATOM 3354 N N . VAL A 1 385 ? 53.713 31.507 56.685 1.00 17.13 385 VAL A N 1
ATOM 3355 C CA . VAL A 1 385 ? 53.691 31.497 58.151 1.00 17.50 385 VAL A CA 1
ATOM 3356 C C . VAL A 1 385 ? 53.215 32.861 58.657 1.00 17.92 385 VAL A C 1
ATOM 3357 O O . VAL A 1 385 ? 52.237 32.938 59.406 1.00 18.46 385 VAL A O 1
ATOM 3361 N N . PHE A 1 386 ? 53.874 33.927 58.208 1.00 17.59 386 PHE A N 1
ATOM 3362 C CA . PHE A 1 386 ? 53.516 35.278 58.627 1.00 17.78 386 PHE A CA 1
ATOM 3363 C C . PHE A 1 386 ? 52.059 35.636 58.306 1.00 17.50 386 PHE A C 1
ATOM 3364 O O . PHE A 1 386 ? 51.338 36.104 59.185 1.00 16.82 386 PHE A O 1
ATOM 3372 N N . ALA A 1 387 ? 51.627 35.420 57.064 1.00 17.48 387 ALA A N 1
ATOM 3373 C CA . ALA A 1 387 ? 50.257 35.774 56.671 1.00 17.39 387 ALA A CA 1
ATOM 3374 C C . ALA A 1 387 ? 49.202 34.957 57.414 1.00 17.51 387 ALA A C 1
ATOM 3375 O O . ALA A 1 387 ? 48.225 35.509 57.923 1.00 17.59 387 ALA A O 1
ATOM 3377 N N . LYS A 1 388 ? 49.383 33.642 57.475 1.00 17.51 388 LYS A N 1
ATOM 3378 C CA . LYS A 1 388 ? 48.367 32.809 58.111 1.00 17.76 388 LYS A CA 1
ATOM 3379 C C . LYS A 1 388 ? 48.292 33.025 59.629 1.00 17.70 388 LYS A C 1
ATOM 3380 O O . LYS A 1 388 ? 47.194 33.048 60.196 1.00 18.17 388 LYS A O 1
ATOM 3386 N N . ALA A 1 389 ? 49.442 33.230 60.267 1.00 17.88 389 ALA A N 1
ATOM 3387 C CA . ALA A 1 389 ? 49.484 33.457 61.724 1.00 18.13 389 ALA A CA 1
ATOM 3388 C C . ALA A 1 389 ? 49.135 34.895 62.122 1.00 18.14 389 ALA A C 1
ATOM 3389 O O . ALA A 1 389 ? 48.310 35.113 63.012 1.00 18.22 389 ALA A O 1
ATOM 3391 N N . TYR A 1 390 ? 49.763 35.873 61.472 1.00 18.05 390 TYR A N 1
ATOM 3392 C CA . TYR A 1 390 ? 49.535 37.277 61.821 1.00 18.26 390 TYR A CA 1
ATOM 3393 C C . TYR A 1 390 ? 48.269 37.870 61.188 1.00 17.82 390 TYR A C 1
ATOM 3394 O O . TYR A 1 390 ? 47.325 38.239 61.902 1.00 17.60 390 TYR A O 1
ATOM 3403 N N . GLU A 1 391 ? 48.239 37.967 59.855 1.00 17.13 391 GLU A N 1
ATOM 3404 C CA . GLU A 1 391 ? 47.079 38.538 59.160 1.00 16.82 391 GLU A CA 1
ATOM 3405 C C . GLU A 1 391 ? 45.780 37.788 59.439 1.00 16.60 391 GLU A C 1
ATOM 3406 O O . GLU A 1 391 ? 44.740 38.405 59.653 1.00 16.73 391 GLU A O 1
ATOM 3412 N N . ASP A 1 392 ? 45.841 36.459 59.440 1.00 16.60 392 ASP A N 1
ATOM 3413 C CA . ASP A 1 392 ? 44.627 35.659 59.470 1.00 17.33 392 ASP A CA 1
ATOM 3414 C C . ASP A 1 392 ? 44.292 35.024 60.818 1.00 17.64 392 ASP A C 1
ATOM 3415 O O . ASP A 1 392 ? 43.345 34.238 60.912 1.00 17.95 392 ASP A O 1
ATOM 3420 N N . THR A 1 393 ? 45.054 35.363 61.859 1.00 18.26 393 THR A N 1
ATOM 3421 C CA . THR A 1 393 ? 44.726 34.890 63.206 1.00 18.52 393 THR A CA 1
ATOM 3422 C C . THR A 1 393 ? 44.882 36.014 64.234 1.00 18.50 393 THR A C 1
ATOM 3423 O O . THR A 1 393 ? 43.890 36.466 64.814 1.00 18.24 393 THR A O 1
ATOM 3427 N N . VAL A 1 394 ? 46.119 36.485 64.413 1.00 18.80 394 VAL A N 1
ATOM 3428 C CA . VAL A 1 394 ? 46.442 37.529 65.402 1.00 19.42 394 VAL A CA 1
ATOM 3429 C C . VAL A 1 394 ? 45.580 38.787 65.225 1.00 19.56 394 VAL A C 1
ATOM 3430 O O . VAL A 1 394 ? 45.078 39.344 66.206 1.00 19.26 394 VAL A O 1
ATOM 3434 N N . LEU A 1 395 ? 45.372 39.204 63.972 1.00 19.48 395 LEU A N 1
ATOM 3435 C CA . LEU A 1 395 ? 44.563 40.389 63.673 1.00 19.80 395 LEU A CA 1
ATOM 3436 C C . LEU A 1 395 ? 43.104 40.245 64.077 1.00 20.09 395 LEU A C 1
ATOM 3437 O O . LEU A 1 395 ? 42.380 41.234 64.114 1.00 20.63 395 LEU A O 1
ATOM 3442 N N . PHE A 1 396 ? 42.674 39.019 64.368 1.00 20.79 396 PHE A N 1
ATOM 3443 C CA . PHE A 1 396 ? 41.305 38.777 64.813 1.00 21.42 396 PHE A CA 1
ATOM 3444 C C . PHE A 1 396 ? 41.208 38.473 66.318 1.00 22.24 396 PHE A C 1
ATOM 3445 O O . PHE A 1 396 ? 40.118 38.172 66.820 1.00 22.31 396 PHE A O 1
ATOM 3453 N N . ILE A 1 397 ? 42.337 38.561 67.027 1.00 22.56 397 ILE A N 1
ATOM 3454 C CA . ILE A 1 397 ? 42.357 38.309 68.476 1.00 23.66 397 ILE A CA 1
ATOM 3455 C C . ILE A 1 397 ? 42.660 39.563 69.304 1.00 23.86 397 ILE A C 1
ATOM 3456 O O . ILE A 1 397 ? 41.924 39.874 70.237 1.00 24.02 397 ILE A O 1
ATOM 3461 N N . TYR A 1 398 ? 43.733 40.279 68.958 1.00 24.30 398 TYR A N 1
ATOM 3462 C CA . TYR A 1 398 ? 44.178 41.446 69.737 1.00 24.83 398 TYR A CA 1
ATOM 3463 C C . TYR A 1 398 ? 43.333 42.687 69.423 1.00 24.44 398 TYR A C 1
ATOM 3464 O O . TYR A 1 398 ? 43.630 43.441 68.490 1.00 23.81 398 TYR A O 1
ATOM 3473 N N . ASN A 1 399 ? 42.281 42.895 70.218 1.00 24.18 399 ASN A N 1
ATOM 3474 C CA . ASN A 1 399 ? 41.221 43.847 69.868 1.00 23.91 399 ASN A CA 1
ATOM 3475 C C . ASN A 1 399 ? 41.230 45.243 70.507 1.00 23.92 399 ASN A C 1
ATOM 3476 O O . ASN A 1 399 ? 40.181 45.895 70.572 1.00 24.00 399 ASN A O 1
ATOM 3481 N N . ARG A 1 400 ? 42.397 45.712 70.946 1.00 23.61 400 ARG A N 1
ATOM 3482 C CA . ARG A 1 400 ? 42.515 47.047 71.561 1.00 23.45 400 ARG A CA 1
ATOM 3483 C C . ARG A 1 400 ? 41.859 48.144 70.719 1.00 22.94 400 ARG A C 1
ATOM 3484 O O . ARG A 1 400 ? 41.027 48.906 71.211 1.00 22.67 400 ARG A O 1
ATOM 3492 N N . LEU A 1 401 ? 42.242 48.217 69.444 1.00 22.73 401 LEU A N 1
ATOM 3493 C CA . LEU A 1 401 ? 41.640 49.154 68.506 1.00 21.59 401 LEU A CA 1
ATOM 3494 C C . LEU A 1 401 ? 41.823 48.564 67.110 1.00 21.18 401 LEU A C 1
ATOM 3495 O O . LEU A 1 401 ? 42.916 48.642 66.545 1.00 20.75 401 LEU A O 1
ATOM 3500 N N . ILE A 1 402 ? 40.755 47.973 66.574 1.00 20.55 402 ILE A N 1
ATOM 3501 C CA . ILE A 1 402 ? 40.854 47.100 65.391 1.00 20.19 402 ILE A CA 1
ATOM 3502 C C . ILE A 1 402 ? 41.049 47.838 64.052 1.00 20.18 402 ILE A C 1
ATOM 3503 O O . ILE A 1 402 ? 41.305 47.205 63.019 1.00 20.04 402 ILE A O 1
ATOM 3508 N N . SER A 1 403 ? 40.947 49.170 64.080 1.00 20.07 403 SER A N 1
ATOM 3509 C CA . SER A 1 403 ? 41.384 50.001 62.950 1.00 19.86 403 SER A CA 1
ATOM 3510 C C . SER A 1 403 ? 42.871 49.782 62.654 1.00 19.64 403 SER A C 1
ATOM 3511 O O . SER A 1 403 ? 43.332 50.000 61.526 1.00 19.56 403 SER A O 1
ATOM 3514 N N . LEU A 1 404 ? 43.609 49.340 63.671 1.00 19.36 404 LEU A N 1
ATOM 3515 C CA . LEU A 1 404 ? 45.035 49.028 63.533 1.00 19.15 404 LEU A CA 1
ATOM 3516 C C . LEU A 1 404 ? 45.285 47.585 63.098 1.00 18.87 404 LEU A C 1
ATOM 3517 O O . LEU A 1 404 ? 46.438 47.176 62.902 1.00 19.46 404 LEU A O 1
ATOM 3522 N N . ASN A 1 405 ? 44.211 46.814 62.955 1.00 18.34 405 ASN A N 1
ATOM 3523 C CA . ASN A 1 405 ? 44.329 45.380 62.695 1.00 18.05 405 ASN A CA 1
ATOM 3524 C C . ASN A 1 405 ? 44.211 45.117 61.201 1.00 17.08 405 ASN A C 1
ATOM 3525 O O . ASN A 1 405 ? 43.212 44.596 60.719 1.00 17.30 405 ASN A O 1
ATOM 3530 N N . GLU A 1 406 ? 45.263 45.493 60.485 1.00 17.01 406 GLU A N 1
ATOM 3531 C CA . GLU A 1 406 ? 45.209 45.582 59.030 1.00 16.10 406 GLU A CA 1
ATOM 3532 C C . GLU A 1 406 ? 46.421 44.886 58.422 1.00 15.86 406 GLU A C 1
ATOM 3533 O O . GLU A 1 406 ? 47.450 44.736 59.075 1.00 15.79 406 GLU A O 1
ATOM 3539 N N . VAL A 1 407 ? 46.283 44.443 57.178 1.00 15.75 407 VAL A N 1
ATOM 3540 C CA . VAL A 1 407 ? 47.393 43.886 56.422 1.00 16.11 407 VAL A CA 1
ATOM 3541 C C . VAL A 1 407 ? 48.506 44.940 56.369 1.00 16.16 407 VAL A C 1
ATOM 3542 O O . VAL A 1 407 ? 48.244 46.106 56.081 1.00 16.16 407 VAL A O 1
ATOM 3546 N N . GLY A 1 408 ? 49.723 44.533 56.717 1.00 16.98 408 GLY A N 1
ATOM 3547 C CA . GLY A 1 408 ? 50.869 45.445 56.730 1.00 18.21 408 GLY A CA 1
ATOM 3548 C C . GLY A 1 408 ? 51.124 46.113 58.074 1.00 19.08 408 GLY A C 1
ATOM 3549 O O . GLY A 1 408 ? 52.096 46.869 58.228 1.00 18.83 408 GLY A O 1
ATOM 3550 N N . SER A 1 409 ? 50.248 45.835 59.036 1.00 19.37 409 SER A N 1
ATOM 3551 C CA . SER A 1 409 ? 50.320 46.427 60.374 1.00 21.07 409 SER A CA 1
ATOM 3552 C C . SER A 1 409 ? 51.191 45.631 61.343 1.00 21.32 409 SER A C 1
ATOM 3553 O O . SER A 1 409 ? 51.206 44.395 61.324 1.00 21.48 409 SER A O 1
ATOM 3556 N N . ASP A 1 410 ? 51.901 46.367 62.190 1.00 21.78 410 ASP A N 1
ATOM 3557 C CA . ASP A 1 410 ? 52.666 45.804 63.299 1.00 22.20 410 ASP A CA 1
ATOM 3558 C C . ASP A 1 410 ? 51.960 46.290 64.559 1.00 21.99 410 ASP A C 1
ATOM 3559 O O . ASP A 1 410 ? 51.970 47.487 64.858 1.00 21.86 410 ASP A O 1
ATOM 3564 N N . LEU A 1 411 ? 51.324 45.367 65.279 1.00 22.62 411 LEU A N 1
ATOM 3565 C CA . LEU A 1 411 ? 50.482 45.736 66.433 1.00 23.17 411 LEU A CA 1
ATOM 3566 C C . LEU A 1 411 ? 51.231 46.316 67.649 1.00 23.54 411 LEU A C 1
ATOM 3567 O O . LEU A 1 411 ? 50.599 46.736 68.625 1.00 23.46 411 LEU A O 1
ATOM 3572 N N . HIS A 1 412 ? 52.559 46.369 67.573 1.00 23.96 412 HIS A N 1
ATOM 3573 C CA . HIS A 1 412 ? 53.356 47.125 68.544 1.00 25.01 412 HIS A CA 1
ATOM 3574 C C . HIS A 1 412 ? 53.114 48.616 68.378 1.00 25.00 412 HIS A C 1
ATOM 3575 O O . HIS A 1 412 ? 53.241 49.395 69.334 1.00 25.07 412 HIS A O 1
ATOM 3582 N N . TYR A 1 413 ? 52.749 49.003 67.159 1.00 24.55 413 TYR A N 1
ATOM 3583 C CA . TYR A 1 413 ? 52.519 50.401 66.837 1.00 24.52 413 TYR A CA 1
ATOM 3584 C C . TYR A 1 413 ? 51.056 50.784 66.978 1.00 23.84 413 TYR A C 1
ATOM 3585 O O . TYR A 1 413 ? 50.176 50.189 66.355 1.00 23.61 413 TYR A O 1
ATOM 3594 N N . TYR A 1 414 ? 50.817 51.786 67.812 1.00 23.49 414 TYR A N 1
ATOM 3595 C CA . TYR A 1 414 ? 49.475 52.317 68.042 1.00 23.12 414 TYR A CA 1
ATOM 3596 C C . TYR A 1 414 ? 49.309 53.644 67.317 1.00 23.01 414 TYR A C 1
ATOM 3597 O O . TYR A 1 414 ? 48.245 53.939 66.774 1.00 22.69 414 TYR A O 1
ATOM 3606 N N . SER A 1 415 ? 50.364 54.451 67.328 1.00 23.11 415 SER A N 1
ATOM 3607 C CA . SER A 1 415 ? 50.352 55.751 66.662 1.00 23.78 415 SER A CA 1
ATOM 3608 C C . SER A 1 415 ? 51.755 56.093 66.188 1.00 23.58 415 SER A C 1
ATOM 3609 O O . SER A 1 415 ? 52.729 55.498 66.655 1.00 23.57 415 SER A O 1
ATOM 3612 N N . ILE A 1 416 ? 51.848 57.021 65.237 1.00 22.94 416 ILE A N 1
ATOM 3613 C CA . ILE A 1 416 ? 53.109 57.685 64.921 1.00 22.56 416 ILE A CA 1
ATOM 3614 C C . ILE A 1 416 ? 52.883 59.192 64.844 1.00 22.47 416 ILE A C 1
ATOM 3615 O O . ILE A 1 416 ? 51.760 59.647 64.599 1.00 22.29 416 ILE A O 1
ATOM 3620 N N . SER A 1 417 ? 53.946 59.962 65.058 1.00 22.22 417 SER A N 1
ATOM 3621 C CA . SER A 1 417 ? 53.844 61.409 64.979 1.00 22.67 417 SER A CA 1
ATOM 3622 C C . SER A 1 417 ? 53.743 61.834 63.517 1.00 23.02 417 SER A C 1
ATOM 3623 O O . SER A 1 417 ? 54.111 61.084 62.605 1.00 22.46 417 SER A O 1
ATOM 3626 N N . CYS A 1 418 ? 53.230 63.036 63.300 1.00 23.99 418 CYS A N 1
ATOM 3627 C CA . CYS A 1 418 ? 53.220 63.613 61.975 1.00 24.22 418 CYS A CA 1
ATOM 3628 C C . CYS A 1 418 ? 54.670 63.671 61.432 1.00 24.09 418 CYS A C 1
ATOM 3629 O O . CYS A 1 418 ? 54.913 63.363 60.267 1.00 23.11 418 CYS A O 1
ATOM 3632 N N . ASP A 1 419 ? 55.632 63.992 62.303 1.00 24.07 419 ASP A N 1
ATOM 3633 C CA . ASP A 1 419 ? 57.051 64.032 61.917 1.00 24.58 419 ASP A CA 1
ATOM 3634 C C . ASP A 1 419 ? 57.620 62.688 61.447 1.00 23.78 419 ASP A C 1
ATOM 3635 O O . ASP A 1 419 ? 58.458 62.657 60.547 1.00 23.66 419 ASP A O 1
ATOM 3640 N N . LYS A 1 420 ? 57.171 61.585 62.049 1.00 23.49 420 LYS A N 1
ATOM 3641 C CA . LYS A 1 420 ? 57.591 60.252 61.605 1.00 23.27 420 LYS A CA 1
ATOM 3642 C C . LYS A 1 420 ? 56.993 59.934 60.226 1.00 22.53 420 LYS A C 1
ATOM 3643 O O . LYS A 1 420 ? 57.636 59.298 59.382 1.00 22.15 420 LYS A O 1
ATOM 3649 N N . PHE A 1 421 ? 55.766 60.390 59.997 1.00 21.53 421 PHE A N 1
ATOM 3650 C CA . PHE A 1 421 ? 55.161 60.297 58.669 1.00 20.95 421 PHE A CA 1
ATOM 3651 C C . PHE A 1 421 ? 55.951 61.102 57.625 1.00 20.49 421 PHE A C 1
ATOM 3652 O O . PHE A 1 421 ? 56.155 60.632 56.509 1.00 20.25 421 PHE A O 1
ATOM 3660 N N . HIS A 1 422 ? 56.384 62.308 57.997 1.00 20.21 422 HIS A N 1
ATOM 3661 C CA . HIS A 1 422 ? 57.225 63.138 57.133 1.00 20.52 422 HIS A CA 1
ATOM 3662 C C . HIS A 1 422 ? 58.565 62.498 56.758 1.00 20.61 422 HIS A C 1
ATOM 3663 O O . HIS A 1 422 ? 59.018 62.634 55.620 1.00 20.23 422 HIS A O 1
ATOM 3670 N N . GLU A 1 423 ? 59.191 61.815 57.717 1.00 20.99 423 GLU A N 1
ATOM 3671 C CA . GLU A 1 423 ? 60.473 61.127 57.487 1.00 21.89 423 GLU A CA 1
ATOM 3672 C C . GLU A 1 423 ? 60.300 60.047 56.419 1.00 20.73 423 GLU A C 1
ATOM 3673 O O . GLU A 1 423 ? 61.132 59.899 55.522 1.00 20.44 423 GLU A O 1
ATOM 3679 N N . PHE A 1 424 ? 59.198 59.307 56.528 1.00 19.99 424 PHE A N 1
ATOM 3680 C CA . PHE A 1 424 ? 58.773 58.324 55.523 1.00 19.18 424 PHE A CA 1
ATOM 3681 C C . PHE A 1 424 ? 58.612 58.964 54.128 1.00 18.66 424 PHE A C 1
ATOM 3682 O O . PHE A 1 424 ? 59.239 58.525 53.162 1.00 17.70 424 PHE A O 1
ATOM 3690 N N . ASN A 1 425 ? 57.791 60.011 54.039 1.00 18.14 425 ASN A N 1
ATOM 3691 C CA . ASN A 1 425 ? 57.580 60.729 52.781 1.00 18.18 425 ASN A CA 1
ATOM 3692 C C . ASN A 1 425 ? 58.827 61.382 52.178 1.00 18.38 425 ASN A C 1
ATOM 3693 O O . ASN A 1 425 ? 59.005 61.369 50.959 1.00 18.26 425 ASN A O 1
ATOM 3698 N N . LEU A 1 426 ? 59.681 61.958 53.021 1.00 18.83 426 LEU A N 1
ATOM 3699 C CA . LEU A 1 426 ? 60.906 62.619 52.538 1.00 19.81 426 LEU A CA 1
ATOM 3700 C C . LEU A 1 426 ? 61.783 61.680 51.718 1.00 19.95 426 LEU A C 1
ATOM 3701 O O . LEU A 1 426 ? 62.324 62.060 50.683 1.00 20.51 426 LEU A O 1
ATOM 3706 N N . LYS A 1 427 ? 61.907 60.444 52.185 1.00 20.25 427 LYS A N 1
ATOM 3707 C CA . LYS A 1 427 ? 62.696 59.432 51.493 1.00 20.71 427 LYS A CA 1
ATOM 3708 C C . LYS A 1 427 ? 62.021 58.923 50.214 1.00 20.09 427 LYS A C 1
ATOM 3709 O O . LYS A 1 427 ? 62.657 58.269 49.391 1.00 20.85 427 LYS A O 1
ATOM 3715 N N . ARG A 1 428 ? 60.748 59.262 50.036 1.00 19.27 428 ARG A N 1
ATOM 3716 C CA . ARG A 1 428 ? 59.937 58.758 48.916 1.00 18.27 428 ARG A CA 1
ATOM 3717 C C . ARG A 1 428 ? 59.824 59.684 47.704 1.00 17.62 428 ARG A C 1
ATOM 3718 O O . ARG A 1 428 ? 59.213 59.311 46.697 1.00 17.01 428 ARG A O 1
ATOM 3726 N N . VAL A 1 429 ? 60.407 60.880 47.782 1.00 16.86 429 VAL A N 1
ATOM 3727 C CA . VAL A 1 429 ? 60.354 61.805 46.642 1.00 16.20 429 VAL A CA 1
ATOM 3728 C C . VAL A 1 429 ? 60.940 61.118 45.394 1.00 16.07 429 VAL A C 1
ATOM 3729 O O . VAL A 1 429 ? 62.034 60.521 45.445 1.00 15.53 429 VAL A O 1
ATOM 3733 N N . GLY A 1 430 ? 60.181 61.168 44.298 1.00 15.14 430 GLY A N 1
ATOM 3734 C CA . GLY A 1 430 ? 60.546 60.498 43.054 1.00 14.91 430 GLY A CA 1
ATOM 3735 C C . GLY A 1 430 ? 60.021 59.074 42.889 1.00 14.81 430 GLY A C 1
ATOM 3736 O O . GLY A 1 430 ? 60.169 58.471 41.813 1.00 15.07 430 GLY A O 1
ATOM 3737 N N . THR A 1 431 ? 59.415 58.517 43.934 1.00 13.95 431 THR A N 1
ATOM 3738 C CA . THR A 1 431 ? 58.929 57.137 43.829 1.00 13.67 431 THR A CA 1
ATOM 3739 C C . THR A 1 431 ? 57.631 57.052 43.048 1.00 13.40 431 THR A C 1
ATOM 3740 O O . THR A 1 431 ? 56.798 57.974 43.083 1.00 13.74 431 THR A O 1
ATOM 3744 N N . LEU A 1 432 ? 57.459 55.935 42.352 1.00 13.45 432 LEU A N 1
ATOM 3745 C CA . LEU A 1 432 ? 56.154 55.599 41.782 1.00 13.24 432 LEU A CA 1
ATOM 3746 C C . LEU A 1 432 ? 55.406 54.550 42.603 1.00 13.15 432 LEU A C 1
ATOM 3747 O O . LEU A 1 432 ? 54.301 54.146 42.226 1.00 12.91 432 LEU A O 1
ATOM 3752 N N . SER A 1 433 ? 55.984 54.133 43.733 1.00 12.71 433 SER A N 1
ATOM 3753 C CA . SER A 1 433 ? 55.337 53.138 44.595 1.00 12.64 433 SER A CA 1
ATOM 3754 C C . SER A 1 433 ? 53.957 53.647 45.037 1.00 12.56 433 SER A C 1
ATOM 3755 O O . SER A 1 433 ? 53.764 54.846 45.230 1.00 12.24 433 SER A O 1
ATOM 3758 N N . PHE A 1 434 ? 52.999 52.733 45.171 1.00 12.29 434 PHE A N 1
ATOM 3759 C CA . PHE A 1 434 ? 51.590 53.104 45.421 1.00 12.66 434 PHE A CA 1
ATOM 3760 C C . PHE A 1 434 ? 51.371 53.705 46.811 1.00 12.99 434 PHE A C 1
ATOM 3761 O O . PHE A 1 434 ? 51.996 53.274 47.777 1.00 13.76 434 PHE A O 1
ATOM 3769 N N . ASN A 1 435 ? 50.488 54.700 46.891 1.00 13.06 435 ASN A N 1
ATOM 3770 C CA . ASN A 1 435 ? 49.908 55.138 48.154 1.00 12.79 435 ASN A CA 1
ATOM 3771 C C . ASN A 1 435 ? 48.551 54.457 48.262 1.00 12.82 435 ASN A C 1
ATOM 3772 O O . ASN A 1 435 ? 47.571 54.922 47.673 1.00 13.27 435 ASN A O 1
ATOM 3777 N N . ALA A 1 436 ? 48.505 53.328 48.969 1.00 12.74 436 ALA A N 1
ATOM 3778 C CA . ALA A 1 436 ? 47.252 52.558 49.088 1.00 12.84 436 ALA A CA 1
ATOM 3779 C C . ALA A 1 436 ? 46.543 52.839 50.410 1.00 12.78 436 ALA A C 1
ATOM 3780 O O . ALA A 1 436 ? 47.200 53.075 51.431 1.00 12.10 436 ALA A O 1
ATOM 3782 N N . THR A 1 437 ? 45.208 52.798 50.389 1.00 13.05 437 THR A N 1
ATOM 3783 C CA . THR A 1 437 ? 44.408 52.970 51.609 1.00 12.91 437 THR A CA 1
ATOM 3784 C C . THR A 1 437 ? 43.316 51.904 51.783 1.00 12.96 437 THR A C 1
ATOM 3785 O O . THR A 1 437 ? 42.895 51.634 52.909 1.00 11.81 437 THR A O 1
ATOM 3789 N N . SER A 1 438 ? 42.863 51.317 50.668 1.00 12.74 438 SER A N 1
ATOM 3790 C CA . SER A 1 438 ? 41.992 50.131 50.675 1.00 12.95 438 SER A CA 1
ATOM 3791 C C . SER A 1 438 ? 42.408 49.211 49.535 1.00 13.21 438 SER A C 1
ATOM 3792 O O . SER A 1 438 ? 42.813 49.680 48.461 1.00 12.76 438 SER A O 1
ATOM 3795 N N . THR A 1 439 ? 42.298 47.906 49.759 1.00 13.26 439 THR A N 1
ATOM 3796 C CA . THR A 1 439 ? 42.509 46.932 48.690 1.00 13.13 439 THR A CA 1
ATOM 3797 C C . THR A 1 439 ? 41.465 45.815 48.758 1.00 13.23 439 THR A C 1
ATOM 3798 O O . THR A 1 439 ? 40.635 45.775 49.671 1.00 13.32 439 THR A O 1
ATOM 3802 N N . HIS A 1 440 ? 41.530 44.907 47.783 1.00 13.03 440 HIS A N 1
ATOM 3803 C CA . HIS A 1 440 ? 40.715 43.685 47.775 1.00 12.95 440 HIS A CA 1
ATOM 3804 C C . HIS A 1 440 ? 41.071 42.676 48.873 1.00 12.83 440 HIS A C 1
ATOM 3805 O O . HIS A 1 440 ? 40.305 41.731 49.116 1.00 13.03 440 HIS A O 1
ATOM 3812 N N . ASP A 1 441 ? 42.207 42.895 49.546 1.00 13.18 441 ASP A N 1
ATOM 3813 C CA . ASP A 1 441 ? 42.669 42.032 50.636 1.00 13.09 441 ASP A CA 1
ATOM 3814 C C . ASP A 1 441 ? 42.766 42.689 52.015 1.00 13.63 441 ASP A C 1
ATOM 3815 O O . ASP A 1 441 ? 43.156 42.025 52.983 1.00 13.72 441 ASP A O 1
ATOM 3820 N N . THR A 1 442 ? 42.451 43.977 52.125 1.00 14.19 442 THR A N 1
ATOM 3821 C CA . THR A 1 442 ? 42.477 44.622 53.445 1.00 14.47 442 THR A CA 1
ATOM 3822 C C . THR A 1 442 ? 41.318 44.092 54.300 1.00 15.06 442 THR A C 1
ATOM 3823 O O . THR A 1 442 ? 40.258 43.739 53.783 1.00 15.07 442 THR A O 1
ATOM 3827 N N . LYS A 1 443 ? 41.549 44.007 55.601 1.00 15.85 443 LYS A N 1
ATOM 3828 C CA . LYS A 1 443 ? 40.521 43.550 56.537 1.00 16.48 443 LYS A CA 1
ATOM 3829 C C . LYS A 1 443 ? 39.311 44.482 56.543 1.00 16.64 443 LYS A C 1
ATOM 3830 O O . LYS A 1 443 ? 38.174 44.029 56.708 1.00 16.86 443 LYS A O 1
ATOM 3836 N N . PHE A 1 444 ? 39.571 45.779 56.354 1.00 16.59 444 PHE A N 1
ATOM 3837 C CA . PHE A 1 444 ? 38.546 46.819 56.306 1.00 16.44 444 PHE A CA 1
ATOM 3838 C C . PHE A 1 444 ? 38.846 47.792 55.171 1.00 16.19 444 PHE A C 1
ATOM 3839 O O . PHE A 1 444 ? 39.989 47.879 54.712 1.00 16.05 444 PHE A O 1
ATOM 3847 N N . SER A 1 445 ? 37.836 48.536 54.731 1.00 15.86 445 SER A N 1
ATOM 3848 C CA . SER A 1 445 ? 38.079 49.694 53.870 1.00 15.80 445 SER A CA 1
ATOM 3849 C C . SER A 1 445 ? 38.592 50.853 54.723 1.00 15.95 445 SER A C 1
ATOM 3850 O O . SER A 1 445 ? 38.411 50.863 55.950 1.00 16.08 445 SER A O 1
ATOM 3853 N N . GLU A 1 446 ? 39.240 51.817 54.074 1.00 15.67 446 GLU A N 1
ATOM 3854 C CA . GLU A 1 446 ? 39.765 53.017 54.740 1.00 16.06 446 GLU A CA 1
ATOM 3855 C C . GLU A 1 446 ? 38.732 53.737 55.626 1.00 16.22 446 GLU A C 1
ATOM 3856 O O . GLU A 1 446 ? 39.060 54.152 56.732 1.00 16.19 446 GLU A O 1
ATOM 3862 N N . ASP A 1 447 ? 37.493 53.850 55.143 1.00 16.46 447 ASP A N 1
ATOM 3863 C CA . ASP A 1 447 ? 36.448 54.621 55.835 1.00 16.90 447 ASP A CA 1
ATOM 3864 C C . ASP A 1 447 ? 35.948 53.953 57.116 1.00 17.00 447 ASP A C 1
ATOM 3865 O O . ASP A 1 447 ? 35.559 54.640 58.069 1.00 17.70 447 ASP A O 1
ATOM 3870 N N . VAL A 1 448 ? 35.977 52.620 57.133 1.00 17.02 448 VAL A N 1
ATOM 3871 C CA . VAL A 1 448 ? 35.773 51.833 58.352 1.00 16.85 448 VAL A CA 1
ATOM 3872 C C . VAL A 1 448 ? 36.883 52.122 59.375 1.00 17.16 448 VAL A C 1
ATOM 3873 O O . VAL A 1 448 ? 36.604 52.442 60.542 1.00 16.66 448 VAL A O 1
ATOM 3877 N N . ARG A 1 449 ? 38.140 52.001 58.944 1.00 17.29 449 ARG A N 1
ATOM 3878 C CA . ARG A 1 449 ? 39.271 52.296 59.831 1.00 17.37 449 ARG A CA 1
ATOM 3879 C C . ARG A 1 449 ? 39.199 53.720 60.410 1.00 17.20 449 ARG A C 1
ATOM 3880 O O . ARG A 1 449 ? 39.484 53.916 61.595 1.00 16.87 449 ARG A O 1
ATOM 3888 N N . MET A 1 450 ? 38.785 54.692 59.594 1.00 16.46 450 MET A N 1
ATOM 3889 C CA . MET A 1 450 ? 38.691 56.087 60.051 1.00 16.76 450 MET A CA 1
ATOM 3890 C C . MET A 1 450 ? 37.611 56.264 61.130 1.00 17.06 450 MET A C 1
ATOM 3891 O O . MET A 1 450 ? 37.806 56.998 62.101 1.00 16.98 450 MET A O 1
ATOM 3896 N N . ARG A 1 451 ? 36.487 55.574 60.953 1.00 17.29 451 ARG A N 1
ATOM 3897 C CA . ARG A 1 451 ? 35.430 55.533 61.961 1.00 17.67 451 ARG A CA 1
ATOM 3898 C C . ARG A 1 451 ? 35.899 54.905 63.272 1.00 17.98 451 ARG A C 1
ATOM 3899 O O . ARG A 1 451 ? 35.685 55.476 64.344 1.00 17.91 451 ARG A O 1
ATOM 3907 N N . ILE A 1 452 ? 36.549 53.745 63.192 1.00 18.26 452 ILE A N 1
ATOM 3908 C CA . ILE A 1 452 ? 36.989 53.050 64.408 1.00 18.64 452 ILE A CA 1
ATOM 3909 C C . ILE A 1 452 ? 38.059 53.851 65.157 1.00 19.09 452 ILE A C 1
ATOM 3910 O O . ILE A 1 452 ? 38.011 53.956 66.393 1.00 19.22 452 ILE A O 1
ATOM 3915 N N . SER A 1 453 ? 38.996 54.440 64.415 1.00 18.87 453 SER A N 1
ATOM 3916 C CA . SER A 1 453 ? 40.009 55.306 65.016 1.00 19.50 453 SER A CA 1
ATOM 3917 C C . SER A 1 453 ? 39.390 56.542 65.679 1.00 19.66 453 SER A C 1
ATOM 3918 O O . SER A 1 453 ? 39.921 57.045 66.667 1.00 19.91 453 SER A O 1
ATOM 3921 N N . ALA A 1 454 ? 38.273 57.022 65.136 1.00 20.02 454 ALA A N 1
ATOM 3922 C CA . ALA A 1 454 ? 37.557 58.151 65.730 1.00 20.57 454 ALA A CA 1
ATOM 3923 C C . ALA A 1 454 ? 37.004 57.824 67.126 1.00 20.92 454 ALA A C 1
ATOM 3924 O O . ALA A 1 454 ? 36.839 58.725 67.954 1.00 20.96 454 ALA A O 1
ATOM 3926 N N . ILE A 1 455 ? 36.713 56.545 67.373 1.00 21.57 455 ILE A N 1
ATOM 3927 C CA . ILE A 1 455 ? 36.355 56.068 68.717 1.00 22.06 455 ILE A CA 1
ATOM 3928 C C . ILE A 1 455 ? 37.410 56.490 69.757 1.00 22.20 455 ILE A C 1
ATOM 3929 O O . ILE A 1 455 ? 37.060 56.991 70.834 1.00 22.36 455 ILE A O 1
ATOM 3934 N N . SER A 1 456 ? 38.690 56.309 69.412 1.00 22.08 456 SER A N 1
ATOM 3935 C CA . SER A 1 456 ? 39.813 56.625 70.305 1.00 22.03 456 SER A CA 1
ATOM 3936 C C . SER A 1 456 ? 39.935 58.116 70.666 1.00 22.00 456 SER A C 1
ATOM 3937 O O . SER A 1 456 ? 40.675 58.469 71.582 1.00 22.18 456 SER A O 1
ATOM 3940 N N . GLU A 1 457 ? 39.222 58.982 69.946 1.00 21.84 457 GLU A N 1
ATOM 3941 C CA . GLU A 1 457 ? 39.197 60.416 70.259 1.00 21.98 457 GLU A CA 1
ATOM 3942 C C . GLU A 1 457 ? 38.242 60.734 71.416 1.00 22.38 457 GLU A C 1
ATOM 3943 O O . GLU A 1 457 ? 38.358 61.780 72.067 1.00 21.90 457 GLU A O 1
ATOM 3949 N N . ILE A 1 458 ? 37.287 59.837 71.650 1.00 22.64 458 ILE A N 1
ATOM 3950 C CA . ILE A 1 458 ? 36.283 60.030 72.701 1.00 23.08 458 ILE A CA 1
ATOM 3951 C C . ILE A 1 458 ? 36.173 58.779 73.586 1.00 23.32 458 ILE A C 1
ATOM 3952 O O . ILE A 1 458 ? 35.097 58.201 73.703 1.00 23.68 458 ILE A O 1
ATOM 3957 N N . PRO A 1 459 ? 37.293 58.363 74.219 1.00 23.98 459 PRO A N 1
ATOM 3958 C CA . PRO A 1 459 ? 37.321 57.054 74.886 1.00 24.63 459 PRO A CA 1
ATOM 3959 C C . PRO A 1 459 ? 36.463 56.960 76.149 1.00 25.51 459 PRO A C 1
ATOM 3960 O O . PRO A 1 459 ? 36.012 55.866 76.499 1.00 24.94 459 PRO A O 1
ATOM 3964 N N . ASP A 1 460 ? 36.247 58.090 76.821 1.00 26.99 460 ASP A N 1
ATOM 3965 C CA . ASP A 1 460 ? 35.375 58.122 78.003 1.00 28.25 460 ASP A CA 1
ATOM 3966 C C . ASP A 1 460 ? 33.925 57.854 77.614 1.00 28.51 460 ASP A C 1
ATOM 3967 O O . ASP A 1 460 ? 33.251 57.047 78.257 1.00 28.68 460 ASP A O 1
ATOM 3972 N N . GLU A 1 461 ? 33.466 58.506 76.542 1.00 28.67 461 GLU A N 1
ATOM 3973 C CA . GLU A 1 461 ? 32.127 58.280 75.993 1.00 29.03 461 GLU A CA 1
ATOM 3974 C C . GLU A 1 461 ? 31.973 56.845 75.479 1.00 29.00 461 GLU A C 1
ATOM 3975 O O . GLU A 1 461 ? 30.940 56.208 75.692 1.00 29.00 461 GLU A O 1
ATOM 3981 N N . TRP A 1 462 ? 33.011 56.350 74.802 1.00 29.13 462 TRP A N 1
ATOM 3982 C CA . TRP A 1 462 ? 33.067 54.975 74.300 1.00 29.02 462 TRP A CA 1
ATOM 3983 C C . TRP A 1 462 ? 32.914 53.959 75.436 1.00 29.49 462 TRP A C 1
ATOM 3984 O O . TRP A 1 462 ? 32.067 53.069 75.362 1.00 29.35 462 TRP A O 1
ATOM 3995 N N . ALA A 1 463 ? 33.719 54.113 76.487 1.00 30.34 463 ALA A N 1
ATOM 3996 C CA . ALA A 1 463 ? 33.664 53.216 77.645 1.00 31.25 463 ALA A CA 1
ATOM 3997 C C . ALA A 1 463 ? 32.264 53.216 78.261 1.00 31.76 463 ALA A C 1
ATOM 3998 O O . ALA A 1 463 ? 31.741 52.165 78.635 1.00 32.16 463 ALA A O 1
ATOM 4000 N N . LYS A 1 464 ? 31.665 54.401 78.334 1.00 32.48 464 LYS A N 1
ATOM 4001 C CA . LYS A 1 464 ? 30.310 54.577 78.843 1.00 33.29 464 LYS A CA 1
ATOM 4002 C C . LYS A 1 464 ? 29.271 53.849 77.983 1.00 33.42 464 LYS A C 1
ATOM 4003 O O . LYS A 1 464 ? 28.379 53.190 78.517 1.00 33.62 464 LYS A O 1
ATOM 4009 N N . LYS A 1 465 ? 29.386 53.969 76.659 1.00 33.48 465 LYS A N 1
ATOM 4010 C CA . LYS A 1 465 ? 28.442 53.317 75.745 1.00 33.54 465 LYS A CA 1
ATOM 4011 C C . LYS A 1 465 ? 28.575 51.793 75.756 1.00 33.80 465 LYS A C 1
ATOM 4012 O O . LYS A 1 465 ? 27.570 51.082 75.747 1.00 33.53 465 LYS A O 1
ATOM 4018 N N . VAL A 1 466 ? 29.816 51.307 75.788 1.00 34.19 466 VAL A N 1
ATOM 4019 C CA . VAL A 1 466 ? 30.114 49.870 75.835 1.00 34.89 466 VAL A CA 1
ATOM 4020 C C . VAL A 1 466 ? 29.472 49.198 77.061 1.00 35.30 466 VAL A C 1
ATOM 4021 O O . VAL A 1 466 ? 28.861 48.129 76.943 1.00 35.20 466 VAL A O 1
ATOM 4025 N N . ASN A 1 467 ? 29.608 49.836 78.224 1.00 35.73 467 ASN A N 1
ATOM 4026 C CA . ASN A 1 467 ? 28.974 49.359 79.449 1.00 36.16 467 ASN A CA 1
ATOM 4027 C C . ASN A 1 467 ? 27.449 49.380 79.353 1.00 36.25 467 ASN A C 1
ATOM 4028 O O . ASN A 1 467 ? 26.786 48.393 79.680 1.00 36.21 467 ASN A O 1
ATOM 4033 N N . GLU A 1 468 ? 26.910 50.509 78.899 1.00 36.44 468 GLU A N 1
ATOM 4034 C CA . GLU A 1 468 ? 25.476 50.678 78.686 1.00 37.00 468 GLU A CA 1
ATOM 4035 C C . GLU A 1 468 ? 24.909 49.607 77.749 1.00 37.04 468 GLU A C 1
ATOM 4036 O O . GLU A 1 468 ? 23.866 49.012 78.042 1.00 36.78 468 GLU A O 1
ATOM 4042 N N . TRP A 1 469 ? 25.601 49.358 76.634 1.00 37.04 469 TRP A N 1
ATOM 4043 C CA . TRP A 1 469 ? 25.149 48.362 75.661 1.00 37.03 469 TRP A CA 1
ATOM 4044 C C . TRP A 1 469 ? 25.204 46.954 76.239 1.00 37.22 469 TRP A C 1
ATOM 4045 O O . TRP A 1 469 ? 24.311 46.146 75.991 1.00 37.26 469 TRP A O 1
ATOM 4056 N N . HIS A 1 470 ? 26.255 46.672 77.007 1.00 37.70 470 HIS A N 1
ATOM 4057 C CA . HIS A 1 470 ? 26.413 45.382 77.674 1.00 38.39 470 HIS A CA 1
ATOM 4058 C C . HIS A 1 470 ? 25.208 45.101 78.576 1.00 38.71 470 HIS A C 1
ATOM 4059 O O . HIS A 1 470 ? 24.652 44.002 78.558 1.00 38.65 470 HIS A O 1
ATOM 4066 N N . ASN A 1 471 ? 24.806 46.118 79.337 1.00 39.26 471 ASN A N 1
ATOM 4067 C CA . ASN A 1 471 ? 23.671 46.024 80.259 1.00 39.83 471 ASN A CA 1
ATOM 4068 C C . ASN A 1 471 ? 22.321 45.895 79.569 1.00 39.98 471 ASN A C 1
ATOM 4069 O O . ASN A 1 471 ? 21.426 45.210 80.076 1.00 40.28 471 ASN A O 1
ATOM 4074 N N . ILE A 1 472 ? 22.172 46.552 78.421 1.00 40.12 472 ILE A N 1
ATOM 4075 C CA . ILE A 1 472 ? 20.946 46.440 77.626 1.00 40.27 472 ILE A CA 1
ATOM 4076 C C . ILE A 1 472 ? 20.809 45.035 77.026 1.00 40.37 472 ILE A C 1
ATOM 4077 O O . ILE A 1 472 ? 19.762 44.398 77.155 1.00 40.17 472 ILE A O 1
ATOM 4082 N N . LEU A 1 473 ? 21.880 44.552 76.398 1.00 40.56 473 LEU A N 1
ATOM 4083 C CA . LEU A 1 473 ? 21.823 43.327 75.593 1.00 40.80 473 LEU A CA 1
ATOM 4084 C C . LEU A 1 473 ? 22.086 42.027 76.361 1.00 41.07 473 LEU A C 1
ATOM 4085 O O . LEU A 1 473 ? 21.693 40.952 75.902 1.00 41.23 473 LEU A O 1
ATOM 4090 N N A ASN A 1 474 ? 22.746 42.125 77.513 1.00 41.38 474 ASN A N 1
ATOM 4091 N N B ASN A 1 474 ? 22.785 42.116 77.598 0.00 39.77 474 ASN A N 1
ATOM 4092 C CA A ASN A 1 474 ? 23.164 40.947 78.289 1.00 41.79 474 ASN A CA 1
ATOM 4093 C CA B ASN A 1 474 ? 23.265 40.950 78.283 0.00 39.85 474 ASN A CA 1
ATOM 4094 C C A ASN A 1 474 ? 23.735 39.820 77.412 1.00 41.89 474 ASN A C 1
ATOM 4095 C C B ASN A 1 474 ? 23.736 39.819 77.380 0.00 39.90 474 ASN A C 1
ATOM 4096 O O A ASN A 1 474 ? 23.171 38.724 77.371 1.00 42.02 474 ASN A O 1
ATOM 4097 O O B ASN A 1 474 ? 23.119 38.800 77.290 0.00 39.96 474 ASN A O 1
ATOM 4106 N N . PRO A 1 475 ? 24.850 40.085 76.699 1.00 41.95 475 PRO A N 1
ATOM 4107 C CA . PRO A 1 475 ? 25.406 39.080 75.781 1.00 41.75 475 PRO A CA 1
ATOM 4108 C C . PRO A 1 475 ? 25.988 37.855 76.495 1.00 41.56 475 PRO A C 1
ATOM 4109 O O . PRO A 1 475 ? 26.516 37.979 77.600 1.00 41.54 475 PRO A O 1
ATOM 4113 N N . ASN A 1 476 ? 25.881 36.684 75.867 1.00 41.28 476 ASN A N 1
ATOM 4114 C CA . ASN A 1 476 ? 26.490 35.465 76.411 1.00 40.98 476 ASN A CA 1
ATOM 4115 C C . ASN A 1 476 ? 27.699 34.989 75.592 1.00 40.52 476 ASN A C 1
ATOM 4116 O O . ASN A 1 476 ? 28.156 33.845 75.720 1.00 40.62 476 ASN A O 1
ATOM 4121 N N . ILE A 1 477 ? 28.199 35.884 74.744 1.00 39.78 477 ILE A N 1
ATOM 4122 C CA . ILE A 1 477 ? 29.496 35.712 74.102 1.00 38.77 477 ILE A CA 1
ATOM 4123 C C . ILE A 1 477 ? 30.557 36.317 75.023 1.00 38.25 477 ILE A C 1
ATOM 4124 O O . ILE A 1 477 ? 30.233 37.141 75.885 1.00 38.28 477 ILE A O 1
ATOM 4129 N N . ASP A 1 478 ? 31.812 35.905 74.858 1.00 37.39 478 ASP A N 1
ATOM 4130 C CA . ASP A 1 478 ? 32.880 36.395 75.733 1.00 36.65 478 ASP A CA 1
ATOM 4131 C C . ASP A 1 478 ? 33.207 37.870 75.475 1.00 35.80 478 ASP A C 1
ATOM 4132 O O . ASP A 1 478 ? 32.857 38.421 74.429 1.00 35.80 478 ASP A O 1
ATOM 4137 N N . LYS A 1 479 ? 33.871 38.497 76.441 1.00 34.61 479 LYS A N 1
ATOM 4138 C CA . LYS A 1 479 ? 34.112 39.941 76.436 1.00 33.43 479 LYS A CA 1
ATOM 4139 C C . LYS A 1 479 ? 34.943 40.443 75.257 1.00 32.35 479 LYS A C 1
ATOM 4140 O O . LYS A 1 479 ? 34.708 41.549 74.762 1.00 31.83 479 LYS A O 1
ATOM 4146 N N . ASN A 1 480 ? 35.908 39.635 74.819 1.00 30.93 480 ASN A N 1
ATOM 4147 C CA . ASN A 1 480 ? 36.740 39.994 73.669 1.00 30.03 480 ASN A CA 1
ATOM 4148 C C . ASN A 1 480 ? 35.952 40.036 72.358 1.00 29.41 480 ASN A C 1
ATOM 4149 O O . ASN A 1 480 ? 36.131 40.949 71.550 1.00 29.13 480 ASN A O 1
ATOM 4154 N N . ASP A 1 481 ? 35.081 39.046 72.166 1.00 29.05 481 ASP A N 1
ATOM 4155 C CA . ASP A 1 481 ? 34.232 38.966 70.980 1.00 28.58 481 ASP A CA 1
ATOM 4156 C C . ASP A 1 481 ? 33.142 40.026 70.997 1.00 28.44 481 ASP A C 1
ATOM 4157 O O . ASP A 1 481 ? 32.695 40.485 69.940 1.00 28.05 481 ASP A O 1
ATOM 4162 N N . GLU A 1 482 ? 32.704 40.389 72.201 1.00 27.95 482 GLU A N 1
ATOM 4163 C CA . GLU A 1 482 ? 31.732 41.461 72.387 1.00 27.80 482 GLU A CA 1
ATOM 4164 C C . GLU A 1 482 ? 32.359 42.801 72.021 1.00 26.92 482 GLU A C 1
ATOM 4165 O O . GLU A 1 482 ? 31.731 43.625 71.358 1.00 26.90 482 GLU A O 1
ATOM 4171 N N . TYR A 1 483 ? 33.602 43.004 72.456 1.00 26.37 483 TYR A N 1
ATOM 4172 C CA . TYR A 1 483 ? 34.334 44.232 72.173 1.00 25.51 483 TYR A CA 1
ATOM 4173 C C . TYR A 1 483 ? 34.644 44.324 70.669 1.00 25.14 483 TYR A C 1
ATOM 4174 O O . TYR A 1 483 ? 34.571 45.406 70.079 1.00 25.04 483 TYR A O 1
ATOM 4183 N N . ARG A 1 484 ? 34.971 43.182 70.065 1.00 24.21 484 ARG A N 1
ATOM 4184 C CA . ARG A 1 484 ? 35.183 43.087 68.619 1.00 23.75 484 ARG A CA 1
ATOM 4185 C C . ARG A 1 484 ? 33.924 43.508 67.875 1.00 23.11 484 ARG A C 1
ATOM 4186 O O . ARG A 1 484 ? 33.988 44.337 66.970 1.00 22.74 484 ARG A O 1
ATOM 4194 N N . LEU A 1 485 ? 32.782 42.944 68.272 1.00 22.87 485 LEU A N 1
ATOM 4195 C CA . LEU A 1 485 ? 31.502 43.241 67.628 1.00 22.70 485 LEU A CA 1
ATOM 4196 C C . LEU A 1 485 ? 31.114 44.720 67.698 1.00 22.43 485 LEU A C 1
ATOM 4197 O O . LEU A 1 485 ? 30.700 45.289 66.690 1.00 22.12 485 LEU A O 1
ATOM 4202 N N . TYR A 1 486 ? 31.242 45.337 68.876 1.00 22.58 486 TYR A N 1
ATOM 4203 C CA . TYR A 1 486 ? 30.938 46.765 69.031 1.00 22.48 486 TYR A CA 1
ATOM 4204 C C . TYR A 1 486 ? 31.793 47.637 68.106 1.00 21.81 486 TYR A C 1
ATOM 4205 O O . TYR A 1 486 ? 31.276 48.534 67.440 1.00 21.21 486 TYR A O 1
ATOM 4214 N N . GLN A 1 487 ? 33.097 47.372 68.069 1.00 21.33 487 GLN A N 1
ATOM 4215 C CA . GLN A 1 487 ? 33.983 48.124 67.170 1.00 21.34 487 GLN A CA 1
ATOM 4216 C C . GLN A 1 487 ? 33.569 47.923 65.703 1.00 20.86 487 GLN A C 1
ATOM 4217 O O . GLN A 1 487 ? 33.489 48.885 64.933 1.00 20.60 487 GLN A O 1
ATOM 4223 N N . THR A 1 488 ? 33.269 46.677 65.338 1.00 20.65 488 THR A N 1
ATOM 4224 C CA . THR A 1 488 ? 32.917 46.335 63.952 1.00 20.69 488 THR A CA 1
ATOM 4225 C C . THR A 1 488 ? 31.646 47.048 63.471 1.00 20.62 488 THR A C 1
ATOM 4226 O O . THR A 1 488 ? 31.617 47.585 62.360 1.00 20.79 488 THR A O 1
ATOM 4230 N N . ILE A 1 489 ? 30.603 47.059 64.302 1.00 20.52 489 ILE A N 1
ATOM 4231 C CA . ILE A 1 489 ? 29.348 47.719 63.927 1.00 20.63 489 ILE A CA 1
ATOM 4232 C C . ILE A 1 489 ? 29.527 49.239 63.841 1.00 20.66 489 ILE A C 1
ATOM 4233 O O . ILE A 1 489 ? 29.034 49.868 62.906 1.00 20.67 489 ILE A O 1
ATOM 4238 N N . VAL A 1 490 ? 30.260 49.819 64.791 1.00 20.41 490 VAL A N 1
ATOM 4239 C CA . VAL A 1 490 ? 30.580 51.249 64.743 1.00 20.53 490 VAL A CA 1
ATOM 4240 C C . VAL A 1 490 ? 31.326 51.600 63.445 1.00 20.29 490 VAL A C 1
ATOM 4241 O O . VAL A 1 490 ? 30.973 52.567 62.772 1.00 20.92 490 VAL A O 1
ATOM 4245 N N . GLY A 1 491 ? 32.340 50.811 63.099 1.00 19.87 491 GLY A N 1
ATOM 4246 C CA . GLY A 1 491 ? 33.117 51.051 61.875 1.00 19.98 491 GLY A CA 1
ATOM 4247 C C . GLY A 1 491 ? 32.338 50.851 60.584 1.00 20.21 491 GLY A C 1
ATOM 4248 O O . GLY A 1 491 ? 32.435 51.668 59.671 1.00 19.86 491 GLY A O 1
ATOM 4249 N N . SER A 1 492 ? 31.553 49.773 60.515 1.00 20.40 492 SER A N 1
ATOM 4250 C CA . SER A 1 492 ? 30.931 49.354 59.257 1.00 21.20 492 SER A CA 1
ATOM 4251 C C . SER A 1 492 ? 29.438 49.662 59.121 1.00 22.02 492 SER A C 1
ATOM 4252 O O . SER A 1 492 ? 28.835 49.318 58.099 1.00 22.06 492 SER A O 1
ATOM 4255 N N . PHE A 1 493 ? 28.857 50.319 60.125 1.00 22.84 493 PHE A N 1
ATOM 4256 C CA . PHE A 1 493 ? 27.407 50.566 60.165 1.00 23.98 493 PHE A CA 1
ATOM 4257 C C . PHE A 1 493 ? 26.821 51.108 58.870 1.00 24.64 493 PHE A C 1
ATOM 4258 O O . PHE A 1 493 ? 27.280 52.128 58.344 1.00 24.79 493 PHE A O 1
ATOM 4266 N N . ASP A 1 494 ? 25.803 50.411 58.365 1.00 25.50 494 ASP A N 1
ATOM 4267 C CA . ASP A 1 494 ? 25.100 50.821 57.153 1.00 26.54 494 ASP A CA 1
ATOM 4268 C C . ASP A 1 494 ? 23.566 50.746 57.329 1.00 26.97 494 ASP A C 1
ATOM 4269 O O . ASP A 1 494 ? 22.831 50.323 56.428 1.00 27.00 494 ASP A O 1
ATOM 4274 N N . GLY A 1 495 ? 23.096 51.160 58.501 1.00 27.07 495 GLY A N 1
ATOM 4275 C CA . GLY A 1 495 ? 21.666 51.196 58.795 1.00 27.34 495 GLY A CA 1
ATOM 4276 C C . GLY A 1 495 ? 21.173 49.911 59.433 1.00 27.64 495 GLY A C 1
ATOM 4277 O O . GLY A 1 495 ? 21.665 48.819 59.123 1.00 27.18 495 GLY A O 1
ATOM 4278 N N . PHE A 1 496 ? 20.207 50.038 60.341 1.00 27.97 496 PHE A N 1
ATOM 4279 C CA . PHE A 1 496 ? 19.551 48.867 60.917 1.00 28.53 496 PHE A CA 1
ATOM 4280 C C . PHE A 1 496 ? 18.541 48.271 59.936 1.00 29.12 496 PHE A C 1
ATOM 4281 O O . PHE A 1 496 ? 17.329 48.508 60.019 1.00 29.89 496 PHE A O 1
ATOM 4289 N N . ASN A 1 497 ? 19.068 47.503 58.991 1.00 29.20 497 ASN A N 1
ATOM 4290 C CA . ASN A 1 497 ? 18.267 46.840 57.974 1.00 29.47 497 ASN A CA 1
ATOM 4291 C C . ASN A 1 497 ? 18.782 45.424 57.745 1.00 29.27 497 ASN A C 1
ATOM 4292 O O . ASN A 1 497 ? 19.894 45.090 58.160 1.00 29.42 497 ASN A O 1
ATOM 4297 N N . ASN A 1 498 ? 17.968 44.599 57.090 1.00 28.86 498 ASN A N 1
ATOM 4298 C CA . ASN A 1 498 ? 18.284 43.185 56.897 1.00 28.61 498 ASN A CA 1
ATOM 4299 C C . ASN A 1 498 ? 19.546 42.907 56.077 1.00 28.00 498 ASN A C 1
ATOM 4300 O O . ASN A 1 498 ? 20.323 42.013 56.423 1.00 28.08 498 ASN A O 1
ATOM 4305 N N A GLU A 1 499 ? 19.729 43.664 54.994 0.50 27.67 499 GLU A N 1
ATOM 4306 N N B GLU A 1 499 ? 19.746 43.670 55.005 0.50 27.74 499 GLU A N 1
ATOM 4307 C CA A GLU A 1 499 ? 20.904 43.532 54.133 0.50 27.36 499 GLU A CA 1
ATOM 4308 C CA B GLU A 1 499 ? 20.914 43.492 54.133 0.50 27.49 499 GLU A CA 1
ATOM 4309 C C A GLU A 1 499 ? 22.183 43.685 54.955 0.50 26.81 499 GLU A C 1
ATOM 4310 C C B GLU A 1 499 ? 22.242 43.745 54.859 0.50 26.91 499 GLU A C 1
ATOM 4311 O O A GLU A 1 499 ? 23.027 42.787 54.969 0.50 26.70 499 GLU A O 1
ATOM 4312 O O B GLU A 1 499 ? 23.185 42.968 54.710 0.50 26.93 499 GLU A O 1
ATOM 4323 N N . TYR A 1 500 ? 22.304 44.808 55.660 1.00 26.38 500 TYR A N 1
ATOM 4324 C CA . TYR A 1 500 ? 23.467 45.042 56.518 1.00 25.66 500 TYR A CA 1
ATOM 4325 C C . TYR A 1 500 ? 23.566 44.024 57.664 1.00 25.26 500 TYR A C 1
ATOM 4326 O O . TYR A 1 500 ? 24.657 43.530 57.967 1.00 24.85 500 TYR A O 1
ATOM 4335 N N . LYS A 1 501 ? 22.428 43.691 58.279 1.00 24.98 501 LYS A N 1
ATOM 4336 C CA . LYS A 1 501 ? 22.404 42.693 59.347 1.00 24.97 501 LYS A CA 1
ATOM 4337 C C . LYS A 1 501 ? 23.087 41.387 58.941 1.00 24.61 501 LYS A C 1
ATOM 4338 O O . LYS A 1 501 ? 23.882 40.838 59.705 1.00 24.59 501 LYS A O 1
ATOM 4344 N N . GLU A 1 502 ? 22.775 40.901 57.740 1.00 24.57 502 GLU A N 1
ATOM 4345 C CA . GLU A 1 502 ? 23.320 39.632 57.269 1.00 24.65 502 GLU A CA 1
ATOM 4346 C C . GLU A 1 502 ? 24.802 39.739 56.885 1.00 23.76 502 GLU A C 1
ATOM 4347 O O . GLU A 1 502 ? 25.557 38.795 57.091 1.00 23.79 502 GLU A O 1
ATOM 4353 N N . ARG A 1 503 ? 25.198 40.882 56.329 1.00 23.24 503 ARG A N 1
ATOM 4354 C CA . ARG A 1 503 ? 26.618 41.180 56.082 1.00 23.29 503 ARG A CA 1
ATOM 4355 C C . ARG A 1 503 ? 27.417 41.158 57.388 1.00 22.70 503 ARG A C 1
ATOM 4356 O O . ARG A 1 503 ? 28.509 40.585 57.447 1.00 22.56 503 ARG A O 1
ATOM 4364 N N . LEU A 1 504 ? 26.864 41.781 58.429 1.00 22.43 504 LEU A N 1
ATOM 4365 C CA . LEU A 1 504 ? 27.515 41.832 59.738 1.00 22.49 504 LEU A CA 1
ATOM 4366 C C . LEU A 1 504 ? 27.655 40.438 60.354 1.00 22.42 504 LEU A C 1
ATOM 4367 O O . LEU A 1 504 ? 28.721 40.092 60.860 1.00 22.64 504 LEU A O 1
ATOM 4372 N N . LYS A 1 505 ? 26.586 39.641 60.296 1.00 22.41 505 LYS A N 1
ATOM 4373 C CA . LYS A 1 505 ? 26.626 38.257 60.781 1.00 22.37 505 LYS A CA 1
ATOM 4374 C C . LYS A 1 505 ? 27.678 37.436 60.045 1.00 21.89 505 LYS A C 1
ATOM 4375 O O . LYS A 1 505 ? 28.491 36.765 60.675 1.00 22.10 505 LYS A O 1
ATOM 4381 N N . ALA A 1 506 ? 27.639 37.487 58.712 1.00 21.54 506 ALA A N 1
ATOM 4382 C CA . ALA A 1 506 ? 28.592 36.767 57.877 1.00 21.19 506 ALA A CA 1
ATOM 4383 C C . ALA A 1 506 ? 30.031 37.113 58.268 1.00 21.01 506 ALA A C 1
ATOM 4384 O O . ALA A 1 506 ? 30.855 36.215 58.471 1.00 20.87 506 ALA A O 1
ATOM 4386 N N . HIS A 1 507 ? 30.316 38.409 58.399 1.00 20.96 507 HIS A N 1
ATOM 4387 C CA . HIS A 1 507 ? 31.650 38.859 58.769 1.00 20.63 507 HIS A CA 1
ATOM 4388 C C . HIS A 1 507 ? 32.082 38.416 60.171 1.00 20.86 507 HIS A C 1
ATOM 4389 O O . HIS A 1 507 ? 33.217 37.966 60.357 1.00 20.16 507 HIS A O 1
ATOM 4396 N N . MET A 1 508 ? 31.183 38.537 61.149 1.00 21.22 508 MET A N 1
ATOM 4397 C CA . MET A 1 508 ? 31.519 38.166 62.531 1.00 21.86 508 MET A CA 1
ATOM 4398 C C . MET A 1 508 ? 31.850 36.685 62.668 1.00 21.85 508 MET A C 1
ATOM 4399 O O . MET A 1 508 ? 32.756 36.323 63.408 1.00 22.28 508 MET A O 1
ATOM 4404 N N . ILE A 1 509 ? 31.127 35.838 61.935 1.00 22.48 509 ILE A N 1
ATOM 4405 C CA . ILE A 1 509 ? 31.417 34.399 61.905 1.00 22.37 509 ILE A CA 1
ATOM 4406 C C . ILE A 1 509 ? 32.793 34.139 61.288 1.00 21.85 509 ILE A C 1
ATOM 4407 O O . ILE A 1 509 ? 33.575 33.356 61.828 1.00 21.61 509 ILE A O 1
ATOM 4412 N N . LYS A 1 510 ? 33.092 34.814 60.178 1.00 22.02 510 LYS A N 1
ATOM 4413 C CA . LYS A 1 510 ? 34.449 34.773 59.610 1.00 21.77 510 LYS A CA 1
ATOM 4414 C C . LYS A 1 510 ? 35.488 35.198 60.656 1.00 21.74 510 LYS A C 1
ATOM 4415 O O . LYS A 1 510 ? 36.481 34.500 60.859 1.00 21.92 510 LYS A O 1
ATOM 4421 N N . ALA A 1 511 ? 35.246 36.324 61.327 1.00 21.86 511 ALA A N 1
ATOM 4422 C CA . ALA A 1 511 ? 36.181 36.834 62.342 1.00 22.11 511 ALA A CA 1
ATOM 4423 C C . ALA A 1 511 ? 36.398 35.823 63.473 1.00 22.35 511 ALA A C 1
ATOM 4424 O O . ALA A 1 511 ? 37.530 35.612 63.914 1.00 22.47 511 ALA A O 1
ATOM 4426 N N . LEU A 1 512 ? 35.313 35.187 63.914 1.00 22.58 512 LEU A N 1
ATOM 4427 C CA . LEU A 1 512 ? 35.391 34.145 64.940 1.00 22.81 512 LEU A CA 1
ATOM 4428 C C . LEU A 1 512 ? 36.189 32.925 64.471 1.00 22.69 512 LEU A C 1
ATOM 4429 O O . LEU A 1 512 ? 37.013 32.395 65.211 1.00 22.75 512 LEU A O 1
ATOM 4434 N N . ARG A 1 513 ? 35.949 32.491 63.235 1.00 22.89 513 ARG A N 1
ATOM 4435 C CA . ARG A 1 513 ? 36.624 31.313 62.697 1.00 23.08 513 ARG A CA 1
ATOM 4436 C C . ARG A 1 513 ? 38.094 31.565 62.405 1.00 22.84 513 ARG A C 1
ATOM 4437 O O . ARG A 1 513 ? 38.917 30.659 62.551 1.00 23.07 513 ARG A O 1
ATOM 4445 N N . GLU A 1 514 ? 38.427 32.795 62.013 1.00 22.74 514 GLU A N 1
ATOM 4446 C CA . GLU A 1 514 ? 39.829 33.171 61.808 1.00 22.98 514 GLU A CA 1
ATOM 4447 C C . GLU A 1 514 ? 40.613 33.175 63.127 1.00 23.21 514 GLU A C 1
ATOM 4448 O O . GLU A 1 514 ? 41.740 32.675 63.180 1.00 23.10 514 GLU A O 1
ATOM 4454 N N . ALA A 1 515 ? 40.009 33.733 64.177 1.00 23.28 515 ALA A N 1
ATOM 4455 C CA . ALA A 1 515 ? 40.635 33.816 65.504 1.00 24.10 515 ALA A CA 1
ATOM 4456 C C . ALA A 1 515 ? 40.901 32.438 66.114 1.00 24.41 515 ALA A C 1
ATOM 4457 O O . ALA A 1 515 ? 41.854 32.271 66.878 1.00 24.40 515 ALA A O 1
ATOM 4459 N N . LYS A 1 516 ? 40.049 31.472 65.767 1.00 25.20 516 LYS A N 1
ATOM 4460 C CA . LYS A 1 516 ? 40.192 30.070 66.176 1.00 26.45 516 LYS A CA 1
ATOM 4461 C C . LYS A 1 516 ? 40.134 29.862 67.692 1.00 27.46 516 LYS A C 1
ATOM 4462 O O . LYS A 1 516 ? 40.678 28.881 68.208 1.00 27.77 516 LYS A O 1
ATOM 4468 N N . VAL A 1 517 ? 39.482 30.784 68.396 1.00 28.37 517 VAL A N 1
ATOM 4469 C CA . VAL A 1 517 ? 39.390 30.712 69.857 1.00 29.26 517 VAL A CA 1
ATOM 4470 C C . VAL A 1 517 ? 38.240 29.801 70.282 1.00 29.83 517 VAL A C 1
ATOM 4471 O O . VAL A 1 517 ? 38.447 28.843 71.031 1.00 30.33 517 VAL A O 1
ATOM 4475 N N . HIS A 1 518 ? 37.038 30.101 69.793 1.00 30.44 518 HIS A N 1
ATOM 4476 C CA . HIS A 1 518 ? 35.832 29.353 70.150 1.00 31.04 518 HIS A CA 1
ATOM 4477 C C . HIS A 1 518 ? 35.324 28.481 69.004 1.00 31.16 518 HIS A C 1
ATOM 4478 O O . HIS A 1 518 ? 34.497 27.591 69.208 1.00 31.49 518 HIS A O 1
ATOM 4485 N N . THR A 1 519 ? 35.813 28.750 67.798 1.00 30.83 519 THR A N 1
ATOM 4486 C CA . THR A 1 519 ? 35.347 28.073 66.592 1.00 30.57 519 THR A CA 1
ATOM 4487 C C . THR A 1 519 ? 36.438 28.171 65.519 1.00 30.60 519 THR A C 1
ATOM 4488 O O . THR A 1 519 ? 37.400 28.926 65.680 1.00 30.48 519 THR A O 1
ATOM 4492 N N . ASP A 1 520 ? 36.306 27.386 64.453 1.00 30.46 520 ASP A N 1
ATOM 4493 C CA . ASP A 1 520 ? 37.237 27.460 63.324 1.00 30.35 520 ASP A CA 1
ATOM 4494 C C . ASP A 1 520 ? 36.604 26.933 62.038 1.00 30.21 520 ASP A C 1
ATOM 4495 O O . ASP A 1 520 ? 35.443 26.511 62.034 1.00 30.14 520 ASP A O 1
ATOM 4500 N N . TRP A 1 521 ? 37.366 26.955 60.949 1.00 30.06 521 TRP A N 1
ATOM 4501 C CA . TRP A 1 521 ? 36.845 26.539 59.649 1.00 29.99 521 TRP A CA 1
ATOM 4502 C C . TRP A 1 521 ? 36.684 25.021 59.524 1.00 30.58 521 TRP A C 1
ATOM 4503 O O . TRP A 1 521 ? 35.863 24.548 58.738 1.00 30.87 521 TRP A O 1
ATOM 4514 N N . VAL A 1 522 ? 37.462 24.268 60.298 1.00 31.20 522 VAL A N 1
ATOM 4515 C CA . VAL A 1 522 ? 37.427 22.801 60.243 1.00 31.90 522 VAL A CA 1
ATOM 4516 C C . VAL A 1 522 ? 36.333 22.273 61.172 1.00 32.28 522 VAL A C 1
ATOM 4517 O O . VAL A 1 522 ? 35.449 21.528 60.743 1.00 32.58 522 VAL A O 1
ATOM 4521 N N . ASN A 1 523 ? 36.401 22.677 62.438 1.00 32.62 523 ASN A N 1
ATOM 4522 C CA . ASN A 1 523 ? 35.411 22.306 63.439 1.00 32.85 523 ASN A CA 1
ATOM 4523 C C . ASN A 1 523 ? 34.572 23.497 63.882 1.00 32.84 523 ASN A C 1
ATOM 4524 O O . ASN A 1 523 ? 34.959 24.262 64.768 1.00 32.64 523 ASN A O 1
ATOM 4529 N N . VAL A 1 524 ? 33.420 23.635 63.237 1.00 32.95 524 VAL A N 1
ATOM 4530 C CA . VAL A 1 524 ? 32.492 24.727 63.481 1.00 33.53 524 VAL A CA 1
ATOM 4531 C C . VAL A 1 524 ? 31.745 24.526 64.797 1.00 33.99 524 VAL A C 1
ATOM 4532 O O . VAL A 1 524 ? 31.032 23.532 64.974 1.00 34.41 524 VAL A O 1
ATOM 4536 N N . ASN A 1 525 ? 31.934 25.469 65.716 1.00 34.14 525 ASN A N 1
ATOM 4537 C CA . ASN A 1 525 ? 31.148 25.532 66.944 1.00 34.37 525 ASN A CA 1
ATOM 4538 C C . ASN A 1 525 ? 29.835 26.249 66.652 1.00 34.63 525 ASN A C 1
ATOM 4539 O O . ASN A 1 525 ? 29.702 27.457 66.878 1.00 34.52 525 ASN A O 1
ATOM 4544 N N . THR A 1 526 ? 28.863 25.495 66.149 1.00 34.94 526 THR A N 1
ATOM 4545 C CA . THR A 1 526 ? 27.573 26.062 65.744 1.00 35.39 526 THR A CA 1
ATOM 4546 C C . 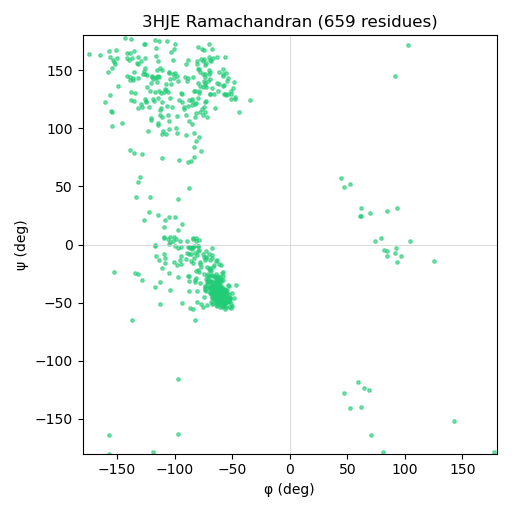THR A 1 526 ? 26.791 26.724 66.894 1.00 35.28 526 THR A C 1
ATOM 4547 O O . THR A 1 526 ? 26.008 27.653 66.656 1.00 35.33 526 THR A O 1
ATOM 4551 N N A GLU A 1 527 ? 27.016 26.253 68.121 0.50 35.25 527 GLU A N 1
ATOM 4552 N N B GLU A 1 527 ? 27.026 26.253 68.120 0.50 35.22 527 GLU A N 1
ATOM 4553 C CA A GLU A 1 527 ? 26.346 26.790 69.305 0.50 35.23 527 GLU A CA 1
ATOM 4554 C CA B GLU A 1 527 ? 26.362 26.776 69.316 0.50 35.16 527 GLU A CA 1
ATOM 4555 C C A GLU A 1 527 ? 26.848 28.194 69.643 0.50 35.11 527 GLU A C 1
ATOM 4556 C C B GLU A 1 527 ? 26.849 28.187 69.643 0.50 35.08 527 GLU A C 1
ATOM 4557 O O A GLU A 1 527 ? 26.047 29.115 69.822 0.50 35.20 527 GLU A O 1
ATOM 4558 O O B GLU A 1 527 ? 26.042 29.104 69.812 0.50 35.17 527 GLU A O 1
ATOM 4569 N N . TYR A 1 528 ? 28.170 28.346 69.730 1.00 34.95 528 TYR A N 1
ATOM 4570 C CA . TYR A 1 528 ? 28.790 29.644 70.027 1.00 34.58 528 TYR A CA 1
ATOM 4571 C C . TYR A 1 528 ? 28.569 30.647 68.899 1.00 34.19 528 TYR A C 1
ATOM 4572 O O . TYR A 1 528 ? 28.366 31.835 69.156 1.00 33.98 528 TYR A O 1
ATOM 4581 N N . GLU A 1 529 ? 28.604 30.164 67.658 1.00 33.92 529 GLU A N 1
ATOM 4582 C CA . GLU A 1 529 ? 28.318 31.010 66.498 1.00 33.70 529 GLU A CA 1
ATOM 4583 C C . GLU A 1 529 ? 26.870 31.497 66.493 1.00 33.84 529 GLU A C 1
ATOM 4584 O O . GLU A 1 529 ? 26.591 32.625 66.082 1.00 33.69 529 GLU A O 1
ATOM 4590 N N . LYS A 1 530 ? 25.956 30.646 66.961 1.00 34.12 530 LYS A N 1
ATOM 4591 C CA . LYS A 1 530 ? 24.554 31.034 67.126 1.00 34.45 530 LYS A CA 1
ATOM 4592 C C . LYS A 1 530 ? 24.379 32.128 68.191 1.00 34.09 530 LYS A C 1
ATOM 4593 O O . LYS A 1 530 ? 23.524 33.002 68.043 1.00 34.12 530 LYS A O 1
ATOM 4599 N N . LYS A 1 531 ? 25.190 32.084 69.248 1.00 33.89 531 LYS A N 1
ATOM 4600 C CA . LYS A 1 531 ? 25.145 33.117 70.286 1.00 34.00 531 LYS A CA 1
ATOM 4601 C C . LYS A 1 531 ? 25.484 34.487 69.698 1.00 33.86 531 LYS A C 1
ATOM 4602 O O . LYS A 1 531 ? 24.781 35.469 69.947 1.00 33.60 531 LYS A O 1
ATOM 4608 N N . MET A 1 532 ? 26.554 34.530 68.907 1.00 33.54 532 MET A N 1
ATOM 4609 C CA . MET A 1 532 ? 26.951 35.731 68.174 1.00 33.45 532 MET A CA 1
ATOM 4610 C C . MET A 1 532 ? 25.851 36.238 67.232 1.00 33.56 532 MET A C 1
ATOM 4611 O O . MET A 1 532 ? 25.523 37.422 67.257 1.00 33.49 532 MET A O 1
ATOM 4616 N N . THR A 1 533 ? 25.278 35.347 66.418 1.00 33.95 533 THR A N 1
ATOM 4617 C CA . THR A 1 533 ? 24.223 35.741 65.473 1.00 34.43 533 THR A CA 1
ATOM 4618 C C . THR A 1 533 ? 22.896 36.097 66.156 1.00 34.85 533 THR A C 1
ATOM 4619 O O . THR A 1 533 ? 22.143 36.938 65.652 1.00 34.72 533 THR A O 1
ATOM 4623 N N . TYR A 1 534 ? 22.612 35.445 67.284 1.00 35.27 534 TYR A N 1
ATOM 4624 C CA . TYR A 1 534 ? 21.437 35.781 68.096 1.00 35.80 534 TYR A CA 1
ATOM 4625 C C . TYR A 1 534 ? 21.575 37.190 68.682 1.00 35.15 534 TYR A C 1
ATOM 4626 O O . TYR A 1 534 ? 20.619 37.963 68.678 1.00 35.18 534 TYR A O 1
ATOM 4635 N N . LEU A 1 535 ? 22.772 37.512 69.166 1.00 34.66 535 LEU A N 1
ATOM 4636 C CA . LEU A 1 535 ? 23.082 38.848 69.681 1.00 34.42 535 LEU A CA 1
ATOM 4637 C C . LEU A 1 535 ? 22.886 39.939 68.625 1.00 34.17 535 LEU A C 1
ATOM 4638 O O . LEU A 1 535 ? 22.379 41.021 68.932 1.00 34.01 535 LEU A O 1
ATOM 4643 N N . ILE A 1 536 ? 23.281 39.647 67.385 1.00 33.80 536 ILE A N 1
ATOM 4644 C CA . ILE A 1 536 ? 23.133 40.603 66.288 1.00 33.51 536 ILE A CA 1
ATOM 4645 C C . ILE A 1 536 ? 21.656 40.801 65.932 1.00 33.62 536 ILE A C 1
ATOM 4646 O O . ILE A 1 536 ? 21.220 41.928 65.694 1.00 33.46 536 ILE A O 1
ATOM 4651 N N . ASP A 1 537 ? 20.891 39.709 65.913 1.00 33.97 537 ASP A N 1
ATOM 4652 C CA . ASP A 1 537 ? 19.434 39.783 65.763 1.00 34.43 537 ASP A CA 1
ATOM 4653 C C . ASP A 1 537 ? 18.822 40.639 66.868 1.00 34.48 537 ASP A C 1
ATOM 4654 O O . ASP A 1 537 ? 17.989 41.508 66.604 1.00 34.38 537 ASP A O 1
ATOM 4659 N N . LYS A 1 538 ? 19.256 40.386 68.101 1.00 35.08 538 LYS A N 1
ATOM 4660 C CA . LYS A 1 538 ? 18.804 41.134 69.271 1.00 35.47 538 LYS A CA 1
ATOM 4661 C C . LYS A 1 538 ? 19.107 42.626 69.129 1.00 35.69 538 LYS A C 1
ATOM 4662 O O . LYS A 1 538 ? 18.254 43.466 69.417 1.00 35.65 538 LYS A O 1
ATOM 4668 N N . MET A 1 539 ? 20.315 42.942 68.667 1.00 35.92 539 MET A N 1
ATOM 4669 C CA . MET A 1 539 ? 20.722 44.324 68.406 1.00 36.28 539 MET A CA 1
ATOM 4670 C C . MET A 1 539 ? 19.835 45.042 67.391 1.00 35.98 539 MET A C 1
ATOM 4671 O O . MET A 1 539 ? 19.551 46.227 67.547 1.00 36.09 539 MET A O 1
ATOM 4676 N N . PHE A 1 540 ? 19.403 44.327 66.356 1.00 35.69 540 PHE A N 1
ATOM 4677 C CA . PHE A 1 540 ? 18.616 44.935 65.286 1.00 35.66 540 PHE A CA 1
ATOM 4678 C C . PHE A 1 540 ? 17.119 45.025 65.602 1.00 35.96 540 PHE A C 1
ATOM 4679 O O . PHE A 1 540 ? 16.352 45.567 64.803 1.00 35.80 540 PHE A O 1
ATOM 4687 N N . ASN A 1 541 ? 16.714 44.504 66.763 1.00 36.45 541 ASN A N 1
ATOM 4688 C CA A ASN A 1 541 ? 15.313 44.570 67.174 0.50 36.64 541 ASN A CA 1
ATOM 4689 C CA B ASN A 1 541 ? 15.312 44.539 67.190 0.50 36.68 541 ASN A CA 1
ATOM 4690 C C . ASN A 1 541 ? 15.090 45.216 68.545 1.00 36.86 541 ASN A C 1
ATOM 4691 O O . ASN A 1 541 ? 13.966 45.599 68.877 1.00 36.94 541 ASN A O 1
ATOM 4700 N N . ASN A 1 542 ? 16.163 45.348 69.328 1.00 37.07 542 ASN A N 1
ATOM 4701 C CA . ASN A 1 542 ? 16.096 45.991 70.645 1.00 37.26 542 ASN A CA 1
ATOM 4702 C C . ASN A 1 542 ? 16.159 47.515 70.535 1.00 37.48 542 ASN A C 1
ATOM 4703 O O . ASN A 1 542 ? 17.209 48.090 70.226 1.00 37.53 542 ASN A O 1
ATOM 4708 N N . GLU A 1 543 ? 15.024 48.153 70.814 1.00 37.39 543 GLU A N 1
ATOM 4709 C CA . GLU A 1 543 ? 14.825 49.587 70.577 1.00 37.49 543 GLU A CA 1
ATOM 4710 C C . GLU A 1 543 ? 15.729 50.519 71.381 1.00 37.19 543 GLU A C 1
ATOM 4711 O O . GLU A 1 543 ? 16.157 51.556 70.864 1.00 37.28 543 GLU A O 1
ATOM 4717 N N A LYS A 1 544 ? 16.005 50.149 72.631 0.50 36.97 544 LYS A N 1
ATOM 4718 N N B LYS A 1 544 ? 16.020 50.157 72.630 0.50 37.02 544 LYS A N 1
ATOM 4719 C CA A LYS A 1 544 ? 16.867 50.942 73.509 0.50 36.68 544 LYS A CA 1
ATOM 4720 C CA B LYS A 1 544 ? 16.869 50.989 73.491 0.50 36.79 544 LYS A CA 1
ATOM 4721 C C A LYS A 1 544 ? 18.303 50.985 72.994 0.50 36.49 544 LYS A C 1
ATOM 4722 C C B LYS A 1 544 ? 18.344 50.977 73.077 0.50 36.57 544 LYS A C 1
ATOM 4723 O O A LYS A 1 544 ? 18.898 52.063 72.899 0.50 36.40 544 LYS A O 1
ATOM 4724 O O B LYS A 1 544 ? 19.010 52.014 73.135 0.50 36.53 544 LYS A O 1
ATOM 4735 N N . PHE A 1 545 ? 18.843 49.815 72.652 1.00 36.34 545 PHE A N 1
ATOM 4736 C CA . PHE A 1 545 ? 20.206 49.713 72.099 1.00 35.89 545 PHE A CA 1
ATOM 4737 C C . PHE A 1 545 ? 20.384 50.545 70.829 1.00 35.56 545 PHE A C 1
ATOM 4738 O O . PHE A 1 545 ? 21.382 51.257 70.690 1.00 35.58 545 PHE A O 1
ATOM 4746 N N A MET A 1 546 ? 19.418 50.446 69.918 0.50 35.42 546 MET A N 1
ATOM 4747 N N B MET A 1 546 ? 19.420 50.444 69.915 0.50 35.29 546 MET A N 1
ATOM 4748 C CA A MET A 1 546 ? 19.476 51.142 68.631 0.50 35.27 546 MET A CA 1
ATOM 4749 C CA B MET A 1 546 ? 19.480 51.144 68.628 0.50 34.99 546 MET A CA 1
ATOM 4750 C C A MET A 1 546 ? 19.474 52.658 68.786 0.50 35.11 546 MET A C 1
ATOM 4751 C C B MET A 1 546 ? 19.485 52.658 68.795 0.50 34.97 546 MET A C 1
ATOM 4752 O O A MET A 1 546 ? 20.201 53.357 68.080 0.50 34.86 546 MET A O 1
ATOM 4753 O O B MET A 1 546 ? 20.227 53.357 68.104 0.50 34.72 546 MET A O 1
ATOM 4762 N N . GLU A 1 547 ? 18.659 53.153 69.715 1.00 34.76 547 GLU A N 1
ATOM 4763 C CA . GLU A 1 547 ? 18.617 54.578 70.032 1.00 34.66 547 GLU A CA 1
ATOM 4764 C C . GLU A 1 547 ? 19.957 55.038 70.614 1.00 33.65 547 GLU A C 1
ATOM 4765 O O . GLU A 1 547 ? 20.494 56.067 70.208 1.00 33.78 547 GLU A O 1
ATOM 4771 N N . SER A 1 548 ? 20.486 54.261 71.556 1.00 32.97 548 SER A N 1
ATOM 4772 C CA . SER A 1 548 ? 21.795 54.522 72.149 1.00 32.09 548 SER A CA 1
ATOM 4773 C C . SER A 1 548 ? 22.895 54.527 71.087 1.00 31.73 548 SER A C 1
ATOM 4774 O O . SER A 1 548 ? 23.704 55.452 71.028 1.00 31.57 548 SER A O 1
ATOM 4777 N N . PHE A 1 549 ? 22.904 53.490 70.251 1.00 31.30 549 PHE A N 1
ATOM 4778 C CA . PHE A 1 549 ? 23.921 53.329 69.211 1.00 30.81 549 PHE A CA 1
ATOM 4779 C C . PHE A 1 549 ? 23.896 54.467 68.189 1.00 30.61 549 PHE A C 1
ATOM 4780 O O . PHE A 1 549 ? 24.943 55.027 67.877 1.00 30.53 549 PHE A O 1
ATOM 4788 N N . LEU A 1 550 ? 22.708 54.813 67.687 1.00 30.34 550 LEU A N 1
ATOM 4789 C CA . LEU A 1 550 ? 22.572 55.844 66.650 1.00 30.48 550 LEU A CA 1
ATOM 4790 C C . LEU A 1 550 ? 23.033 57.230 67.099 1.00 30.52 550 LEU A C 1
ATOM 4791 O O . LEU A 1 550 ? 23.491 58.030 66.280 1.00 30.23 550 LEU A O 1
ATOM 4796 N N A GLU A 1 551 ? 22.887 57.515 68.419 0.00 29.27 551 GLU A N 1
ATOM 4797 N N B GLU A 1 551 ? 22.910 57.505 68.396 1.00 30.57 551 GLU A N 1
ATOM 4798 C CA A GLU A 1 551 ? 23.358 58.760 69.025 0.00 29.06 551 GLU A CA 1
ATOM 4799 C CA B GLU A 1 551 ? 23.372 58.764 68.973 1.00 31.00 551 GLU A CA 1
ATOM 4800 C C A GLU A 1 551 ? 24.887 58.820 69.010 0.00 28.80 551 GLU A C 1
ATOM 4801 C C B GLU A 1 551 ? 24.900 58.830 68.990 1.00 29.85 551 GLU A C 1
ATOM 4802 O O A GLU A 1 551 ? 25.468 59.864 68.708 0.00 28.80 551 GLU A O 1
ATOM 4803 O O B GLU A 1 551 ? 25.479 59.871 68.688 1.00 29.84 551 GLU A O 1
ATOM 4814 N N . PHE A 1 552 ? 25.534 57.716 69.355 1.00 28.91 552 PHE A N 1
ATOM 4815 C CA . PHE A 1 552 ? 26.985 57.577 69.313 1.00 27.97 552 PHE A CA 1
ATOM 4816 C C . PHE A 1 552 ? 27.489 57.556 67.863 1.00 27.62 552 PHE A C 1
ATOM 4817 O O . PHE A 1 552 ? 28.470 58.227 67.538 1.00 27.40 552 PHE A O 1
ATOM 4825 N N . GLU A 1 553 ? 26.800 56.800 67.009 1.00 27.02 553 GLU A N 1
ATOM 4826 C CA . GLU A 1 553 ? 27.206 56.595 65.606 1.00 26.66 553 GLU A CA 1
ATOM 4827 C C . GLU A 1 553 ? 27.108 57.861 64.745 1.00 26.43 553 GLU A C 1
ATOM 4828 O O . GLU A 1 553 ? 27.918 58.056 63.827 1.00 26.00 553 GLU A O 1
ATOM 4834 N N . SER A 1 554 ? 26.136 58.725 65.045 1.00 26.11 554 SER A N 1
ATOM 4835 C CA . SER A 1 554 ? 26.036 60.016 64.351 1.00 26.20 554 SER A CA 1
ATOM 4836 C C . SER A 1 554 ? 27.298 60.849 64.536 1.00 25.37 554 SER A C 1
ATOM 4837 O O . SER A 1 554 ? 27.760 61.508 63.600 1.00 25.38 554 SER A O 1
ATOM 4840 N N . LYS A 1 555 ? 27.855 60.802 65.744 1.00 24.62 555 LYS A N 1
ATOM 4841 C CA . LYS A 1 555 ? 29.103 61.482 66.046 1.00 23.84 555 LYS A CA 1
ATOM 4842 C C . LYS A 1 555 ? 30.266 60.846 65.282 1.00 23.19 555 LYS A C 1
ATOM 4843 O O . LYS A 1 555 ? 31.023 61.547 64.607 1.00 22.76 555 LYS A O 1
ATOM 4849 N N . ILE A 1 556 ? 30.377 59.519 65.382 1.00 22.29 556 ILE A N 1
ATOM 4850 C CA . ILE A 1 556 ? 31.476 58.757 64.769 1.00 21.58 556 ILE A CA 1
ATOM 4851 C C . ILE A 1 556 ? 31.482 58.889 63.235 1.00 21.34 556 ILE A C 1
ATOM 4852 O O . ILE A 1 556 ? 32.554 59.028 62.633 1.00 21.04 556 ILE A O 1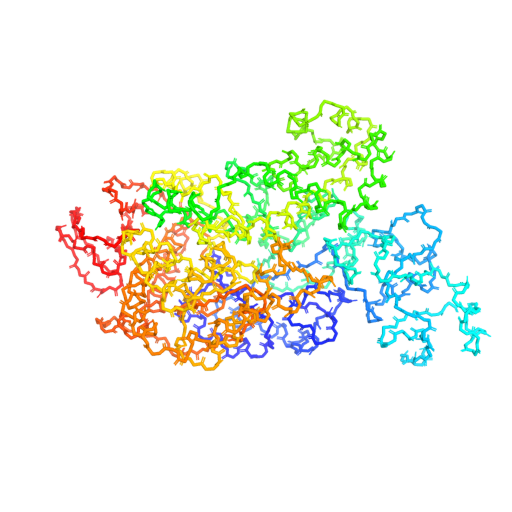
ATOM 4857 N N . ASP A 1 557 ? 30.292 58.849 62.626 1.00 21.23 557 ASP A N 1
ATOM 4858 C CA . ASP A 1 557 ? 30.141 59.002 61.174 1.00 21.09 557 ASP A CA 1
ATOM 4859 C C . ASP A 1 557 ? 30.735 60.329 60.706 1.00 20.92 557 ASP A C 1
ATOM 4860 O O . ASP A 1 557 ? 31.544 60.358 59.778 1.00 20.16 557 ASP A O 1
ATOM 4865 N N . LYS A 1 558 ? 30.342 61.416 61.366 1.00 20.47 558 LYS A N 1
ATOM 4866 C CA . LYS A 1 558 ? 30.863 62.750 61.052 1.00 21.01 558 LYS A CA 1
ATOM 4867 C C . LYS A 1 558 ? 32.383 62.827 61.230 1.00 20.52 558 LYS A C 1
ATOM 4868 O O . LYS A 1 558 ? 33.093 63.312 60.343 1.00 20.71 558 LYS A O 1
ATOM 4874 N N . MET A 1 559 ? 32.867 62.347 62.373 1.00 20.04 559 MET A N 1
ATOM 4875 C CA . MET A 1 559 ? 34.301 62.334 62.678 1.00 20.14 559 MET A CA 1
ATOM 4876 C C . M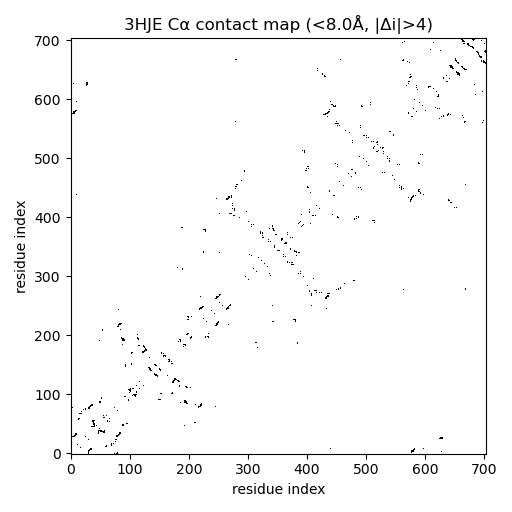ET A 1 559 ? 35.090 61.486 61.675 1.00 19.35 559 MET A C 1
ATOM 4877 O O . MET A 1 559 ? 36.189 61.866 61.257 1.00 18.47 559 MET A O 1
ATOM 4882 N N . GLY A 1 560 ? 34.520 60.339 61.310 1.00 19.09 560 GLY A N 1
ATOM 4883 C CA . GLY A 1 560 ? 35.110 59.457 60.299 1.00 18.73 560 GLY A CA 1
ATOM 4884 C C . GLY A 1 560 ? 35.219 60.115 58.930 1.00 18.48 560 GLY A C 1
ATOM 4885 O O . GLY A 1 560 ? 36.240 59.979 58.253 1.00 18.81 560 GLY A O 1
ATOM 4886 N N . LYS A 1 561 ? 34.177 60.835 58.521 1.00 18.09 561 LYS A N 1
ATOM 4887 C CA . LYS A 1 561 ? 34.182 61.536 57.234 1.00 18.03 561 LYS A CA 1
ATOM 4888 C C . LYS A 1 561 ? 35.275 62.609 57.153 1.00 18.03 561 LYS A C 1
ATOM 4889 O O . LYS A 1 561 ? 35.944 62.736 56.132 1.00 17.42 561 LYS A O 1
ATOM 4895 N N . VAL A 1 562 ? 35.469 63.354 58.240 1.00 17.50 562 VAL A N 1
ATOM 4896 C CA . VAL A 1 562 ? 36.553 64.352 58.307 1.00 17.41 562 VAL A CA 1
ATOM 4897 C C . VAL A 1 562 ? 37.935 63.684 58.157 1.00 17.01 562 VAL A C 1
ATOM 4898 O O . VAL A 1 562 ? 38.761 64.132 57.350 1.00 17.31 562 VAL A O 1
ATOM 4902 N N . LYS A 1 563 ? 38.164 62.619 58.921 1.00 16.28 563 LYS A N 1
ATOM 4903 C CA . LYS A 1 563 ? 39.430 61.876 58.889 1.00 16.11 563 LYS A CA 1
ATOM 4904 C C . LYS A 1 563 ? 39.684 61.232 57.514 1.00 15.61 563 LYS A C 1
ATOM 4905 O O . LYS A 1 563 ? 40.804 61.282 56.991 1.00 15.02 563 LYS A O 1
ATOM 4911 N N . SER A 1 564 ? 38.632 60.656 56.939 1.00 15.41 564 SER A N 1
ATOM 4912 C CA . SER A 1 564 ? 38.663 60.076 55.591 1.00 15.45 564 SER A CA 1
ATOM 4913 C C . SER A 1 564 ? 39.109 61.086 54.534 1.00 15.19 564 SER A C 1
ATOM 4914 O O . SER A 1 564 ? 39.986 60.787 53.719 1.00 14.59 564 SER A O 1
ATOM 4917 N N . LEU A 1 565 ? 38.534 62.292 54.571 1.00 14.81 565 LEU A N 1
ATOM 4918 C CA . LEU A 1 565 ? 38.898 63.334 53.605 1.00 14.83 565 LEU A CA 1
ATOM 4919 C C . LEU A 1 565 ? 40.369 63.741 53.719 1.00 14.64 565 LEU A C 1
ATOM 4920 O O . LEU A 1 565 ? 41.036 63.934 52.700 1.00 13.89 565 LEU A O 1
ATOM 4925 N N . SER A 1 566 ? 40.853 63.850 54.962 1.00 14.17 566 SER A N 1
ATOM 4926 C CA . SER A 1 566 ? 42.261 64.114 55.258 1.00 14.17 566 SER A CA 1
ATOM 4927 C C . SER A 1 566 ? 43.147 63.009 54.690 1.00 13.83 566 SER A C 1
ATOM 4928 O O . SER A 1 566 ? 44.171 63.295 54.067 1.00 13.67 566 SER A O 1
ATOM 4931 N N . LEU A 1 567 ? 42.755 61.752 54.907 1.00 13.52 567 LEU A N 1
ATOM 4932 C CA . LEU A 1 567 ? 43.506 60.612 54.377 1.00 13.36 567 LEU A CA 1
ATOM 4933 C C . LEU A 1 567 ? 43.610 60.662 52.837 1.00 13.33 567 LEU A C 1
ATOM 4934 O O . LEU A 1 567 ? 44.692 60.445 52.277 1.00 12.95 567 LEU A O 1
ATOM 4939 N N . VAL A 1 568 ? 42.490 60.963 52.178 1.00 13.01 568 VAL A N 1
ATOM 4940 C CA . VAL A 1 568 ? 42.434 61.114 50.706 1.00 13.04 568 VAL A CA 1
ATOM 4941 C C . VAL A 1 568 ? 43.406 62.216 50.260 1.00 13.38 568 VAL A C 1
ATOM 4942 O O . VAL A 1 568 ? 44.201 62.012 49.337 1.00 13.16 568 VAL A O 1
ATOM 4946 N N . ALA A 1 569 ? 43.349 63.366 50.933 1.00 13.05 569 ALA A N 1
ATOM 4947 C CA . ALA A 1 569 ? 44.262 64.469 50.653 1.00 13.47 569 ALA A CA 1
ATOM 4948 C C . ALA A 1 569 ? 45.718 64.044 50.807 1.00 13.56 569 ALA A C 1
ATOM 4949 O O . ALA A 1 569 ? 46.512 64.318 49.931 1.00 13.90 569 ALA A O 1
ATOM 4951 N N . LEU A 1 570 ? 46.054 63.353 51.903 1.00 13.86 570 LEU A N 1
ATOM 4952 C CA . LEU A 1 570 ? 47.424 62.858 52.102 1.00 13.99 570 LEU A CA 1
ATOM 4953 C C . LEU A 1 570 ? 47.859 61.909 50.989 1.00 13.67 570 LEU A C 1
ATOM 4954 O O . LEU A 1 570 ? 48.991 61.987 50.486 1.00 13.59 570 LEU A O 1
ATOM 4959 N N . LYS A 1 571 ? 46.954 61.021 50.597 1.00 13.35 571 LYS A N 1
ATOM 4960 C CA . LYS A 1 571 ? 47.236 60.047 49.547 1.00 13.33 571 LYS A CA 1
ATOM 4961 C C . LYS A 1 571 ? 47.552 60.704 48.192 1.00 13.23 571 LYS A C 1
ATOM 4962 O O . LYS A 1 571 ? 48.485 60.293 47.497 1.00 13.48 571 LYS A O 1
ATOM 4968 N N . ILE A 1 572 ? 46.788 61.729 47.830 1.00 13.13 572 ILE A N 1
ATOM 4969 C CA . ILE A 1 572 ? 46.943 62.358 46.513 1.00 13.19 572 ILE A CA 1
ATOM 4970 C C . ILE A 1 572 ? 48.092 63.374 46.463 1.00 13.45 572 ILE A C 1
ATOM 4971 O O . ILE A 1 572 ? 48.696 63.578 45.414 1.00 14.17 572 ILE A O 1
ATOM 4976 N N . THR A 1 573 ? 48.398 64.005 47.591 1.00 13.91 573 THR A N 1
ATOM 4977 C CA . THR A 1 573 ? 49.366 65.112 47.583 1.00 14.15 573 THR A CA 1
ATOM 4978 C C . THR A 1 573 ? 50.765 64.711 48.051 1.00 14.63 573 THR A C 1
ATOM 4979 O O . THR A 1 573 ? 51.727 65.462 47.843 1.00 15.16 573 THR A O 1
ATOM 4983 N N . SER A 1 574 ? 50.864 63.544 48.692 1.00 14.86 574 SER A N 1
ATOM 4984 C CA . SER A 1 574 ? 52.156 62.922 49.039 1.00 15.16 574 SER A CA 1
ATOM 4985 C C . SER A 1 574 ? 52.897 62.440 47.787 1.00 14.70 574 SER A C 1
ATOM 4986 O O . SER A 1 574 ? 52.263 62.207 46.757 1.00 14.42 574 SER A O 1
ATOM 4989 N N . PRO A 1 575 ? 54.237 62.259 47.882 1.00 14.75 575 PRO A N 1
ATOM 4990 C CA . PRO A 1 575 ? 54.935 61.509 46.829 1.00 14.76 575 PRO A CA 1
ATOM 4991 C C . PRO A 1 575 ? 54.294 60.122 46.698 1.00 14.23 575 PRO A C 1
ATOM 4992 O O . PRO A 1 575 ? 53.583 59.686 47.612 1.00 14.18 575 PRO A O 1
ATOM 4996 N N . GLY A 1 576 ? 54.527 59.456 45.569 1.00 14.07 576 GLY A N 1
ATOM 4997 C CA . GLY A 1 576 ? 53.936 58.147 45.302 1.00 13.83 576 GLY A CA 1
ATOM 4998 C C . GLY A 1 576 ? 52.757 58.210 44.341 1.00 13.74 576 GLY A C 1
ATOM 4999 O O . GLY A 1 576 ? 52.275 59.305 44.001 1.00 13.79 576 GLY A O 1
ATOM 5000 N N . VAL A 1 577 ? 52.284 57.039 43.919 1.00 13.23 577 VAL A N 1
ATOM 5001 C CA . VAL A 1 577 ? 51.133 56.940 43.005 1.00 13.31 577 VAL A CA 1
ATOM 5002 C C . VAL A 1 577 ? 49.840 56.703 43.799 1.00 12.91 577 VAL A C 1
ATOM 5003 O O . VAL A 1 577 ? 49.768 55.778 44.596 1.00 13.38 577 VAL A O 1
ATOM 5007 N N . ALA A 1 578 ? 48.847 57.570 43.616 1.00 12.63 578 ALA A N 1
ATOM 5008 C CA . ALA A 1 578 ? 47.592 57.480 44.387 1.00 12.40 578 ALA A CA 1
ATOM 5009 C C . ALA A 1 578 ? 46.704 56.318 43.928 1.00 12.80 578 ALA A C 1
ATOM 5010 O O . ALA A 1 578 ? 46.207 56.316 42.797 1.00 12.53 578 ALA A O 1
ATOM 5012 N N . ASP A 1 579 ? 46.504 55.329 44.798 1.00 12.82 579 ASP A N 1
ATOM 5013 C CA . ASP A 1 579 ? 45.703 54.164 44.428 1.00 13.13 579 ASP A CA 1
ATOM 5014 C C . ASP A 1 579 ? 44.296 54.212 45.035 1.00 13.39 579 ASP A C 1
ATOM 5015 O O . ASP A 1 579 ? 44.139 54.563 46.201 1.00 13.05 579 ASP A O 1
ATOM 5020 N N . PHE A 1 580 ? 43.295 53.839 44.233 1.00 13.09 580 PHE A N 1
ATOM 5021 C CA . PHE A 1 580 ? 41.898 53.799 44.675 1.00 13.33 580 PHE A CA 1
ATOM 5022 C C . PHE A 1 580 ? 41.256 52.439 44.452 1.00 13.88 580 PHE A C 1
ATOM 5023 O O . PHE A 1 580 ? 41.225 51.939 43.327 1.00 13.60 580 PHE A O 1
ATOM 5031 N N . TYR A 1 581 ? 40.761 51.836 45.531 1.00 13.55 581 TYR A N 1
ATOM 5032 C CA . TYR A 1 581 ? 39.979 50.609 45.395 1.00 13.79 581 TYR A CA 1
ATOM 5033 C C . TYR A 1 581 ? 38.603 50.966 44.850 1.00 13.58 581 TYR A C 1
ATOM 5034 O O . TYR A 1 581 ? 38.027 51.993 45.221 1.00 12.79 581 TYR A O 1
ATOM 5043 N N . GLN A 1 582 ? 38.087 50.135 43.950 1.00 13.62 582 GLN A N 1
ATOM 5044 C CA . GLN A 1 582 ? 36.813 50.436 43.278 1.00 14.06 582 GLN A CA 1
ATOM 5045 C C . GLN A 1 582 ? 35.734 50.881 44.279 1.00 13.95 582 GLN A C 1
ATOM 5046 O O . GLN A 1 582 ? 35.488 50.203 45.282 1.00 14.10 582 GLN A O 1
ATOM 5052 N N . GLY A 1 583 ? 35.125 52.031 44.008 1.00 14.61 583 GLY A N 1
ATOM 5053 C CA . GLY A 1 583 ? 34.037 52.555 44.846 1.00 14.79 583 GLY A CA 1
ATOM 5054 C C . GLY A 1 583 ? 34.463 53.513 45.951 1.00 15.41 583 GLY A C 1
ATOM 5055 O O . GLY A 1 583 ? 33.620 54.219 46.516 1.00 15.39 583 GLY A O 1
ATOM 5056 N N . LEU A 1 584 ? 35.759 53.557 46.257 1.00 15.34 584 LEU A N 1
ATOM 5057 C CA . LEU A 1 584 ? 36.260 54.370 47.384 1.00 15.17 584 LEU A CA 1
ATOM 5058 C C . LEU A 1 584 ? 36.444 55.842 47.050 1.00 14.98 584 LEU A C 1
ATOM 5059 O O . LEU A 1 584 ? 36.905 56.628 47.892 1.00 14.93 584 LEU A O 1
ATOM 5064 N N . GLU A 1 585 ? 36.084 56.217 45.825 1.00 14.67 585 GLU A N 1
ATOM 5065 C CA . GLU A 1 585 ? 35.855 57.621 45.516 1.00 14.61 585 GLU A CA 1
ATOM 5066 C C . GLU A 1 585 ? 34.714 58.155 46.390 1.00 14.65 585 GLU A C 1
ATOM 5067 O O . GLU A 1 585 ? 34.677 59.336 46.692 1.00 13.64 585 GLU A O 1
ATOM 5073 N N . ASN A 1 586 ? 33.792 57.274 46.784 1.00 15.08 586 ASN A N 1
ATOM 5074 C CA . ASN A 1 586 ? 32.728 57.622 47.741 1.00 15.78 586 ASN A CA 1
ATOM 5075 C C . ASN A 1 586 ? 33.076 57.054 49.108 1.00 15.99 586 ASN A C 1
ATOM 5076 O O . ASN A 1 586 ? 33.972 56.205 49.218 1.00 15.43 586 ASN A O 1
ATOM 5081 N N . PHE A 1 587 ? 32.384 57.518 50.150 1.00 16.29 587 PHE A N 1
ATOM 5082 C CA . PHE A 1 587 ? 32.485 56.864 51.457 1.00 16.81 587 PHE A CA 1
ATOM 5083 C C . PHE A 1 587 ? 31.908 55.454 51.324 1.00 16.93 587 PHE A C 1
ATOM 5084 O O . PHE A 1 587 ? 30.735 55.280 51.000 1.00 16.99 587 PHE A O 1
ATOM 5092 N N . ARG A 1 588 ? 32.750 54.456 51.544 1.00 16.67 588 ARG A N 1
ATOM 5093 C CA . ARG A 1 588 ? 32.349 53.070 51.354 1.00 17.38 588 ARG A CA 1
ATOM 5094 C C . ARG A 1 588 ? 32.892 52.224 52.495 1.00 17.01 588 ARG A C 1
ATOM 5095 O O . ARG A 1 588 ? 34.099 52.183 52.742 1.00 16.63 588 ARG A O 1
ATOM 5103 N N . TYR A 1 589 ? 31.984 51.528 53.164 1.00 17.18 589 TYR A N 1
ATOM 5104 C CA . TYR A 1 589 ? 32.288 50.864 54.414 1.00 17.35 589 TYR A CA 1
ATOM 5105 C C . TYR A 1 589 ? 32.276 49.360 54.191 1.00 17.35 589 TYR A C 1
ATOM 5106 O O . TYR A 1 589 ? 31.212 48.721 54.157 1.00 17.59 589 TYR A O 1
ATOM 5115 N N . LEU A 1 590 ? 33.475 48.816 53.997 1.00 16.95 590 LEU A N 1
ATOM 5116 C CA . LEU A 1 590 ? 33.656 47.417 53.627 1.00 16.65 590 LEU A CA 1
ATOM 5117 C C . LEU A 1 590 ? 34.374 46.643 54.716 1.00 16.51 590 LEU A C 1
ATOM 5118 O O . LEU A 1 590 ? 35.318 47.144 55.331 1.00 16.22 590 LEU A O 1
ATOM 5123 N N . LEU A 1 591 ? 33.916 45.413 54.932 1.00 16.27 591 LEU A N 1
ATOM 5124 C CA . LEU A 1 591 ? 34.555 44.481 55.849 1.00 16.69 591 LEU A CA 1
ATOM 5125 C C . LEU A 1 591 ? 35.471 43.541 55.046 1.00 16.67 591 LEU A C 1
ATOM 5126 O O . LEU A 1 591 ? 35.816 43.841 53.902 1.00 16.20 591 LEU A O 1
ATOM 5131 N N . THR A 1 592 ? 35.873 42.425 55.640 1.00 16.66 592 THR A N 1
ATOM 5132 C CA . THR A 1 592 ? 36.877 41.549 55.031 1.00 16.70 592 THR A CA 1
ATOM 5133 C C . THR A 1 592 ? 36.287 40.765 53.846 1.00 16.73 592 THR A C 1
ATOM 5134 O O . THR A 1 592 ? 35.110 40.399 53.868 1.00 16.62 592 THR A O 1
ATOM 5138 N N . ASP A 1 593 ? 37.101 40.540 52.814 1.00 16.60 593 ASP A N 1
ATOM 5139 C CA . ASP A 1 593 ? 36.799 39.577 51.745 1.00 17.21 593 ASP A CA 1
ATOM 5140 C C . ASP A 1 593 ? 36.027 38.387 52.364 1.00 17.18 593 ASP A C 1
ATOM 5141 O O . ASP A 1 593 ? 36.517 37.767 53.314 1.00 17.81 593 ASP A O 1
ATOM 5146 N N . PRO A 1 594 ? 34.821 38.066 51.839 1.00 17.61 594 PRO A N 1
ATOM 5147 C CA . PRO A 1 594 ? 34.165 38.502 50.600 1.00 17.10 594 PRO A CA 1
ATOM 5148 C C . PRO A 1 594 ? 33.342 39.795 50.638 1.00 16.89 594 PRO A C 1
ATOM 5149 O O . PRO A 1 594 ? 32.828 40.210 49.599 1.00 15.55 594 PRO A O 1
ATOM 5153 N N . ASP A 1 595 ? 33.214 40.420 51.806 1.00 16.45 595 ASP A N 1
ATOM 5154 C CA . ASP A 1 595 ? 32.408 41.637 51.921 1.00 16.60 595 ASP A CA 1
ATOM 5155 C C . ASP A 1 595 ? 32.914 42.757 51.006 1.00 16.25 595 ASP A C 1
ATOM 5156 O O . ASP A 1 595 ? 32.122 43.510 50.448 1.00 15.84 595 ASP A O 1
ATOM 5161 N N . ASN A 1 596 ? 34.232 42.860 50.857 1.00 15.89 596 ASN A N 1
ATOM 5162 C CA . ASN A 1 596 ? 34.801 43.930 50.037 1.00 16.13 596 ASN A CA 1
ATOM 5163 C C . ASN A 1 596 ? 34.784 43.624 48.529 1.00 15.81 596 ASN A C 1
ATOM 5164 O O . ASN A 1 596 ? 35.329 44.389 47.732 1.00 15.65 596 ASN A O 1
ATOM 5169 N N . ARG A 1 597 ? 34.166 42.497 48.163 1.00 16.30 597 ARG A N 1
ATOM 5170 C CA . ARG A 1 597 ? 34.031 42.065 46.756 1.00 16.56 597 ARG A CA 1
ATOM 5171 C C . ARG A 1 597 ? 32.660 42.372 46.147 1.00 17.52 597 ARG A C 1
ATOM 5172 O O . ARG A 1 597 ? 32.407 42.063 44.968 1.00 17.27 597 ARG A O 1
ATOM 5180 N N A ARG A 1 598 ? 31.810 42.981 46.912 0.00 18.39 598 ARG A N 1
ATOM 5181 N N B ARG A 1 598 ? 31.787 43.001 46.934 1.00 18.22 598 ARG A N 1
ATOM 5182 C CA A ARG A 1 598 ? 30.533 43.431 46.422 0.00 18.96 598 ARG A CA 1
ATOM 5183 C CA B ARG A 1 598 ? 30.487 43.460 46.441 1.00 19.54 598 ARG A CA 1
ATOM 5184 C C A ARG A 1 598 ? 30.678 44.373 45.231 0.00 19.13 598 ARG A C 1
ATOM 5185 C C B ARG A 1 598 ? 30.653 44.386 45.233 1.00 19.87 598 ARG A C 1
ATOM 5186 O O A ARG A 1 598 ? 31.556 45.135 45.198 0.00 19.12 598 ARG A O 1
ATOM 5187 O O B ARG A 1 598 ? 31.603 45.177 45.189 1.00 19.85 598 ARG A O 1
ATOM 5202 N N . PRO A 1 599 ? 29.743 44.280 44.240 1.00 20.29 599 PRO A N 1
ATOM 5203 C CA . PRO A 1 599 ? 29.917 45.040 42.994 1.00 20.12 599 PRO A CA 1
ATOM 5204 C C . PRO A 1 599 ? 30.078 46.545 43.214 1.00 20.02 599 PRO A C 1
ATOM 5205 O O . PRO A 1 599 ? 29.379 47.139 44.047 1.00 20.31 599 PRO A O 1
ATOM 5209 N N . VAL A 1 600 ? 31.015 47.144 42.490 1.00 19.33 600 VAL A N 1
ATOM 5210 C CA . VAL A 1 600 ? 31.102 48.600 42.440 1.00 19.27 600 VAL A CA 1
ATOM 5211 C C . VAL A 1 600 ? 29.911 49.149 41.639 1.00 19.31 600 VAL A C 1
ATOM 5212 O O . VAL A 1 600 ? 29.481 48.551 40.645 1.00 18.91 600 VAL A O 1
ATOM 5216 N N . VAL A 1 601 ? 29.364 50.266 42.104 1.00 19.32 601 VAL A N 1
ATOM 5217 C CA . VAL A 1 601 ? 28.337 50.984 41.361 1.00 19.68 601 VAL A CA 1
ATOM 5218 C C . VAL A 1 601 ? 28.825 52.399 41.054 1.00 19.05 601 VAL A C 1
ATOM 5219 O O . VAL A 1 601 ? 29.548 53.003 41.853 1.00 19.29 601 VAL A O 1
ATOM 5223 N N . PHE A 1 602 ? 28.431 52.905 39.891 1.00 18.83 602 PHE A N 1
ATOM 5224 C CA . PHE A 1 602 ? 28.888 54.204 39.393 1.00 19.02 602 PHE A CA 1
ATOM 5225 C C . PHE A 1 602 ? 27.767 55.236 39.431 1.00 19.08 602 PHE A C 1
ATOM 5226 O O . PHE A 1 602 ? 26.656 54.969 38.981 1.00 19.08 602 PHE A O 1
ATOM 5234 N N . SER A 1 603 ? 28.076 56.400 39.992 1.00 19.67 603 SER A N 1
ATOM 5235 C CA . SER A 1 603 ? 27.156 57.541 40.047 1.00 20.37 603 SER A CA 1
ATOM 5236 C C . SER A 1 603 ? 27.725 58.708 39.236 1.00 20.83 603 SER A C 1
ATOM 5237 O O . SER A 1 603 ? 28.895 58.687 38.833 1.00 20.78 603 SER A O 1
ATOM 5240 N N . GLU A 1 604 ? 26.911 59.732 39.001 1.00 21.32 604 GLU A N 1
ATOM 5241 C CA . GLU A 1 604 ? 27.426 60.951 38.380 1.00 21.83 604 GLU A CA 1
ATOM 5242 C C . GLU A 1 604 ? 28.261 61.704 39.408 1.00 21.54 604 GLU A C 1
ATOM 5243 O O . GLU A 1 604 ? 27.888 61.787 40.577 1.00 21.57 604 GLU A O 1
ATOM 5249 N N . LEU A 1 605 ? 29.405 62.225 38.972 1.00 21.44 605 LEU A N 1
ATOM 5250 C CA . LEU A 1 605 ? 30.320 62.918 39.872 1.00 21.20 605 LEU A CA 1
ATOM 5251 C C . LEU A 1 605 ? 29.903 64.377 40.037 1.00 21.54 605 LEU A C 1
ATOM 5252 O O . LEU A 1 605 ? 29.429 64.991 39.076 1.00 21.00 605 LEU A O 1
ATOM 5257 N N . PRO A 1 606 ? 30.085 64.938 41.251 1.00 21.82 606 PRO A N 1
ATOM 5258 C CA . PRO A 1 606 ? 29.741 66.345 41.489 1.00 22.30 606 PRO A CA 1
ATOM 5259 C C . PRO A 1 606 ? 30.572 67.272 40.612 1.00 22.65 606 PRO A C 1
ATOM 5260 O O . PRO A 1 606 ? 31.732 66.964 40.303 1.00 22.85 606 PRO A O 1
ATOM 5264 N N . LYS A 1 607 ? 29.983 68.402 40.232 1.00 23.05 607 LYS A N 1
ATOM 5265 C CA . LYS A 1 607 ? 30.556 69.277 39.210 1.00 23.62 607 LYS A CA 1
ATOM 5266 C C . LYS A 1 607 ? 31.203 70.539 39.762 1.00 23.57 607 LYS A C 1
ATOM 5267 O O . LYS A 1 607 ? 32.069 71.131 39.112 1.00 23.41 607 LYS A O 1
ATOM 5273 N N . ARG A 1 608 ? 30.765 70.953 40.948 1.00 23.77 608 ARG A N 1
ATOM 5274 C CA . ARG A 1 608 ? 31.311 72.126 41.628 1.00 24.27 608 ARG A CA 1
ATOM 5275 C C . ARG A 1 608 ? 31.179 71.954 43.131 1.00 23.77 608 ARG A C 1
ATOM 5276 O O . ARG A 1 608 ? 30.467 71.064 43.599 1.00 23.25 608 ARG A O 1
ATOM 5284 N N . TYR A 1 609 ? 31.859 72.813 43.883 1.00 23.81 609 TYR A N 1
ATOM 5285 C CA . TYR A 1 609 ? 31.749 72.768 45.333 1.00 24.27 609 TYR A CA 1
ATOM 5286 C C . TYR A 1 609 ? 30.416 73.355 45.788 1.00 24.74 609 TYR A C 1
ATOM 5287 O O . TYR A 1 609 ? 29.987 74.387 45.287 1.00 24.33 609 TYR A O 1
ATOM 5296 N N . GLU A 1 610 ? 29.771 72.669 46.728 1.00 25.46 610 GLU A N 1
ATOM 5297 C CA . GLU A 1 610 ? 28.611 73.197 47.445 1.00 26.76 610 GLU A CA 1
ATOM 5298 C C . GLU A 1 610 ? 28.772 72.793 48.905 1.00 26.44 610 GLU A C 1
ATOM 5299 O O . GLU A 1 610 ? 29.277 71.708 49.190 1.00 25.88 610 GLU A O 1
ATOM 5305 N N . GLU A 1 611 ? 28.362 73.658 49.833 1.00 26.84 611 GLU A N 1
ATOM 5306 C CA . GLU A 1 611 ? 28.561 73.377 51.261 1.00 27.64 611 GLU A CA 1
ATOM 5307 C C . GLU A 1 611 ? 27.859 72.082 51.684 1.00 26.37 611 GLU A C 1
ATOM 5308 O O . GLU A 1 611 ? 28.342 71.366 52.568 1.00 26.95 611 GLU A O 1
ATOM 5314 N N . GLY A 1 612 ? 26.743 71.777 51.024 1.00 25.41 612 GLY A N 1
ATOM 5315 C CA . GLY A 1 612 ? 25.935 70.599 51.338 1.00 23.87 612 GLY A CA 1
ATOM 5316 C C . GLY A 1 612 ? 26.556 69.259 50.972 1.00 23.13 612 GLY A C 1
ATOM 5317 O O . GLY A 1 612 ? 26.023 68.209 51.337 1.00 22.73 612 GLY A O 1
ATOM 5318 N N . LEU A 1 613 ? 27.679 69.294 50.252 1.00 22.35 613 LEU A N 1
ATOM 5319 C CA . LEU A 1 613 ? 28.378 68.067 49.832 1.00 21.76 613 LEU A CA 1
ATOM 5320 C C . LEU A 1 613 ? 28.838 67.198 51.007 1.00 21.62 613 LEU A C 1
ATOM 5321 O O . LEU A 1 613 ? 28.851 65.967 50.897 1.00 21.64 613 LEU A O 1
ATOM 5326 N N . PHE A 1 614 ? 29.218 67.829 52.119 1.00 21.52 614 PHE A N 1
ATOM 5327 C CA . PHE A 1 614 ? 29.696 67.077 53.280 1.00 21.66 614 PHE A CA 1
ATOM 5328 C C . PHE A 1 614 ? 28.566 66.263 53.889 1.00 21.73 614 PHE A C 1
ATOM 5329 O O . PHE A 1 614 ? 28.709 65.059 54.098 1.00 21.38 614 PHE A O 1
ATOM 5337 N N . ASN A 1 615 ? 27.444 66.925 54.163 1.00 22.23 615 ASN A N 1
ATOM 5338 C CA . ASN A 1 615 ? 26.284 66.257 54.751 1.00 22.88 615 ASN A CA 1
ATOM 5339 C C . ASN A 1 615 ? 25.660 65.179 53.861 1.00 22.75 615 ASN A C 1
ATOM 5340 O O . ASN A 1 615 ? 25.314 64.102 54.349 1.00 23.20 615 ASN A O 1
ATOM 5345 N N . ASN A 1 616 ? 25.529 65.445 52.561 1.00 23.03 616 ASN A N 1
ATOM 5346 C CA . ASN A 1 616 ? 24.989 64.419 51.662 1.00 22.67 616 ASN A CA 1
ATOM 5347 C C . ASN A 1 616 ? 25.987 63.327 51.218 1.00 22.41 616 ASN A C 1
ATOM 5348 O O . ASN A 1 616 ? 25.617 62.414 50.473 1.00 22.17 616 ASN A O 1
ATOM 5353 N N . GLY A 1 617 ? 27.237 63.434 51.673 1.00 21.78 617 GLY A N 1
ATOM 5354 C CA . GLY A 1 617 ? 28.257 62.403 51.428 1.00 21.23 617 GLY A CA 1
ATOM 5355 C C . GLY A 1 617 ? 28.966 62.450 50.083 1.00 20.76 617 GLY A C 1
ATOM 5356 O O . GLY A 1 617 ? 29.899 61.680 49.841 1.00 20.95 617 GLY A O 1
ATOM 5357 N N . ARG A 1 618 ? 28.539 63.352 49.207 1.00 20.15 618 ARG A N 1
ATOM 5358 C CA . ARG A 1 618 ? 29.153 63.472 47.887 1.00 19.20 618 ARG A CA 1
ATOM 5359 C C . ARG A 1 618 ? 30.484 64.227 47.914 1.00 18.15 618 ARG A C 1
ATOM 5360 O O . ARG A 1 618 ? 31.172 64.315 46.895 1.00 17.84 618 ARG A O 1
ATOM 5368 N N . ILE A 1 619 ? 30.852 64.742 49.088 1.00 16.69 619 ILE A N 1
ATOM 5369 C CA . ILE A 1 619 ? 32.112 65.467 49.256 1.00 16.41 619 ILE A CA 1
ATOM 5370 C C . ILE A 1 619 ? 33.343 64.615 48.892 1.00 15.79 619 ILE A C 1
ATOM 5371 O O . ILE A 1 619 ? 34.288 65.128 48.314 1.00 16.43 619 ILE A O 1
ATOM 5376 N N . LYS A 1 620 ? 33.329 63.328 49.238 1.00 15.94 620 LYS A N 1
ATOM 5377 C CA . LYS A 1 620 ? 34.506 62.479 49.000 1.00 15.54 620 LYS A CA 1
ATOM 5378 C C . LYS A 1 620 ? 34.809 62.360 47.498 1.00 15.84 620 LYS A C 1
ATOM 5379 O O . LYS A 1 620 ? 35.962 62.526 47.083 1.00 15.72 620 LYS A O 1
ATOM 5385 N N . ALA A 1 621 ? 33.775 62.093 46.696 1.00 15.84 621 ALA A N 1
ATOM 5386 C CA . ALA A 1 621 ? 33.920 62.058 45.236 1.00 16.13 621 ALA A CA 1
ATOM 5387 C C . ALA A 1 621 ? 34.402 63.394 44.660 1.00 16.40 621 ALA A C 1
ATOM 5388 O O . ALA A 1 621 ? 35.303 63.415 43.820 1.00 16.38 621 ALA A O 1
ATOM 5390 N N . TYR A 1 622 ? 33.815 64.507 45.115 1.00 16.57 622 TYR A N 1
ATOM 5391 C CA . TYR A 1 622 ? 34.295 65.822 44.695 1.00 16.23 622 TYR A CA 1
ATOM 5392 C C . TYR A 1 622 ? 35.770 66.088 45.034 1.00 15.56 622 TYR A C 1
ATOM 5393 O O . TYR A 1 622 ? 36.526 66.542 44.172 1.00 15.27 622 TYR A O 1
ATOM 5402 N N . VAL A 1 623 ? 36.170 65.814 46.281 1.00 14.85 623 VAL A N 1
ATOM 5403 C CA . VAL A 1 623 ? 37.548 66.005 46.722 1.00 14.52 623 VAL A CA 1
ATOM 5404 C C . VAL A 1 623 ? 38.497 65.119 45.895 1.00 14.41 623 VAL A C 1
ATOM 5405 O O . VAL A 1 623 ? 39.553 65.577 45.432 1.00 13.44 623 VAL A O 1
ATOM 5409 N N . THR A 1 624 ? 38.107 63.854 45.718 1.00 14.23 624 THR A N 1
ATOM 5410 C CA . THR A 1 624 ? 38.883 62.902 44.925 1.00 14.14 624 THR A CA 1
ATOM 5411 C C . THR A 1 624 ? 39.071 63.453 43.511 1.00 14.24 624 THR A C 1
ATOM 5412 O O . THR A 1 624 ? 40.198 63.540 43.019 1.00 13.72 624 THR A O 1
ATOM 5416 N N . LYS A 1 625 ? 37.967 63.865 42.889 1.00 14.32 625 LYS A N 1
ATOM 5417 C CA . LYS A 1 625 ? 37.998 64.411 41.533 1.00 15.16 625 LYS A CA 1
ATOM 5418 C C . LYS A 1 625 ? 38.901 65.656 41.433 1.00 15.07 625 LYS A C 1
ATOM 5419 O O . LYS A 1 625 ? 39.787 65.716 40.575 1.00 15.15 625 LYS A O 1
ATOM 5425 N N . VAL A 1 626 ? 38.699 66.636 42.309 1.00 15.31 626 VAL A N 1
ATOM 5426 C CA . VAL A 1 626 ? 39.479 67.883 42.200 1.00 15.82 626 VAL A CA 1
ATOM 5427 C C . VAL A 1 626 ? 40.983 67.661 42.436 1.00 15.23 626 VAL A C 1
ATOM 5428 O O . VAL A 1 626 ? 41.826 68.219 41.728 1.00 14.81 626 VAL A O 1
ATOM 5432 N N . LEU A 1 627 ? 41.311 66.843 43.429 1.00 15.23 627 LEU A N 1
ATOM 5433 C CA . LEU A 1 627 ? 42.713 66.582 43.740 1.00 14.84 627 LEU A CA 1
ATOM 5434 C C . LEU A 1 627 ? 43.418 65.686 42.709 1.00 14.79 627 LEU A C 1
ATOM 5435 O O . LEU A 1 627 ? 44.567 65.945 42.357 1.00 14.41 627 LEU A O 1
ATOM 5440 N N . LEU A 1 628 ? 42.737 64.659 42.202 1.00 14.60 628 LEU A N 1
ATOM 5441 C CA . LEU A 1 628 ? 43.335 63.840 41.139 1.00 14.43 628 LEU A CA 1
ATOM 5442 C C . LEU A 1 628 ? 43.575 64.675 39.892 1.00 14.27 628 LEU A C 1
ATOM 5443 O O . LEU A 1 628 ? 44.608 64.548 39.237 1.00 13.75 628 LEU A O 1
ATOM 5448 N N . ASN A 1 629 ? 42.636 65.567 39.593 1.00 14.10 629 ASN A N 1
ATOM 5449 C CA . ASN A 1 629 ? 42.791 66.435 38.431 1.00 14.03 629 ASN A CA 1
ATOM 5450 C C . ASN A 1 629 ? 43.870 67.503 38.606 1.00 14.21 629 ASN A C 1
ATOM 5451 O O . ASN A 1 629 ? 44.541 67.853 37.634 1.00 14.76 629 ASN A O 1
ATOM 5456 N N . LEU A 1 630 ? 44.062 67.981 39.840 1.00 14.27 630 LEU A N 1
ATOM 5457 C CA . LEU A 1 630 ? 45.186 68.862 40.156 1.00 14.53 630 LEU A CA 1
ATOM 5458 C C . LEU A 1 630 ? 46.507 68.104 39.942 1.00 14.72 630 LEU A C 1
ATOM 5459 O O . LEU A 1 630 ? 47.431 68.625 39.324 1.00 14.56 630 LEU A O 1
ATOM 5464 N N . ARG A 1 631 ? 46.589 66.889 40.487 1.00 15.39 631 ARG A N 1
ATOM 5465 C CA . ARG A 1 631 ? 47.757 66.014 40.309 1.00 15.62 631 ARG A CA 1
ATOM 5466 C C . ARG A 1 631 ? 48.070 65.839 38.822 1.00 16.35 631 ARG A C 1
ATOM 5467 O O . ARG A 1 631 ? 49.217 65.997 38.384 1.00 16.83 631 ARG A O 1
ATOM 5475 N N . LYS A 1 632 ? 47.031 65.550 38.047 1.00 16.71 632 LYS A N 1
ATOM 5476 C CA . LYS A 1 632 ? 47.146 65.339 36.613 1.00 17.96 632 LYS A CA 1
ATOM 5477 C C . LYS A 1 632 ? 47.578 66.610 35.862 1.00 17.81 632 LYS A C 1
ATOM 5478 O O . LYS A 1 632 ? 48.490 66.567 35.033 1.00 17.92 632 LYS A O 1
ATOM 5484 N N . SER A 1 633 ? 46.947 67.743 36.173 1.00 18.00 633 SER A N 1
ATOM 5485 C CA . SER A 1 633 ? 47.261 69.007 35.485 1.00 18.30 633 SER A CA 1
ATOM 5486 C C . SER A 1 633 ? 48.694 69.493 35.726 1.00 18.24 633 SER A C 1
ATOM 5487 O O . SER A 1 633 ? 49.257 70.214 34.890 1.00 17.78 633 SER A O 1
ATOM 5490 N N . MET A 1 634 ? 49.282 69.088 36.853 1.00 18.05 634 MET A N 1
ATOM 5491 C CA . MET A 1 634 ? 50.647 69.497 37.194 1.00 18.76 634 MET A CA 1
ATOM 5492 C C . MET A 1 634 ? 51.707 68.479 36.725 1.00 18.71 634 MET A C 1
ATOM 5493 O O . MET A 1 634 ? 52.857 68.513 37.170 1.00 18.53 634 MET A O 1
ATOM 5498 N N . LYS A 1 635 ? 51.311 67.605 35.799 1.00 18.67 635 LYS A N 1
ATOM 5499 C CA . LYS A 1 635 ? 52.222 66.663 35.147 1.00 18.96 635 LYS A CA 1
ATOM 5500 C C . LYS A 1 635 ? 52.893 65.743 36.184 1.00 17.85 635 LYS A C 1
ATOM 5501 O O . LYS A 1 635 ? 52.195 65.015 36.885 1.00 17.39 635 LYS A O 1
ATOM 5507 N N . ASP A 1 636 ? 54.215 65.786 36.314 1.00 16.84 636 ASP A N 1
ATOM 5508 C CA . ASP A 1 636 ? 54.901 64.938 37.302 1.00 15.74 636 ASP A CA 1
ATOM 5509 C C . ASP A 1 636 ? 55.223 65.633 38.633 1.00 15.54 636 ASP A C 1
ATOM 5510 O O . ASP A 1 636 ? 56.002 65.106 39.438 1.00 15.03 636 ASP A O 1
ATOM 5515 N N . PHE A 1 637 ? 54.640 66.814 38.855 1.00 14.83 637 PHE A N 1
ATOM 5516 C CA . PHE A 1 637 ? 54.935 67.611 40.057 1.00 14.62 637 PHE A CA 1
ATOM 5517 C C . PHE A 1 637 ? 54.778 66.856 41.382 1.00 14.21 637 PHE A C 1
ATOM 5518 O O . PHE A 1 637 ? 55.645 66.934 42.242 1.00 13.96 637 PHE A O 1
ATOM 5526 N N . PHE A 1 638 ? 53.676 66.128 41.552 1.00 14.07 638 PHE A N 1
ATOM 5527 C CA . PHE A 1 638 ? 53.461 65.402 42.810 1.00 14.01 638 PHE A CA 1
ATOM 5528 C C . PHE A 1 638 ? 54.374 64.186 42.989 1.00 13.78 638 PHE A C 1
ATOM 5529 O O . PHE A 1 638 ? 54.582 63.701 44.113 1.00 14.08 638 PHE A O 1
ATOM 5537 N N . ILE A 1 639 ? 54.933 63.709 41.885 1.00 14.04 639 ILE A N 1
ATOM 5538 C CA . ILE A 1 639 ? 55.944 62.649 41.939 1.00 14.18 639 ILE A CA 1
ATOM 5539 C C . ILE A 1 639 ? 57.317 63.196 42.370 1.00 14.28 639 ILE A C 1
ATOM 5540 O O . ILE A 1 639 ? 57.931 62.692 43.317 1.00 14.43 639 ILE A O 1
ATOM 5545 N N . ASN A 1 640 ? 57.761 64.254 41.700 1.00 14.38 640 ASN A N 1
ATOM 5546 C CA . ASN A 1 640 ? 59.170 64.663 41.750 1.00 14.50 640 ASN A CA 1
ATOM 5547 C C . ASN A 1 640 ? 59.493 65.944 42.536 1.00 14.83 640 ASN A C 1
ATOM 5548 O O . ASN A 1 640 ? 60.667 66.250 42.778 1.00 14.80 640 ASN A O 1
ATOM 5553 N N . SER A 1 641 ? 58.468 66.712 42.902 1.00 14.97 641 SER A N 1
ATOM 5554 C CA . SER A 1 641 ? 58.709 67.995 43.564 1.00 15.56 641 SER A CA 1
ATOM 5555 C C . SER A 1 641 ? 59.187 67.779 44.996 1.00 15.65 641 SER A C 1
ATOM 5556 O O . SER A 1 641 ? 58.951 66.724 45.584 1.00 15.40 641 SER A O 1
ATOM 5559 N N . GLU A 1 642 ? 59.890 68.772 45.536 1.00 16.18 642 GLU A N 1
ATOM 5560 C CA . GLU A 1 642 ? 60.348 68.731 46.919 1.00 17.10 642 GLU A CA 1
ATOM 5561 C C . GLU A 1 642 ? 59.188 68.511 47.881 1.00 17.10 642 GLU A C 1
ATOM 5562 O O . GLU A 1 642 ? 58.058 68.935 47.625 1.00 16.87 642 GLU A O 1
ATOM 5568 N N . TYR A 1 643 ? 59.484 67.826 48.979 1.00 17.11 643 TYR A N 1
ATOM 5569 C CA . TYR A 1 643 ? 58.538 67.623 50.062 1.00 17.66 643 TYR A CA 1
ATOM 5570 C C . TYR A 1 643 ? 59.068 68.383 51.259 1.00 18.45 643 TYR A C 1
ATOM 5571 O O . TYR A 1 643 ? 60.136 68.049 51.779 1.00 17.86 643 TYR A O 1
ATOM 5580 N N . LYS A 1 644 ? 58.329 69.402 51.694 1.00 19.45 644 LYS A N 1
ATOM 5581 C CA . LYS A 1 644 ? 58.802 70.290 52.753 1.00 21.40 644 LYS A CA 1
ATOM 5582 C C . LYS A 1 644 ? 57.833 70.337 53.937 1.00 21.70 644 LYS A C 1
ATOM 5583 O O . LYS A 1 644 ? 56.852 71.081 53.904 1.00 21.73 644 LYS A O 1
ATOM 5589 N N . PRO A 1 645 ? 58.114 69.548 54.994 1.00 22.58 645 PRO A N 1
ATOM 5590 C CA . PRO A 1 645 ? 57.253 69.497 56.183 1.00 23.21 645 PRO A CA 1
ATOM 5591 C C . PRO A 1 645 ? 56.995 70.880 56.787 1.00 24.18 645 PRO A C 1
ATOM 5592 O O . PRO A 1 645 ? 57.877 71.745 56.761 1.00 23.54 645 PRO A O 1
ATOM 5596 N N . LEU A 1 646 ? 55.782 71.079 57.292 1.00 25.29 646 LEU A N 1
ATOM 5597 C CA . LEU A 1 646 ? 55.443 72.242 58.105 1.00 26.81 646 LEU A CA 1
ATOM 5598 C C . LEU A 1 646 ? 55.429 71.830 59.576 1.00 27.64 646 LEU A C 1
ATOM 5599 O O . LEU A 1 646 ? 55.092 70.695 59.913 1.00 27.42 646 LEU A O 1
ATOM 5604 N N . LYS A 1 647 ? 55.811 72.754 60.450 1.00 28.85 647 LYS A N 1
ATOM 5605 C CA . LYS A 1 647 ? 55.707 72.520 61.881 1.00 30.21 647 LYS A CA 1
ATOM 5606 C C . LYS A 1 647 ? 54.336 73.005 62.346 1.00 30.28 647 LYS A C 1
ATOM 5607 O O . LYS A 1 647 ? 54.046 74.198 62.316 1.00 30.73 647 LYS A O 1
ATOM 5613 N N . LEU A 1 648 ? 53.484 72.064 62.736 1.00 30.49 648 LEU A N 1
ATOM 5614 C CA . LEU A 1 648 ? 52.112 72.376 63.120 1.00 30.98 648 LEU A CA 1
ATOM 5615 C C . LEU A 1 648 ? 51.778 71.703 64.440 1.00 31.45 648 LEU A C 1
ATOM 5616 O O . LEU A 1 648 ? 52.450 70.752 64.845 1.00 31.69 648 LEU A O 1
ATOM 5621 N N . GLN A 1 649 ? 50.732 72.185 65.103 1.00 31.98 649 GLN A N 1
ATOM 5622 C CA . GLN A 1 649 ? 50.328 71.625 66.391 1.00 32.41 649 GLN A CA 1
ATOM 5623 C C . GLN A 1 649 ? 49.811 70.194 66.237 1.00 32.24 649 GLN A C 1
ATOM 5624 O O . GLN A 1 649 ? 49.451 69.771 65.134 1.00 32.68 649 GLN A O 1
ATOM 5630 N N . LYS A 1 650 ? 49.793 69.455 67.342 1.00 31.88 650 LYS A N 1
ATOM 5631 C CA . LYS A 1 650 ? 49.326 68.068 67.349 1.00 31.39 650 LYS A CA 1
ATOM 5632 C C . LYS A 1 650 ? 47.886 67.976 66.850 1.00 30.32 650 LYS A C 1
ATOM 5633 O O . LYS A 1 650 ? 47.035 68.790 67.213 1.00 29.98 650 LYS A O 1
ATOM 5639 N N . GLY A 1 651 ? 47.633 66.991 65.995 1.00 29.48 651 GLY A N 1
ATOM 5640 C CA . GLY A 1 651 ? 46.331 66.835 65.361 1.00 28.36 651 GLY A CA 1
ATOM 5641 C C . GLY A 1 651 ? 46.265 67.455 63.977 1.00 2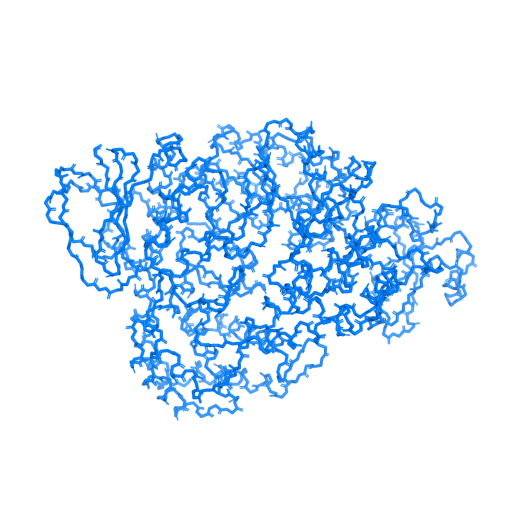7.63 651 GLY A C 1
ATOM 5642 O O . GLY A 1 651 ? 45.285 67.265 63.258 1.00 27.06 651 GLY A O 1
ATOM 5643 N N . LEU A 1 652 ? 47.298 68.214 63.620 1.00 27.07 652 LEU A N 1
ATOM 5644 C CA . LEU A 1 652 ? 47.453 68.725 62.264 1.00 26.76 652 LEU A CA 1
ATOM 5645 C C . LEU A 1 652 ? 48.705 68.153 61.626 1.00 26.36 652 LEU A C 1
ATOM 5646 O O . LEU A 1 652 ? 49.720 67.947 62.290 1.00 26.12 652 LEU A O 1
ATOM 5651 N N . CYS A 1 653 ? 48.625 67.898 60.329 1.00 25.92 653 CYS A N 1
ATOM 5652 C CA . CYS A 1 653 ? 49.770 67.431 59.575 1.00 25.06 653 CYS A CA 1
ATOM 5653 C C . CYS A 1 653 ? 49.791 68.169 58.242 1.00 24.09 653 CYS A C 1
ATOM 5654 O O . CYS A 1 653 ? 48.765 68.274 57.557 1.00 23.79 653 CYS A O 1
ATOM 5657 N N . GLY A 1 654 ? 50.958 68.707 57.899 1.00 23.02 654 GLY A N 1
ATOM 5658 C CA . GLY A 1 654 ? 51.092 69.567 56.736 1.00 21.64 654 GLY A CA 1
ATOM 5659 C C . GLY A 1 654 ? 52.473 69.599 56.117 1.00 20.73 654 GLY A C 1
ATOM 5660 O O . GLY A 1 654 ? 53.477 69.266 56.763 1.00 20.51 654 GLY A O 1
ATOM 5661 N N . PHE A 1 655 ? 52.510 70.006 54.850 1.00 19.76 655 PHE A N 1
ATOM 5662 C CA . PHE A 1 655 ? 53.748 70.096 54.083 1.00 19.04 655 PHE A CA 1
ATOM 5663 C C . PHE A 1 655 ? 53.508 70.928 52.831 1.00 19.08 655 PHE A C 1
ATOM 5664 O O . PHE A 1 655 ? 52.366 71.149 52.426 1.00 18.56 655 PHE A O 1
ATOM 5672 N N . MET A 1 656 ? 54.596 71.382 52.230 1.00 19.57 656 MET A N 1
ATOM 5673 C CA . MET A 1 656 ? 54.543 71.980 50.914 1.00 21.67 656 MET A CA 1
ATOM 5674 C C . MET A 1 656 ? 55.099 70.999 49.892 1.00 20.08 656 MET A C 1
ATOM 5675 O O . MET A 1 656 ? 55.993 70.211 50.206 1.00 19.83 656 MET A O 1
ATOM 5680 N N . ARG A 1 657 ? 54.563 71.054 48.676 1.00 19.57 657 ARG A N 1
ATOM 5681 C CA . ARG A 1 657 ? 55.196 70.422 47.525 1.00 18.88 657 ARG A CA 1
ATOM 5682 C C . ARG A 1 657 ? 55.782 71.534 46.667 1.00 18.83 657 ARG A C 1
ATOM 5683 O O . ARG A 1 657 ? 55.058 72.432 46.209 1.00 18.52 657 ARG A O 1
ATOM 5691 N N . GLY A 1 658 ? 57.102 71.500 46.492 1.00 19.26 658 GLY A N 1
ATOM 5692 C CA . GLY A 1 658 ? 57.823 72.588 45.825 1.00 19.76 658 GLY A CA 1
ATOM 5693 C C . GLY A 1 658 ? 57.498 73.934 46.447 1.00 20.10 658 GLY A C 1
ATOM 5694 O O . GLY A 1 658 ? 57.359 74.047 47.659 1.00 19.91 658 GLY A O 1
ATOM 5695 N N . ASP A 1 659 ? 57.354 74.955 45.608 1.00 20.93 659 ASP A N 1
ATOM 5696 C CA . ASP A 1 659 ? 56.954 76.281 46.071 1.00 21.97 659 ASP A CA 1
ATOM 5697 C C . ASP A 1 659 ? 55.529 76.600 45.639 1.00 21.71 659 ASP A C 1
ATOM 5698 O O . ASP A 1 659 ? 55.142 77.763 45.590 1.00 22.11 659 ASP A O 1
ATOM 5703 N N . LYS A 1 660 ? 54.745 75.567 45.337 1.00 21.24 660 LYS A N 1
ATOM 5704 C CA . LYS A 1 660 ? 53.471 75.756 44.646 1.00 20.76 660 LYS A CA 1
ATOM 5705 C C . LYS A 1 660 ? 52.239 75.334 45.465 1.00 20.34 660 LYS A C 1
ATOM 5706 O O . LYS A 1 660 ? 51.184 75.974 45.381 1.00 19.93 660 LYS A O 1
ATOM 5712 N N . VAL A 1 661 ? 52.371 74.262 46.244 1.00 19.03 661 VAL A N 1
ATOM 5713 C CA . VAL A 1 661 ? 51.216 73.631 46.890 1.00 18.85 661 VAL A CA 1
ATOM 5714 C C . VAL A 1 661 ? 51.409 73.511 48.401 1.00 19.02 661 VAL A C 1
ATOM 5715 O O . VAL A 1 661 ? 52.397 72.942 48.862 1.00 19.23 661 VAL A O 1
ATOM 5719 N N . LEU A 1 662 ? 50.451 74.039 49.158 1.00 19.12 662 LEU A N 1
ATOM 5720 C CA . LEU A 1 662 ? 50.460 73.941 50.616 1.00 19.21 662 LEU A CA 1
ATOM 5721 C C . LEU A 1 662 ? 49.333 73.011 51.075 1.00 18.57 662 LEU A C 1
ATOM 5722 O O . LEU A 1 662 ? 48.168 73.225 50.754 1.00 18.52 662 LEU A O 1
ATOM 5727 N N . VAL A 1 663 ? 49.700 71.967 51.808 1.00 17.99 663 VAL A N 1
ATOM 5728 C CA . VAL A 1 663 ? 48.751 70.953 52.266 1.00 17.08 663 VAL A CA 1
ATOM 5729 C C . VAL A 1 663 ? 48.691 70.928 53.791 1.00 17.20 663 VAL A C 1
ATOM 5730 O O . VAL A 1 663 ? 49.711 70.740 54.451 1.00 17.05 663 VAL A O 1
ATOM 5734 N N . ILE A 1 664 ? 47.494 71.116 54.341 1.00 17.04 664 ILE A N 1
ATOM 5735 C CA . ILE A 1 664 ? 47.281 71.003 55.783 1.00 17.85 664 ILE A CA 1
ATOM 5736 C C . ILE A 1 664 ? 46.009 70.194 56.010 1.00 17.98 664 ILE A C 1
ATOM 5737 O O . ILE A 1 664 ? 44.949 70.547 55.481 1.00 17.91 664 ILE A O 1
ATOM 5742 N N . VAL A 1 665 ? 46.125 69.102 56.767 1.00 17.86 665 VAL A N 1
ATOM 5743 C CA . VAL A 1 665 ? 44.968 68.261 57.105 1.00 18.98 665 VAL A CA 1
ATOM 5744 C C . VAL A 1 665 ? 44.823 68.052 58.621 1.00 19.58 665 VAL A C 1
ATOM 5745 O O . VAL A 1 665 ? 45.819 68.092 59.361 1.00 19.81 665 VAL A O 1
ATOM 5749 N N . LYS A 1 666 ? 43.583 67.841 59.059 1.00 20.41 666 LYS A N 1
ATOM 5750 C CA . LYS A 1 666 ? 43.253 67.435 60.433 1.00 21.53 666 LYS A CA 1
ATOM 5751 C C . LYS A 1 666 ? 43.288 65.920 60.568 1.00 21.46 666 LYS A C 1
ATOM 5752 O O . LYS A 1 666 ? 42.554 65.229 59.860 1.00 21.69 666 LYS A O 1
ATOM 5758 N N . THR A 1 667 ? 44.077 65.396 61.499 1.00 21.35 667 THR A N 1
ATOM 5759 C CA . THR A 1 667 ? 43.978 63.966 61.816 1.00 21.98 667 THR A CA 1
ATOM 5760 C C . THR A 1 667 ? 43.059 63.704 63.025 1.00 22.02 667 THR A C 1
ATOM 5761 O O . THR A 1 667 ? 42.658 62.562 63.284 1.00 22.12 667 THR A O 1
ATOM 5765 N N . LEU A 1 668 ? 42.729 64.772 63.746 1.00 22.33 668 LEU A N 1
ATOM 5766 C CA . LEU A 1 668 ? 41.855 64.705 64.925 1.00 22.51 668 LEU A CA 1
ATOM 5767 C C . LEU A 1 668 ? 40.713 65.695 64.796 1.00 22.47 668 LEU A C 1
ATOM 5768 O O . LEU A 1 668 ? 40.879 66.765 64.219 1.00 22.65 668 LEU A O 1
ATOM 5773 N N . ASN A 1 669 ? 39.554 65.341 65.340 1.00 23.00 669 ASN A N 1
ATOM 5774 C CA . ASN A 1 669 ? 38.379 66.204 65.264 1.00 23.25 669 ASN A CA 1
ATOM 5775 C C . ASN A 1 669 ? 38.358 67.298 66.342 1.00 24.22 669 ASN A C 1
ATOM 5776 O O . ASN A 1 669 ? 37.625 67.208 67.335 1.00 24.53 669 ASN A O 1
ATOM 5781 N N . ARG A 1 670 ? 39.188 68.317 66.126 1.00 24.85 670 ARG A N 1
ATOM 5782 C CA . ARG A 1 670 ? 39.333 69.458 67.030 1.00 25.95 670 ARG A CA 1
ATOM 5783 C C . ARG A 1 670 ? 39.349 70.750 66.213 1.00 26.68 670 ARG A 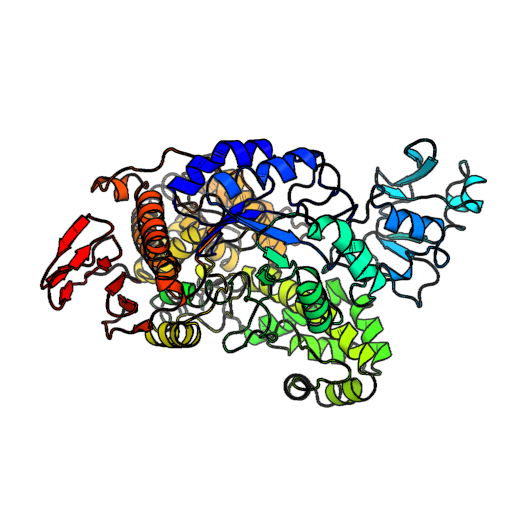C 1
ATOM 5784 O O . ARG A 1 670 ? 39.492 70.711 64.985 1.00 26.59 670 ARG A O 1
ATOM 5792 N N . ASP A 1 671 ? 39.199 71.890 66.885 1.00 27.71 671 ASP A N 1
ATOM 5793 C CA . ASP A 1 671 ? 39.233 73.185 66.202 1.00 29.05 671 ASP A CA 1
ATOM 5794 C C . ASP A 1 671 ? 40.665 73.653 65.979 1.00 29.52 671 ASP A C 1
ATOM 5795 O O . ASP A 1 671 ? 41.490 73.614 66.901 1.00 29.03 671 ASP A O 1
ATOM 5800 N N . TYR A 1 672 ? 40.955 74.082 64.751 1.00 30.02 672 TYR A N 1
ATOM 5801 C CA . TYR A 1 672 ? 42.266 74.623 64.399 1.00 31.34 672 TYR A CA 1
ATOM 5802 C C . TYR A 1 672 ? 42.158 75.841 63.491 1.00 32.30 672 TYR A C 1
ATOM 5803 O O . TYR A 1 672 ? 41.312 75.891 62.598 1.00 32.08 672 TYR A O 1
ATOM 5812 N N . ASP A 1 673 ? 43.034 76.812 63.730 1.00 33.95 673 ASP A N 1
ATOM 5813 C CA . ASP A 1 673 ? 43.260 77.926 62.813 1.00 35.59 673 ASP A CA 1
ATOM 5814 C C . ASP A 1 673 ? 44.741 77.968 62.450 1.00 36.36 673 ASP A C 1
ATOM 5815 O O . ASP A 1 673 ? 45.603 77.816 63.319 1.00 36.64 673 ASP A O 1
ATOM 5820 N N . ILE A 1 674 ? 45.038 78.162 61.170 1.00 36.92 674 ILE A N 1
ATOM 5821 C CA . ILE A 1 674 ? 46.424 78.285 60.722 1.00 37.67 674 ILE A CA 1
ATOM 5822 C C . ILE A 1 674 ? 46.661 79.650 60.066 1.00 37.84 674 ILE A C 1
ATOM 5823 O O . ILE A 1 674 ? 45.771 80.189 59.405 1.00 37.65 674 ILE A O 1
ATOM 5828 N N . GLU A 1 675 ? 47.851 80.209 60.279 1.00 38.23 675 GLU A N 1
ATOM 5829 C CA . GLU A 1 675 ? 48.265 81.432 59.592 1.00 38.65 675 GLU A CA 1
ATOM 5830 C C . GLU A 1 675 ? 49.043 81.073 58.332 1.00 38.51 675 GLU A C 1
ATOM 5831 O O . GLU A 1 675 ? 49.973 80.267 58.378 1.00 38.63 675 GLU A O 1
ATOM 5837 N N . ILE A 1 676 ? 48.656 81.663 57.205 1.00 38.40 676 ILE A N 1
ATOM 5838 C CA . ILE A 1 676 ? 49.366 81.433 55.949 1.00 38.34 676 ILE A CA 1
ATOM 5839 C C . ILE A 1 676 ? 50.073 82.696 55.454 1.00 38.22 676 ILE A C 1
ATOM 5840 O O . ILE A 1 676 ? 49.574 83.810 55.628 1.00 38.17 676 ILE A O 1
ATOM 5845 N N . ASP A 1 677 ? 51.244 82.511 54.852 1.00 38.24 677 ASP A N 1
ATOM 5846 C CA . ASP A 1 677 ? 51.983 83.617 54.254 1.00 38.19 677 ASP A CA 1
ATOM 5847 C C . ASP A 1 677 ? 51.493 83.887 52.841 1.00 37.35 677 ASP A C 1
ATOM 5848 O O . ASP A 1 677 ? 51.554 83.014 51.975 1.00 37.71 677 ASP A O 1
ATOM 5853 N N . GLY A 1 678 ? 51.002 85.103 52.620 1.00 36.30 678 GLY A N 1
ATOM 5854 C CA . GLY A 1 678 ? 50.485 85.515 51.318 1.00 34.79 678 GLY A CA 1
ATOM 5855 C C . GLY A 1 678 ? 49.174 84.844 50.944 1.00 33.73 678 GLY A C 1
ATOM 5856 O O . GLY A 1 678 ? 48.490 84.263 51.794 1.00 33.69 678 GLY A O 1
ATOM 5857 N N . GLU A 1 679 ? 48.825 84.921 49.664 1.00 32.57 679 GLU A N 1
ATOM 5858 C CA . GLU A 1 679 ? 47.527 84.438 49.201 1.00 31.41 679 GLU A CA 1
ATOM 5859 C C . GLU A 1 679 ? 47.628 83.112 48.463 1.00 29.84 679 GLU A C 1
ATOM 5860 O O . GLU A 1 679 ? 48.628 82.826 47.800 1.00 29.43 679 GLU A O 1
ATOM 5866 N N . TYR A 1 680 ? 46.575 82.314 48.594 1.00 28.09 680 TYR A N 1
ATOM 5867 C CA . TYR A 1 680 ? 46.473 81.004 47.967 1.00 26.66 680 TYR A CA 1
ATOM 5868 C C . TYR A 1 680 ? 45.042 80.795 47.486 1.00 25.72 680 TYR A C 1
ATOM 5869 O O . TYR A 1 680 ? 44.119 81.458 47.963 1.00 25.19 680 TYR A O 1
ATOM 5878 N N . THR A 1 681 ? 44.867 79.859 46.558 1.00 24.50 681 THR A N 1
ATOM 5879 C CA . THR A 1 681 ? 43.539 79.400 46.169 1.00 23.94 681 THR A CA 1
ATOM 5880 C C . THR A 1 681 ? 43.311 78.034 46.798 1.00 23.00 681 THR A C 1
ATOM 5881 O O . THR A 1 681 ? 44.138 77.125 46.645 1.00 22.32 681 THR A O 1
ATOM 5885 N N . ASP A 1 682 ? 42.203 77.910 47.525 1.00 21.86 682 ASP A N 1
ATOM 5886 C CA . ASP A 1 682 ? 41.779 76.630 48.085 1.00 21.52 682 ASP A CA 1
ATOM 5887 C C . ASP A 1 682 ? 41.157 75.866 46.930 1.00 20.93 682 ASP A C 1
ATOM 5888 O O . ASP A 1 682 ? 40.137 76.288 46.405 1.00 20.68 682 ASP A O 1
ATOM 5893 N N . VAL A 1 683 ? 41.775 74.766 46.516 1.00 20.42 683 VAL A N 1
ATOM 5894 C CA . VAL A 1 683 ? 41.290 74.053 45.320 1.00 20.33 683 VAL A CA 1
ATOM 5895 C C . VAL A 1 683 ? 39.958 73.319 45.517 1.00 20.05 683 VAL A C 1
ATOM 5896 O O . VAL A 1 683 ? 39.242 73.085 44.548 1.00 19.57 683 VAL A O 1
ATOM 5900 N N . ILE A 1 684 ? 39.630 72.944 46.753 1.00 19.54 684 ILE A N 1
ATOM 5901 C CA . ILE A 1 684 ? 38.336 72.303 47.012 1.00 19.90 684 ILE A CA 1
ATOM 5902 C C . ILE A 1 684 ? 37.196 73.329 46.982 1.00 20.66 684 ILE A C 1
ATOM 5903 O O . ILE A 1 684 ? 36.227 73.162 46.233 1.00 20.64 684 ILE A O 1
ATOM 5908 N N . THR A 1 685 ? 37.333 74.391 47.774 1.00 21.42 685 THR A N 1
ATOM 5909 C CA . THR A 1 685 ? 36.282 75.405 47.909 1.00 22.35 685 THR A CA 1
ATOM 5910 C C . THR A 1 685 ? 36.327 76.459 46.800 1.00 23.34 685 THR A C 1
ATOM 5911 O O . THR A 1 685 ? 35.356 77.184 46.599 1.00 23.35 685 THR A O 1
ATOM 5915 N N . ASP A 1 686 ? 37.451 76.528 46.084 1.00 24.63 686 ASP A N 1
ATOM 5916 C CA . ASP A 1 686 ? 37.685 77.524 45.032 1.00 26.52 686 ASP A CA 1
ATOM 5917 C C . ASP A 1 686 ? 37.657 78.960 45.583 1.00 27.32 686 ASP A C 1
ATOM 5918 O O . ASP A 1 686 ? 37.271 79.906 44.893 1.00 28.26 686 ASP A O 1
ATOM 5923 N N . GLU A 1 687 ? 38.068 79.108 46.836 1.00 27.95 687 GLU A N 1
ATOM 5924 C CA . GLU A 1 687 ? 38.104 80.409 47.477 1.00 28.81 687 GLU A CA 1
ATOM 5925 C C . GLU A 1 687 ? 39.537 80.908 47.553 1.00 28.84 687 GLU A C 1
ATOM 5926 O O . GLU A 1 687 ? 40.468 80.125 47.770 1.00 28.54 687 GLU A O 1
ATOM 5932 N N . THR A 1 688 ? 39.707 82.214 47.369 1.00 28.85 688 THR A N 1
ATOM 5933 C CA . THR A 1 688 ? 41.002 82.840 47.565 1.00 29.09 688 THR A CA 1
ATOM 5934 C C . THR A 1 688 ? 41.167 83.100 49.051 1.00 29.14 688 THR A C 1
ATOM 5935 O O . THR A 1 688 ? 40.342 83.776 49.665 1.00 29.32 688 THR A O 1
ATOM 5939 N N . VAL A 1 689 ? 42.218 82.526 49.631 1.00 28.96 689 VAL A N 1
ATOM 5940 C CA . VAL A 1 689 ? 42.443 82.618 51.073 1.00 29.38 689 VAL A CA 1
ATOM 5941 C C . VAL A 1 689 ? 43.717 83.393 51.418 1.00 29.81 689 VAL A C 1
ATOM 5942 O O . VAL A 1 689 ? 44.682 83.402 50.650 1.00 29.45 689 VAL A O 1
ATOM 5946 N N . ARG A 1 690 ? 43.695 84.044 52.578 1.00 30.34 690 ARG A N 1
ATOM 5947 C CA . ARG A 1 690 ? 44.819 84.836 53.080 1.00 31.10 690 ARG A CA 1
ATOM 5948 C C . ARG A 1 690 ? 44.778 84.876 54.606 1.00 31.37 690 ARG A C 1
ATOM 5949 O O . ARG A 1 690 ? 43.719 84.692 55.201 1.00 31.44 690 ARG A O 1
ATOM 5957 N N . GLY A 1 691 ? 45.930 85.120 55.228 1.00 31.80 691 GLY A N 1
ATOM 5958 C CA . GLY A 1 691 ? 46.016 85.291 56.681 1.00 32.19 691 GLY A CA 1
ATOM 5959 C C . GLY A 1 691 ? 45.659 84.049 57.474 1.00 32.40 691 GLY A C 1
ATOM 5960 O O . GLY A 1 691 ? 46.258 82.992 57.286 1.00 32.87 691 GLY A O 1
ATOM 5961 N N . ARG A 1 692 ? 44.675 84.187 58.357 1.00 32.55 692 ARG A N 1
ATOM 5962 C CA . ARG A 1 692 ? 44.225 83.110 59.237 1.00 32.51 692 ARG A CA 1
ATOM 5963 C C . ARG A 1 692 ? 43.151 82.275 58.548 1.00 31.96 692 ARG A C 1
ATOM 5964 O O . ARG A 1 692 ? 42.096 82.797 58.171 1.00 31.89 692 ARG A O 1
ATOM 5972 N N . VAL A 1 693 ? 43.435 80.987 58.365 1.00 30.99 693 VAL A N 1
ATOM 5973 C CA . VAL A 1 693 ? 42.495 80.071 57.723 1.00 30.08 693 VAL A CA 1
ATOM 5974 C C . VAL A 1 693 ? 42.076 78.983 58.712 1.00 29.46 693 VAL A C 1
ATOM 5975 O O . VAL A 1 693 ? 42.919 78.385 59.387 1.00 29.31 693 VAL A O 1
ATOM 5979 N N . LYS A 1 694 ? 40.768 78.760 58.803 1.00 28.60 694 LYS A N 1
ATOM 5980 C CA . LYS A 1 694 ? 40.196 77.711 59.639 1.00 28.10 694 LYS A CA 1
ATOM 5981 C C . LYS A 1 694 ? 40.339 76.339 58.977 1.00 27.18 694 LYS A C 1
ATOM 5982 O O . LYS A 1 694 ? 40.123 76.195 57.774 1.00 27.06 694 LYS A O 1
ATOM 5988 N N . VAL A 1 695 ? 40.725 75.341 59.767 1.00 26.48 695 VAL A N 1
ATOM 5989 C CA . VAL A 1 695 ? 40.686 73.956 59.311 1.00 25.36 695 VAL A CA 1
ATOM 5990 C C . VAL A 1 695 ? 39.392 73.384 59.880 1.00 24.98 695 VAL A C 1
ATOM 5991 O O . VAL A 1 695 ? 39.311 73.054 61.064 1.00 24.34 695 VAL A O 1
ATOM 5995 N N . ASP A 1 696 ? 38.366 73.318 59.041 1.00 24.24 696 ASP A N 1
ATOM 5996 C CA . ASP A 1 696 ? 37.051 72.870 59.488 1.00 23.81 696 ASP A CA 1
ATOM 5997 C C . ASP A 1 696 ? 36.853 71.381 59.157 1.00 23.03 696 ASP A C 1
ATOM 5998 O O . ASP A 1 696 ? 37.575 70.534 59.679 1.00 22.62 696 ASP A O 1
ATOM 6003 N N . LYS A 1 697 ? 35.899 71.057 58.289 1.00 22.24 697 LYS A N 1
ATOM 6004 C CA . LYS A 1 697 ? 35.639 69.657 57.947 1.00 21.69 697 LYS A CA 1
ATOM 6005 C C . LYS A 1 697 ? 36.467 69.168 56.749 1.00 20.85 697 LYS A C 1
ATOM 6006 O O . LYS A 1 697 ? 36.537 67.965 56.497 1.00 20.52 697 LYS A O 1
ATOM 6012 N N . LEU A 1 698 ? 37.098 70.099 56.034 1.00 19.90 698 LEU A N 1
ATOM 6013 C CA . LEU A 1 698 ? 37.805 69.770 54.791 1.00 19.48 698 LEU A CA 1
ATOM 6014 C C . LEU A 1 698 ? 39.323 69.910 54.921 1.00 19.04 698 LEU A C 1
ATOM 6015 O O . LEU A 1 698 ? 39.808 70.742 55.701 1.00 18.91 698 LEU A O 1
ATOM 6020 N N . PRO A 1 699 ? 40.089 69.098 54.156 1.00 18.57 699 PRO A N 1
ATOM 6021 C CA . PRO A 1 699 ? 41.526 69.378 54.103 1.00 18.33 699 PRO A CA 1
ATOM 6022 C C . PRO A 1 699 ? 41.785 70.689 53.362 1.00 18.33 699 PRO A C 1
ATOM 6023 O O . PRO A 1 699 ? 40.934 71.146 52.593 1.00 18.61 699 PRO A O 1
ATOM 6027 N N . LEU A 1 700 ? 42.942 71.295 53.612 1.00 18.36 700 LEU A N 1
ATOM 6028 C CA . LEU A 1 700 ? 43.342 72.502 52.905 1.00 18.13 700 LEU A CA 1
ATOM 6029 C C . LEU A 1 700 ? 44.423 72.128 51.910 1.00 17.96 700 LEU A C 1
ATOM 6030 O O . LEU A 1 700 ? 45.522 71.728 52.303 1.00 17.17 700 LEU A O 1
ATOM 6035 N N . ILE A 1 701 ? 44.079 72.202 50.624 1.00 17.72 701 ILE A N 1
ATOM 6036 C CA . ILE A 1 701 ? 45.057 72.085 49.546 1.00 18.45 701 ILE A CA 1
ATOM 6037 C C . ILE A 1 701 ? 45.098 73.434 48.857 1.00 18.34 701 ILE A C 1
ATOM 6038 O O . ILE A 1 701 ? 44.187 73.793 48.103 1.00 18.26 701 ILE A O 1
ATOM 6043 N N . LEU A 1 702 ? 46.163 74.174 49.124 1.00 18.21 702 LEU A N 1
ATOM 6044 C CA . LEU A 1 702 ? 46.227 75.577 48.756 1.00 18.94 702 LEU A CA 1
ATOM 6045 C C . LEU A 1 702 ? 47.309 75.778 47.715 1.00 19.09 702 LEU A C 1
ATOM 6046 O O . LEU A 1 702 ? 48.452 75.375 47.930 1.00 19.17 702 LEU A O 1
ATOM 6051 N N . VAL A 1 703 ? 46.941 76.385 46.586 1.00 19.35 703 VAL A N 1
ATOM 6052 C CA . VAL A 1 703 ? 47.866 76.557 45.459 1.00 20.19 703 VAL A CA 1
ATOM 6053 C C . VAL A 1 703 ? 48.213 78.031 45.262 1.00 20.78 703 VAL A C 1
ATOM 6054 O O . VAL A 1 703 ? 47.322 78.889 45.258 1.00 20.62 703 VAL A O 1
ATOM 6058 N N A LYS A 1 704 ? 49.513 78.294 45.131 0.50 21.25 704 LYS A N 1
ATOM 6059 N N B LYS A 1 704 ? 49.501 78.326 45.084 0.50 21.40 704 LYS A N 1
ATOM 6060 C CA A LYS A 1 704 ? 50.071 79.641 45.027 0.50 21.74 704 LYS A CA 1
ATOM 6061 C CA B LYS A 1 704 ? 49.964 79.706 44.869 0.50 21.96 704 LYS A CA 1
ATOM 6062 C C A LYS A 1 704 ? 50.183 80.061 43.569 0.50 21.88 704 LYS A C 1
ATOM 6063 C C B LYS A 1 704 ? 49.552 80.268 43.508 0.50 22.36 704 LYS A C 1
ATOM 6064 O O A LYS A 1 704 ? 50.736 79.329 42.745 0.50 21.86 704 LYS A O 1
ATOM 6065 O O B LYS A 1 704 ? 49.166 79.525 42.597 0.50 22.74 704 LYS A O 1
#

Secondary structure (DSSP, 8-state):
---SEEEEE-S--HHHHHTTHHHHHHHT-SEEEEPP-EEESTT-SSS-SEEEEEEE-GGGTHHHHHHHHHHHHHHHT-EEEEEE--SEEE-STT-HHHHHHHHHGGGSGGGGGB-B-TT-SSEEEEEESS---EEEEETTEEEEEETTEEEE--TTGGG-TT-HHHHHHTSSEEEEETTSPPSBPEETTEEEEEEB-TTSHHHHHHHHTTGGGS--SEEEETTGGG-SSHHHHHHHHHHHHTT-EEEE--PPPTTPPPS-TTS-EESSHHHHHHHHTTS---HHHHHHHHHTT----HHHHHHHHHHHHHHHHSHHHHHHHHHHHTS-HHHHHHHHHH--SS----BTTB-TTHHHHHHH-HHHHHHHHH-HHHHHHHHTTHHHHHIIIIITTGGGT--S-GGG-STT--TT-S---HHHHHHHHHTTTT---EE-S--TT-SS-HHHHHHHHHHTTSHHHHHHHHHHHHHHH---S-HHHHHHHHHHHHHH---SSHHHHHHHHHHHHHHHHHHTSS--SSS--HHHHHHHHHHHHHHTT-HHHHHHHHHHHHHHHHHHHHHHHHHHHHHHHSSSEEEEETTTTS-----STTGGGSPP---PPP-S--GGGTTTSTHHHHHHHHHHHHHHHTTTHHHHS-EEE----TTEEEEEETTTEEEEEESSSS-EEEEEEEEEEETTTTEEEEEEEEE-SS-EEEE-

Organism: Sulfurisphaera tokodaii (strain DSM 16993 / JCM 10545 / NBRC 100140 / 7) (NCBI:txid273063)

Solvent-accessible surface area: 27832 Å² total; per-residue (Å²): 107,172,4,10,1,0,0,3,1,13,46,32,111,2,39,93,4,28,120,95,3,90,25,0,43,57,0,0,0,6,0,0,8,3,5,5,3,10,73,10,80,88,50,28,106,52,4,28,3,1,0,13,5,62,50,1,18,106,100,19,39,4,55,127,47,1,71,117,0,14,89,59,0,150,94,96,16,2,5,3,0,0,1,8,5,2,2,3,0,0,24,41,39,45,0,102,0,3,12,31,0,1,49,95,4,115,162,7,158,20,16,70,0,1,25,11,5,90,111,36,159,55,12,32,8,8,38,11,65,62,135,87,25,110,42,47,122,48,137,129,69,10,30,0,6,11,123,52,67,18,7,4,0,6,116,95,0,70,119,75,48,162,78,36,74,85,0,19,123,36,2,90,1,80,11,12,44,126,171,56,79,2,1,3,7,27,45,35,28,57,33,83,20,1,0,2,51,3,36,50,91,74,0,3,88,30,2,4,80,58,4,24,70,12,131,5,32,0,0,4,0,14,18,0,6,1,4,31,63,5,45,46,3,0,115,43,0,89,131,112,6,47,155,58,34,3,0,0,33,8,18,21,33,46,74,44,159,24,53,3,121,38,20,39,6,3,5,0,8,28,0,1,7,24,1,2,10,14,0,12,25,50,80,119,86,0,30,110,37,6,114,117,26,57,100,70,75,19,50,115,35,12,90,103,9,4,50,89,2,0,60,92,58,2,100,35,4,0,60,28,0,2,169,71,6,71,17,82,27,105,71,0,17,97,3,4,3,40,6,119,23,16,3,1,12,1,21,117,138,24,60,156,4,39,101,70,0,93,125,29,24,75,131,0,27,62,4,0,94,160,48,25,64,9,0,1,65,0,0,12,13,4,2,4,2,24,5,47,0,16,23,22,2,0,1,7,19,29,1,20,3,0,0,5,1,1,6,16,16,48,6,101,72,4,52,17,49,29,92,66,0,4,97,28,0,85,173,21,54,37,33,38,11,0,0,0,0,2,14,5,50,1,12,1,3,2,1,0,1,0,14,0,0,0,0,0,25,45,8,97,38,0,39,117,11,25,88,64,0,72,90,39,0,106,20,95,11,57,107,13,14,9,3,7,0,0,0,0,0,0,0,1,21,71,25,43,65,111,108,0,29,92,31,0,26,66,7,0,38,45,3,9,46,17,8,55,90,60,6,38,127,104,112,65,55,102,123,20,11,114,63,0,20,119,5,0,41,63,0,19,109,39,132,153,0,34,134,10,0,82,85,0,6,79,88,0,40,100,23,2,18,6,0,2,0,2,2,0,0,0,1,1,1,0,0,0,0,0,4,1,2,4,5,0,2,50,31,41,37,8,3,8,45,98,15,3,57,89,110,17,117,43,71,154,6,6,144,156,64,86,157,34,6,12,126,97,20,99,0,0,2,21,0,0,28,25,1,1,51,27,0,68,82,36,165,75,51,1,9,78,14,118,6,78,58,45,207,43,101,160,11,4,1,0,0,30,0,12,116,88,0,12,0,1,0,17,9,15,44,117,135,12,62,31,117,14,130,44,88,20,52,7,33,0,30,111,104,75,24,136,34,165,17,121,2,66,61,24,1,9,0,0,26,100

InterPro domains:
  IPR006047 Glycosyl hydrolase family 13, catalytic domain [PF00128] (17-229)
  IPR006047 Glycosyl hydrolase family 13, catalytic domain [SM00642] (14-388)
  IPR012767 Maltooligosyl trehalose synthase [TIGR02401] (4-667)
  IPR012767 Maltooligosyl trehalose synthase [cd11336] (5-632)
  IPR013780 Glycosyl hydrolase, all-beta [G3DSA:2.60.40.1180] (643-704)
  IPR015279 Malto-oligosyltrehalose synthase, C-terminal [PF09196] (642-704)
  IPR017853 Glycoside hydrolase superfamily [SSF51445] (13-638)

Sequence (704 aa):
MKKLLSTYRLQPMKFSEIRNRLDYFVELGVTHLYLSPVLKARPGSTHGYDVVDYNTINDELGGEEEYIRLIDDEEAKSKGLGIIQDIVPNHMAVHHTNWRLMDVLKKGRHHSRYYNYFDFYEEEEKIRIPILGDRNFKITYVNNDEPYLDYYGNLFPINDEGRNYLNNDIEKLLKKVQYYELVDWRDYPSYRRFFAVNELIAVRQELEWVFEDSHSKILSFEVDGYRIDHIDGLFKPEEYLRRLKNKIGNKHIFVEKILSIGEKLRWDFIDGTTGYDFLNNYSNLLFTDNEDDKMTEEIYKKNILDIDLDELVKETKKKIIDTLFKHDIERISMMLGVNYEEIKEFLSCLKVYRTYITEENDFRDEEIIRNNCSQKKVYESMKKNNVTAFMKLQQYMPAVFAKAYEDTVLFIYNRLISLNEVGSDLHYYSISCDKFHEFNLKRVGTLSFNATSTHDTKFSEDVRMRISAISEIPDEWAKKVNEWHNILNNPNIDKNDEYRLYQTIVGSFDGFNNEEYKERLKAHMIKALREAKVHTDWVNVNTEEYEKKMTYLIDKMFNNNEKKFMMESFLEEFESKIDKMGKVKSLSLVALKITSPGVADFYQGLENFRYLLTDPDNRRRPVVFSELPKRYEEGLFNNGRIKAYVTKVLLNLRKSMKDFFINSEYKPLKLQKGLCGFMRGDKVLVIVKTLNRDYDIEIDGEYTDVITDETVRGRVKVDKLPLILVKK